Protein AF-0000000068826666 (afdb_homodimer)

Secondary structure (DSSP, 8-state):
---EEEEEEEE----SSSEEEEEEEEETTEEEEEEEEE---EEEEEEEETTTTEEEEEEEE-HHHHHHTS-GGGSSEE--TTTS-GGGGEEEE-EEEE--SSS-HHHHHHHHIIIII-B---GGGPEEEEEEEE-TTTT-EEEEEEEEEE-GGGB-S----STT--EEEEEEEHHHHHHHHTSSS-SS-HHHHHHHHHHHHHTS--/---EEEEEEEE----SSSEEEEEEEEETTEEEEEEEEE---EEEEEEEETTTTEEEEEEEE-HHHHHHTS-GGGSSEE--TTTS-GGGGEEEE-EEEE--SSS-HHHHHHHHIIIII-B---GGGPEEEEEEEE-TTTT-EEEEEEEEEE-GGGB-S----STT--EEEEEEEHHHHHHHHTSSS-SS-HHHHHHHHHHHHHTS--

Structure (mmCIF, N/CA/C/O backbone):
data_AF-0000000068826666-model_v1
#
loop_
_entity.id
_entity.type
_entity.pdbx_description
1 polymer 'Uridine diphosphate glucose pyrophosphatase NUDT14'
#
loop_
_atom_site.group_PDB
_atom_site.id
_atom_site.type_symbol
_atom_site.label_atom_id
_atom_site.label_alt_id
_atom_site.label_comp_id
_atom_site.label_asym_id
_atom_site.label_entity_id
_atom_site.label_seq_id
_atom_site.pdbx_PDB_ins_code
_atom_site.Cartn_x
_atom_site.Cartn_y
_atom_site.Cartn_z
_atom_site.occupancy
_atom_site.B_iso_or_equiv
_atom_site.auth_seq_id
_atom_site.auth_comp_id
_atom_site.auth_asym_id
_atom_site.auth_atom_id
_atom_site.pdbx_PDB_model_num
ATOM 1 N N . MET A 1 1 ? 6.617 -26.719 3.424 1 46.94 1 MET A N 1
ATOM 2 C CA . MET A 1 1 ? 7.172 -25.578 4.141 1 46.94 1 MET A CA 1
ATOM 3 C C . MET A 1 1 ? 8.43 -25.062 3.451 1 46.94 1 MET A C 1
ATOM 5 O O . MET A 1 1 ? 9.234 -25.844 2.949 1 46.94 1 MET A O 1
ATOM 9 N N . GLU A 1 2 ? 8.328 -23.734 3.088 1 55.03 2 GLU A N 1
ATOM 10 C CA . GLU A 1 2 ? 9.469 -23.172 2.363 1 55.03 2 GLU A CA 1
ATOM 11 C C . GLU A 1 2 ? 10.75 -23.25 3.193 1 55.03 2 GLU A C 1
ATOM 13 O O . GLU A 1 2 ? 10.734 -22.984 4.395 1 55.03 2 GLU A O 1
ATOM 18 N N . LYS A 1 3 ? 11.789 -24.047 2.711 1 64.75 3 LYS A N 1
ATOM 19 C CA . LYS A 1 3 ? 13.078 -24.141 3.395 1 64.75 3 LYS A CA 1
ATOM 20 C C . LYS A 1 3 ? 13.992 -22.984 3.02 1 64.75 3 LYS A C 1
ATOM 22 O O . LYS A 1 3 ? 14.273 -22.766 1.839 1 64.75 3 LYS A O 1
ATOM 27 N N . LEU A 1 4 ? 14.25 -22.016 3.883 1 63.16 4 LEU A N 1
ATOM 28 C CA . LEU A 1 4 ? 15.172 -20.891 3.738 1 63.16 4 LEU A CA 1
ATOM 29 C C . LEU A 1 4 ? 16.484 -21.172 4.449 1 63.16 4 LEU A C 1
ATOM 31 O O . LEU A 1 4 ? 16.5 -21.641 5.594 1 63.16 4 LEU A O 1
ATOM 35 N N . SER A 1 5 ? 17.625 -21.188 3.797 1 60.75 5 SER A N 1
ATOM 36 C CA . SER A 1 5 ? 18.938 -21.344 4.422 1 60.75 5 SER A CA 1
ATOM 37 C C . SER A 1 5 ? 19.938 -20.344 3.854 1 60.75 5 SER A C 1
ATOM 39 O O . SER A 1 5 ? 19.688 -19.719 2.816 1 60.75 5 SER A O 1
ATOM 41 N N . SER A 1 6 ? 21 -20.078 4.457 1 72.38 6 SER A N 1
ATOM 42 C CA . SER A 1 6 ? 22.141 -19.281 4.004 1 72.38 6 SER A CA 1
ATOM 43 C C . SER A 1 6 ? 21.703 -17.859 3.658 1 72.38 6 SER A C 1
ATOM 45 O O . SER A 1 6 ? 22.047 -17.359 2.59 1 72.38 6 SER A O 1
ATOM 47 N N . VAL A 1 7 ? 20.875 -17.375 4.477 1 53.03 7 VAL A N 1
ATOM 48 C CA . VAL A 1 7 ? 20.453 -15.992 4.27 1 53.03 7 VAL A CA 1
ATOM 49 C C . VAL A 1 7 ? 21.547 -15.031 4.75 1 53.03 7 VAL A C 1
ATOM 51 O O . VAL A 1 7 ? 21.969 -15.109 5.902 1 53.03 7 VAL A O 1
ATOM 54 N N . THR A 1 8 ? 22.172 -14.25 3.828 1 69.94 8 THR A N 1
ATOM 55 C CA . THR A 1 8 ? 23.109 -13.188 4.156 1 69.94 8 THR A CA 1
ATOM 56 C C . THR A 1 8 ? 22.625 -11.844 3.615 1 69.94 8 THR A C 1
ATOM 58 O O . THR A 1 8 ? 22.141 -11.766 2.486 1 69.94 8 THR A O 1
ATOM 61 N N . ILE A 1 9 ? 22.641 -10.742 4.352 1 59.5 9 ILE A N 1
ATOM 62 C CA . ILE A 1 9 ? 22.203 -9.406 3.965 1 59.5 9 ILE A CA 1
ATOM 63 C C . ILE A 1 9 ? 23.391 -8.43 4.066 1 59.5 9 ILE A C 1
ATOM 65 O O . ILE A 1 9 ? 24.062 -8.375 5.098 1 59.5 9 ILE A O 1
ATOM 69 N N . LYS A 1 10 ? 23.719 -7.754 3 1 70.69 10 LYS A N 1
ATOM 70 C CA . LYS A 1 10 ? 24.797 -6.766 2.936 1 70.69 10 LYS A CA 1
ATOM 71 C C . LYS A 1 10 ? 24.312 -5.469 2.295 1 70.69 10 LYS A C 1
ATOM 73 O O . LYS A 1 10 ? 23.344 -5.469 1.526 1 70.69 10 LYS A O 1
ATOM 78 N N . PRO A 1 11 ? 24.906 -4.297 2.68 1 70.56 11 PRO A N 1
ATOM 79 C CA . PRO A 1 11 ? 24.562 -3.057 1.98 1 70.56 11 PRO A CA 1
ATOM 80 C C . PRO A 1 11 ? 24.672 -3.186 0.463 1 70.56 11 PRO A C 1
ATOM 82 O O . PRO A 1 11 ? 25.578 -3.863 -0.039 1 70.56 11 PRO A O 1
ATOM 85 N N . LEU A 1 12 ? 23.688 -2.527 -0.251 1 67.81 12 LEU A N 1
ATOM 86 C CA . LEU A 1 12 ? 23.656 -2.588 -1.708 1 67.81 12 LEU A CA 1
ATOM 87 C C . LEU A 1 12 ? 24.797 -1.766 -2.311 1 67.81 12 LEU A C 1
ATOM 89 O O . LEU A 1 12 ? 25.016 -0.618 -1.917 1 67.81 12 LEU A O 1
ATOM 93 N N . GLU A 1 13 ? 25.547 -2.318 -3.15 1 65 13 GLU A N 1
ATOM 94 C CA . GLU A 1 13 ? 26.578 -1.579 -3.875 1 65 13 GLU A CA 1
ATOM 95 C C . GLU A 1 13 ? 26.047 -1.068 -5.215 1 65 13 GLU A C 1
ATOM 97 O O . GLU A 1 13 ? 26 0.141 -5.449 1 65 13 GLU A O 1
ATOM 102 N N . LYS A 1 14 ? 25.672 -1.893 -6.176 1 63.31 14 LYS A N 1
ATOM 103 C CA . LYS A 1 14 ? 25.109 -1.598 -7.492 1 63.31 14 LYS A CA 1
ATOM 104 C C . LYS A 1 14 ? 23.969 -2.551 -7.824 1 63.31 14 LYS A C 1
ATOM 106 O O . LYS A 1 14 ? 24 -3.725 -7.449 1 63.31 14 LYS A O 1
ATOM 111 N N . SER A 1 15 ? 22.828 -1.966 -8.242 1 62.22 15 SER A N 1
ATOM 112 C CA . SER A 1 15 ? 21.734 -2.857 -8.586 1 62.22 15 SER A CA 1
ATOM 113 C C . SER A 1 15 ? 21.156 -2.529 -9.961 1 62.22 15 SER A C 1
ATOM 115 O O . SER A 1 15 ? 21.062 -1.358 -10.328 1 62.22 15 SER A O 1
ATOM 117 N N . ILE A 1 16 ? 20.875 -3.521 -10.773 1 54.81 16 ILE A N 1
ATOM 118 C CA . ILE A 1 16 ? 20.188 -3.332 -12.047 1 54.81 16 ILE A CA 1
ATOM 119 C C . ILE A 1 16 ? 18.672 -3.381 -11.82 1 54.81 16 ILE A C 1
ATOM 121 O O . ILE A 1 16 ? 17.906 -3.008 -12.703 1 54.81 16 ILE A O 1
ATOM 125 N N . TYR A 1 17 ? 18.25 -3.838 -10.641 1 58.22 17 TYR A N 1
ATOM 126 C CA . TYR A 1 17 ? 16.812 -4.031 -10.398 1 58.22 17 TYR A CA 1
ATOM 127 C C . TYR A 1 17 ? 16.25 -2.889 -9.562 1 58.22 17 TYR A C 1
ATOM 129 O O . TYR A 1 17 ? 15.086 -2.52 -9.719 1 58.22 17 TYR A O 1
ATOM 137 N N . LEU A 1 18 ? 16.969 -2.48 -8.656 1 65.31 18 LEU A N 1
ATOM 138 C CA . LEU A 1 18 ? 16.656 -1.357 -7.781 1 65.31 18 LEU A CA 1
ATOM 139 C C . LEU A 1 18 ? 17.531 -0.149 -8.109 1 65.31 18 LEU A C 1
ATOM 141 O O . LEU A 1 18 ? 18.719 -0.125 -7.773 1 65.31 18 LEU A O 1
ATOM 145 N N . LYS A 1 19 ? 16.875 0.825 -8.828 1 73.25 19 LYS A N 1
ATOM 146 C CA . LYS A 1 19 ? 17.641 1.985 -9.273 1 73.25 19 LYS A CA 1
ATOM 147 C C . LYS A 1 19 ? 17.312 3.219 -8.438 1 73.25 19 LYS A C 1
ATOM 149 O O . LYS A 1 19 ? 16.281 3.857 -8.648 1 73.25 19 LYS A O 1
ATOM 154 N N . PRO A 1 20 ? 18.172 3.467 -7.535 1 79.38 20 PRO A N 1
ATOM 155 C CA . PRO A 1 20 ? 17.938 4.633 -6.676 1 79.38 20 PRO A CA 1
ATOM 156 C C . PRO A 1 20 ? 18.375 5.941 -7.336 1 79.38 20 PRO A C 1
ATOM 158 O O . PRO A 1 20 ? 19.359 5.977 -8.07 1 79.38 20 PRO A O 1
ATOM 161 N N . TYR A 1 21 ? 17.547 6.945 -7.207 1 82.81 21 TYR A N 1
ATOM 162 C CA . TYR A 1 21 ? 17.781 8.289 -7.719 1 82.81 21 TYR A CA 1
ATOM 163 C C . TYR A 1 21 ? 17.719 9.32 -6.598 1 82.81 21 TYR A C 1
ATOM 165 O O . TYR A 1 21 ? 17.188 9.039 -5.52 1 82.81 21 TYR A O 1
ATOM 173 N N . THR A 1 22 ? 18.328 10.461 -6.844 1 83.56 22 THR A N 1
ATOM 174 C CA . THR A 1 22 ? 18.172 11.633 -5.992 1 83.56 22 THR A CA 1
ATOM 175 C C . THR A 1 22 ? 17.531 12.781 -6.773 1 83.56 22 THR A C 1
ATOM 177 O O . THR A 1 22 ? 17.984 13.102 -7.879 1 83.56 22 THR A O 1
ATOM 180 N N . MET A 1 23 ? 16.516 13.312 -6.238 1 86.62 23 MET A N 1
ATOM 181 C CA . MET A 1 23 ? 15.867 14.484 -6.809 1 86.62 23 MET A CA 1
ATOM 182 C C . MET A 1 23 ? 16.219 15.742 -6.012 1 86.62 23 MET A C 1
ATOM 184 O O . MET A 1 23 ? 16.047 15.773 -4.793 1 86.62 23 MET A O 1
ATOM 188 N N . HIS A 1 24 ? 16.797 16.688 -6.676 1 87.12 24 HIS A N 1
ATOM 189 C CA . HIS A 1 24 ? 16.969 18.031 -6.129 1 87.12 24 HIS A CA 1
ATOM 190 C C . HIS A 1 24 ? 15.922 18.984 -6.684 1 87.12 24 HIS A C 1
ATOM 192 O O . HIS A 1 24 ? 15.648 19 -7.887 1 87.12 24 HIS A O 1
ATOM 198 N N . PHE A 1 25 ? 15.328 19.719 -5.762 1 87.75 25 PHE A N 1
ATOM 199 C CA . PHE A 1 25 ? 14.266 20.594 -6.238 1 87.75 25 PHE A CA 1
ATOM 200 C C . PHE A 1 25 ? 14.062 21.766 -5.281 1 87.75 25 PHE A C 1
ATOM 202 O O . PHE A 1 25 ? 14.539 21.734 -4.145 1 87.75 25 PHE A O 1
ATOM 209 N N . THR A 1 26 ? 13.508 22.812 -5.828 1 86.88 26 THR A N 1
ATOM 210 C CA . THR A 1 26 ? 13.109 23.953 -5.02 1 86.88 26 THR A CA 1
ATOM 211 C C . THR A 1 26 ? 11.594 24 -4.863 1 86.88 26 THR A C 1
ATOM 213 O O . THR A 1 26 ? 10.859 24.016 -5.855 1 86.88 26 THR A O 1
ATOM 216 N N . GLN A 1 27 ? 11.188 23.891 -3.641 1 83.88 27 GLN A N 1
ATOM 217 C CA . GLN A 1 27 ? 9.766 23.938 -3.309 1 83.88 27 GLN A CA 1
ATOM 218 C C . GLN A 1 27 ? 9.43 25.203 -2.525 1 83.88 27 GLN A C 1
ATOM 220 O O . GLN A 1 27 ? 9.93 25.406 -1.415 1 83.88 27 GLN A O 1
ATOM 225 N N . ASN A 1 28 ? 8.641 26 -3.111 1 83.5 28 ASN A N 1
ATOM 226 C CA . ASN A 1 28 ? 8.289 27.281 -2.494 1 83.5 28 ASN A CA 1
ATOM 227 C C . ASN A 1 28 ? 9.531 28.047 -2.045 1 83.5 28 ASN A C 1
ATOM 229 O O . ASN A 1 28 ? 9.594 28.516 -0.909 1 83.5 28 ASN A O 1
ATOM 233 N N . GLY A 1 29 ? 10.602 28 -2.775 1 81.5 29 GLY A N 1
ATOM 234 C CA . GLY A 1 29 ? 11.812 28.766 -2.551 1 81.5 29 GLY A CA 1
ATOM 235 C C . GLY A 1 29 ? 12.836 28.047 -1.705 1 81.5 29 GLY A C 1
ATOM 236 O O . GLY A 1 29 ? 13.953 28.531 -1.508 1 81.5 29 GLY A O 1
ATOM 237 N N . THR A 1 30 ? 12.438 26.938 -1.255 1 83.12 30 THR A N 1
ATOM 238 C CA . THR A 1 30 ? 13.352 26.172 -0.406 1 83.12 30 THR A CA 1
ATOM 239 C C . THR A 1 30 ? 13.945 24.984 -1.173 1 83.12 30 THR A C 1
ATOM 241 O O . THR A 1 30 ? 13.211 24.203 -1.769 1 83.12 30 THR A O 1
ATOM 244 N N . LYS A 1 31 ? 15.258 24.953 -1.099 1 83.56 31 LYS A N 1
ATOM 245 C CA . LYS A 1 31 ? 15.953 23.844 -1.738 1 83.56 31 LYS A CA 1
ATOM 246 C C . LYS A 1 31 ? 15.805 22.547 -0.926 1 83.56 31 LYS A C 1
ATOM 248 O O . LYS A 1 31 ? 16 22.562 0.292 1 83.56 31 LYS A O 1
ATOM 253 N N . ARG A 1 32 ? 15.438 21.531 -1.705 1 81.62 32 ARG A N 1
ATOM 254 C CA . ARG A 1 32 ? 15.227 20.25 -1.049 1 81.62 32 ARG A CA 1
ATOM 255 C C . ARG A 1 32 ? 15.844 19.109 -1.857 1 81.62 32 ARG A C 1
ATOM 257 O O . ARG A 1 32 ? 16.062 19.25 -3.061 1 81.62 32 ARG A O 1
ATOM 264 N N . THR A 1 33 ? 16.188 18.047 -1.151 1 82.44 33 THR A N 1
ATOM 265 C CA . THR A 1 33 ? 16.688 16.828 -1.748 1 82.44 33 THR A CA 1
ATOM 266 C C . THR A 1 33 ? 15.898 15.609 -1.257 1 82.44 33 THR A C 1
ATOM 268 O O . THR A 1 33 ? 15.547 15.531 -0.078 1 82.44 33 THR A O 1
ATOM 271 N N . TRP A 1 34 ? 15.641 14.727 -2.242 1 82.94 34 TRP A N 1
ATOM 272 C CA . TRP A 1 34 ? 14.883 13.523 -1.907 1 82.94 34 TRP A CA 1
ATOM 273 C C . TRP A 1 34 ? 15.445 12.305 -2.633 1 82.94 34 TRP A C 1
ATOM 275 O O . TRP A 1 34 ? 15.68 12.352 -3.844 1 82.94 34 TRP A O 1
ATOM 285 N N . ASP A 1 35 ? 15.688 11.234 -1.883 1 80.69 35 ASP A N 1
ATOM 286 C CA . ASP A 1 35 ? 16.125 9.977 -2.477 1 80.69 35 ASP A CA 1
ATOM 287 C C . ASP A 1 35 ? 14.945 9.078 -2.799 1 80.69 35 ASP A C 1
ATOM 289 O O . ASP A 1 35 ? 14.039 8.906 -1.976 1 80.69 35 ASP A O 1
ATOM 293 N N . LEU A 1 36 ? 14.953 8.633 -4.062 1 83.38 36 LEU A N 1
ATOM 294 C CA . LEU A 1 36 ? 13.789 7.875 -4.52 1 83.38 36 LEU A CA 1
ATOM 295 C C . LEU A 1 36 ? 14.219 6.684 -5.371 1 83.38 36 LEU A C 1
ATOM 297 O O . LEU A 1 36 ? 15.398 6.551 -5.711 1 83.38 36 LEU A O 1
ATOM 301 N N . LEU A 1 37 ? 13.266 5.777 -5.543 1 80.56 37 LEU A N 1
ATOM 302 C CA . LEU A 1 37 ? 13.453 4.559 -6.32 1 80.56 37 LEU A CA 1
ATOM 303 C C . LEU A 1 37 ? 12.438 4.48 -7.457 1 80.56 37 LEU A C 1
ATOM 305 O O . LEU A 1 37 ? 11.266 4.809 -7.273 1 80.56 37 LEU A O 1
ATOM 309 N N . A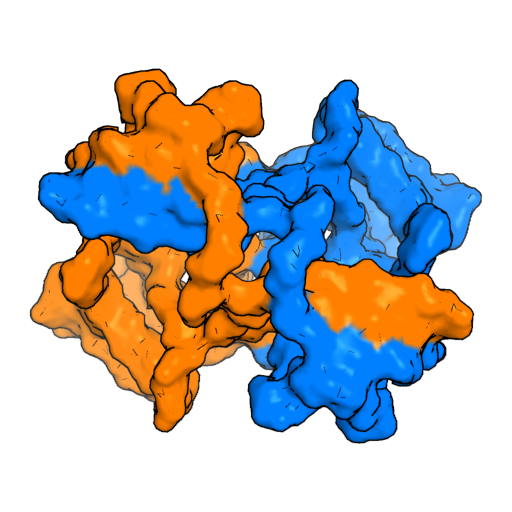RG A 1 38 ? 13.039 4.074 -8.547 1 79.12 38 ARG A N 1
ATOM 310 C CA . ARG A 1 38 ? 12.102 3.742 -9.609 1 79.12 38 ARG A CA 1
ATOM 311 C C . ARG A 1 38 ? 11.797 2.248 -9.633 1 79.12 38 ARG A C 1
ATOM 313 O O . ARG A 1 38 ? 12.719 1.425 -9.648 1 79.12 38 ARG A O 1
ATOM 320 N N . VAL A 1 39 ? 10.57 1.938 -9.5 1 80.19 39 VAL A N 1
ATOM 321 C CA . VAL A 1 39 ? 10.102 0.56 -9.609 1 80.19 39 VAL A CA 1
ATOM 322 C C . VAL A 1 39 ? 9.023 0.465 -10.68 1 80.19 39 VAL A C 1
ATOM 324 O O . VAL A 1 39 ? 8.422 1.475 -11.062 1 80.19 39 VAL A O 1
ATOM 327 N N . HIS A 1 40 ? 8.773 -0.698 -11.25 1 86.06 40 HIS A N 1
ATOM 328 C CA . HIS A 1 40 ? 7.785 -0.912 -12.305 1 86.06 40 HIS A CA 1
ATOM 329 C C . HIS A 1 40 ? 6.367 -0.708 -11.781 1 86.06 40 HIS A C 1
ATOM 331 O O . HIS A 1 40 ? 6.07 -1.06 -10.633 1 86.06 40 HIS A O 1
ATOM 337 N N . ASP A 1 41 ? 5.582 -0.154 -12.672 1 91.69 41 ASP A N 1
ATOM 338 C CA . ASP A 1 41 ? 4.152 -0.25 -12.414 1 91.69 41 ASP A CA 1
ATOM 339 C C . ASP A 1 41 ? 3.703 -1.708 -12.328 1 91.69 41 ASP A C 1
ATOM 341 O O . ASP A 1 41 ? 4.457 -2.615 -12.688 1 91.69 41 ASP A O 1
ATOM 345 N N . SER A 1 42 ? 2.52 -1.89 -11.758 1 95.12 42 SER A N 1
ATOM 346 C CA . SER A 1 42 ? 2.07 -3.266 -11.578 1 95.12 42 SER A CA 1
ATOM 347 C C . SER A 1 42 ? 0.558 -3.379 -11.734 1 95.12 42 SER A C 1
ATOM 349 O O . SER A 1 42 ? -0.144 -2.367 -11.781 1 95.12 42 SER A O 1
ATOM 351 N N . VAL A 1 43 ? 0.134 -4.582 -11.953 1 98 43 VAL A N 1
ATOM 352 C CA . VAL A 1 43 ? -1.282 -4.93 -11.922 1 98 43 VAL A CA 1
ATOM 353 C C . VAL A 1 43 ? -1.555 -5.887 -10.766 1 98 43 VAL A C 1
ATOM 355 O O . VAL A 1 43 ? -0.665 -6.629 -10.336 1 98 43 VAL A O 1
ATOM 358 N N . ALA A 1 44 ? -2.666 -5.809 -10.211 1 98.44 44 ALA A N 1
ATOM 359 C CA . ALA A 1 44 ? -3.164 -6.738 -9.203 1 98.44 44 ALA A CA 1
ATOM 360 C C . ALA A 1 44 ? -4.586 -7.191 -9.531 1 98.44 44 ALA A C 1
ATOM 362 O O . ALA A 1 44 ? -5.418 -6.391 -9.953 1 98.44 44 ALA A O 1
ATOM 363 N N . ILE A 1 45 ? -4.855 -8.461 -9.359 1 98.88 45 ILE A N 1
ATOM 364 C CA . ILE A 1 45 ? -6.145 -9 -9.789 1 98.88 45 ILE A CA 1
ATOM 365 C C . ILE A 1 45 ? -6.82 -9.711 -8.617 1 98.88 45 ILE A C 1
ATOM 367 O O . ILE A 1 45 ? -6.25 -10.633 -8.031 1 98.88 45 ILE A O 1
ATOM 371 N N . LEU A 1 46 ? -7.98 -9.273 -8.258 1 98.81 46 LEU A N 1
ATOM 372 C CA . LEU A 1 46 ? -8.875 -9.969 -7.336 1 98.81 46 LEU A CA 1
ATOM 373 C C . LEU A 1 46 ? -9.695 -11.023 -8.07 1 98.81 46 LEU A C 1
ATOM 375 O O . LEU A 1 46 ? -10.547 -10.695 -8.898 1 98.81 46 LEU A O 1
ATOM 379 N N . ILE A 1 47 ? -9.43 -12.25 -7.746 1 98.88 47 ILE A N 1
ATOM 380 C CA . ILE A 1 47 ? -10.055 -13.359 -8.453 1 98.88 47 ILE A CA 1
ATOM 381 C C . ILE A 1 47 ? -11.109 -14.016 -7.559 1 98.88 47 ILE A C 1
ATOM 383 O O . ILE A 1 47 ? -10.812 -14.398 -6.422 1 98.88 47 ILE A O 1
ATOM 387 N N . PHE A 1 48 ? -12.281 -14.117 -8.039 1 98.81 48 PHE A N 1
ATOM 388 C CA . PHE A 1 48 ? -13.359 -14.789 -7.336 1 98.81 48 PHE A CA 1
ATOM 389 C C . PHE A 1 48 ? -13.875 -15.977 -8.141 1 98.81 48 PHE A C 1
ATOM 391 O O . PHE A 1 48 ? -14.375 -15.812 -9.25 1 98.81 48 PHE A O 1
ATOM 398 N N . ASN A 1 49 ? -13.672 -17.188 -7.645 1 98.69 49 ASN A N 1
ATOM 399 C CA . ASN A 1 49 ? -14.234 -18.391 -8.258 1 98.69 49 ASN A CA 1
ATOM 400 C C . ASN A 1 49 ? -15.711 -18.562 -7.906 1 98.69 49 ASN A C 1
ATOM 402 O O . ASN A 1 49 ? -16.047 -18.922 -6.777 1 98.69 49 ASN A O 1
ATOM 406 N N . VAL A 1 50 ? -16.547 -18.328 -8.805 1 97.81 50 VAL A N 1
ATOM 407 C CA . VAL A 1 50 ? -17.984 -18.281 -8.555 1 97.81 50 VAL A CA 1
ATOM 408 C C . VAL A 1 50 ? -18.516 -19.703 -8.414 1 97.81 50 VAL A C 1
ATOM 410 O O . VAL A 1 50 ? -19.578 -19.922 -7.836 1 97.81 50 VAL A O 1
ATOM 413 N N . THR A 1 51 ? -17.859 -20.719 -8.984 1 97.69 51 THR A N 1
ATOM 414 C CA . THR A 1 51 ? -18.281 -22.094 -8.844 1 97.69 51 THR A CA 1
ATOM 415 C C . THR A 1 51 ? -18.188 -22.547 -7.387 1 97.69 51 THR A C 1
ATOM 417 O O . THR A 1 51 ? -19.109 -23.203 -6.867 1 97.69 51 THR A O 1
ATOM 420 N N . ARG A 1 52 ? -17.141 -22.203 -6.707 1 96.62 52 ARG A N 1
ATOM 421 C CA . ARG A 1 52 ? -16.891 -22.672 -5.348 1 96.62 52 ARG A CA 1
ATOM 422 C C . ARG A 1 52 ? -17.141 -21.562 -4.328 1 96.62 52 ARG A C 1
ATOM 424 O O . ARG A 1 52 ? -17.078 -21.797 -3.121 1 96.62 52 ARG A O 1
ATOM 431 N N . ASN A 1 53 ? -17.406 -20.406 -4.809 1 97.5 53 ASN A N 1
ATOM 432 C CA . ASN A 1 53 ? -17.594 -19.25 -3.938 1 97.5 53 ASN A CA 1
ATOM 433 C C . ASN A 1 53 ? -16.359 -19 -3.08 1 97.5 53 ASN A C 1
ATOM 435 O O . ASN A 1 53 ? -16.453 -18.922 -1.854 1 97.5 53 ASN A O 1
ATOM 439 N N . LYS A 1 54 ? -15.211 -18.891 -3.729 1 98.44 54 LYS A N 1
ATOM 440 C CA . LYS A 1 54 ? -13.938 -18.688 -3.041 1 98.44 54 LYS A CA 1
ATOM 441 C C . LYS A 1 54 ? -13.117 -17.594 -3.707 1 98.44 54 LYS A C 1
ATOM 443 O O . LYS A 1 54 ? -13.148 -17.438 -4.93 1 98.44 54 LYS A O 1
ATOM 448 N N . LEU A 1 55 ? -12.469 -16.906 -2.918 1 98.81 55 LEU A N 1
ATOM 449 C CA . LEU A 1 55 ? -11.445 -15.992 -3.404 1 98.81 55 LEU A CA 1
ATOM 450 C C . LEU A 1 55 ? -10.125 -16.719 -3.613 1 98.81 55 LEU A C 1
ATOM 452 O O . LEU A 1 55 ? -9.773 -17.609 -2.84 1 98.81 55 LEU A O 1
ATOM 456 N N . VAL A 1 56 ? -9.398 -16.359 -4.652 1 98.75 56 VAL A N 1
ATOM 457 C CA . VAL A 1 56 ? -8.133 -17 -4.996 1 98.75 56 VAL A CA 1
ATOM 458 C C . VAL A 1 56 ? -6.977 -16.047 -4.715 1 98.75 56 VAL A C 1
ATOM 460 O O . VAL A 1 56 ? -6.973 -14.914 -5.199 1 98.75 56 VAL A O 1
ATOM 463 N N . PHE A 1 57 ? -5.996 -16.484 -3.928 1 98.62 57 PHE A N 1
ATOM 464 C CA . PHE A 1 57 ? -4.84 -15.688 -3.539 1 98.62 57 PHE A CA 1
ATOM 465 C C . PHE A 1 57 ? -3.541 -16.438 -3.83 1 98.62 57 PHE A C 1
ATOM 467 O O . PHE A 1 57 ? -3.566 -17.594 -4.246 1 98.62 57 PHE A O 1
ATOM 474 N N . VAL A 1 58 ? -2.488 -15.695 -3.662 1 98.12 58 VAL A N 1
ATOM 475 C CA . VAL A 1 58 ? -1.166 -16.312 -3.785 1 98.12 58 VAL A CA 1
ATOM 476 C C . VAL A 1 58 ? -0.4 -16.141 -2.473 1 98.12 58 VAL A C 1
ATOM 478 O O . VAL A 1 58 ? -0.496 -15.109 -1.813 1 98.12 58 VAL A O 1
ATOM 481 N N . LYS A 1 59 ? 0.244 -17.156 -2.066 1 97.19 59 LYS A N 1
ATOM 482 C CA . LYS A 1 59 ? 1.171 -17.156 -0.939 1 97.19 59 LYS A CA 1
ATOM 483 C C . LYS A 1 59 ? 2.609 -17.359 -1.409 1 97.19 59 LYS A C 1
ATOM 485 O O . LYS A 1 59 ? 2.889 -18.25 -2.209 1 97.19 59 LYS A O 1
ATOM 490 N N . GLN A 1 60 ? 3.477 -16.531 -0.992 1 94.75 60 GLN A N 1
ATOM 491 C CA . GLN A 1 60 ? 4.867 -16.641 -1.418 1 94.75 60 GLN A CA 1
ATOM 492 C C . GLN A 1 60 ? 5.809 -16.016 -0.388 1 94.75 60 GLN A C 1
ATOM 494 O O . GLN A 1 60 ? 5.379 -15.242 0.467 1 94.75 60 GLN A O 1
ATOM 499 N N . PHE A 1 61 ? 7.105 -16.438 -0.513 1 93.25 61 PHE A N 1
ATOM 500 C CA . PHE A 1 61 ? 8.164 -15.867 0.311 1 93.25 61 PHE A CA 1
ATOM 501 C C . PHE A 1 61 ? 8.617 -14.523 -0.252 1 93.25 61 PHE A C 1
ATOM 503 O O . PHE A 1 61 ? 9.008 -14.438 -1.419 1 93.25 61 PHE A O 1
ATOM 510 N N . ARG A 1 62 ? 8.531 -13.508 0.553 1 93.31 62 ARG A N 1
ATOM 511 C CA . ARG A 1 62 ? 9.016 -12.18 0.201 1 93.31 62 ARG A CA 1
ATOM 512 C C . ARG A 1 62 ? 10.266 -11.82 1.001 1 93.31 62 ARG A C 1
ATOM 514 O O . ARG A 1 62 ? 10.172 -11.492 2.186 1 93.31 62 ARG A O 1
ATOM 521 N N . PRO A 1 63 ? 11.391 -11.805 0.376 1 89.19 63 PRO A N 1
ATOM 522 C CA . PRO A 1 63 ? 12.633 -11.492 1.084 1 89.19 63 PRO A CA 1
ATOM 523 C C . PRO A 1 63 ? 12.57 -10.164 1.828 1 89.19 63 PRO A C 1
ATOM 525 O O . PRO A 1 63 ? 13.086 -10.047 2.941 1 89.19 63 PRO A O 1
ATOM 528 N N . ALA A 1 64 ? 11.969 -9.242 1.231 1 89.75 64 ALA A N 1
ATOM 529 C CA . ALA A 1 64 ? 11.883 -7.926 1.859 1 89.75 64 ALA A CA 1
ATOM 530 C C . ALA A 1 64 ? 11.094 -7.992 3.164 1 89.75 64 ALA A C 1
ATOM 532 O O . ALA A 1 64 ? 11.453 -7.348 4.152 1 89.75 64 ALA A O 1
ATOM 533 N N . VAL A 1 65 ? 10.008 -8.711 3.115 1 93.06 65 VAL A N 1
ATOM 534 C CA . VAL A 1 65 ? 9.211 -8.883 4.324 1 93.06 65 VAL A CA 1
ATOM 535 C C . VAL A 1 65 ? 10.016 -9.648 5.371 1 93.06 65 VAL A C 1
ATOM 537 O O . VAL A 1 65 ? 9.992 -9.305 6.555 1 93.06 65 VAL A O 1
ATOM 540 N N . TYR A 1 66 ? 10.695 -10.68 4.961 1 92 66 TYR A N 1
ATOM 541 C CA . TYR A 1 66 ? 11.578 -11.438 5.844 1 92 66 TYR A CA 1
ATOM 542 C C . TYR A 1 66 ? 12.586 -10.523 6.52 1 92 66 TYR A C 1
ATOM 544 O O . TYR A 1 66 ? 12.688 -10.5 7.75 1 92 66 TYR A O 1
ATOM 552 N N . PHE A 1 67 ? 13.25 -9.742 5.742 1 90.19 67 PHE A N 1
ATOM 553 C CA . PHE A 1 67 ? 14.258 -8.797 6.203 1 90.19 67 PHE A CA 1
ATOM 554 C C . PHE A 1 67 ? 13.656 -7.801 7.184 1 90.19 67 PHE A C 1
ATOM 556 O O . PHE A 1 67 ? 14.219 -7.559 8.258 1 90.19 67 PHE A O 1
ATOM 563 N N . GLY A 1 68 ? 12.492 -7.301 6.812 1 88.81 68 GLY A N 1
ATOM 564 C CA . GLY A 1 68 ? 11.828 -6.301 7.637 1 88.81 68 GLY A CA 1
ATOM 565 C C . GLY A 1 68 ? 11.297 -6.859 8.945 1 88.81 68 GLY A C 1
ATOM 566 O O . GLY A 1 68 ? 11 -6.105 9.875 1 88.81 68 GLY A O 1
ATOM 567 N N . SER A 1 69 ? 11.164 -8.125 9.023 1 91 69 SER A N 1
ATOM 568 C CA . SER A 1 69 ? 10.617 -8.773 10.211 1 91 69 SER A CA 1
ATOM 569 C C . SER A 1 69 ? 11.719 -9.141 11.203 1 91 69 SER A C 1
ATOM 571 O O . SER A 1 69 ? 11.43 -9.578 12.32 1 91 69 SER A O 1
ATOM 573 N N . ILE A 1 70 ? 12.953 -8.977 10.805 1 88.56 70 ILE A N 1
ATOM 574 C CA . ILE A 1 70 ? 14.102 -9.242 11.672 1 88.56 70 ILE A CA 1
ATOM 575 C C . ILE A 1 70 ? 14.562 -7.949 12.336 1 88.56 70 ILE A C 1
ATOM 577 O O . ILE A 1 70 ? 14.727 -6.926 11.664 1 88.56 70 ILE A O 1
ATOM 581 N N . PRO A 1 71 ? 14.758 -7.98 13.664 1 88.44 71 PRO A N 1
ATOM 582 C CA . PRO A 1 71 ? 15.281 -6.773 14.32 1 88.44 71 PRO A CA 1
ATOM 583 C C . PRO A 1 71 ? 16.547 -6.25 13.656 1 88.44 71 PRO A C 1
ATOM 585 O O . PRO A 1 71 ? 17.406 -7.035 13.242 1 88.44 71 PRO A O 1
ATOM 588 N N . GLU A 1 72 ? 16.594 -4.984 13.594 1 83.56 72 GLU A N 1
ATOM 589 C CA . GLU A 1 72 ? 17.672 -4.328 12.875 1 83.56 72 GLU A CA 1
ATOM 590 C C . GLU A 1 72 ? 19.031 -4.824 13.352 1 83.56 72 GLU A C 1
ATOM 592 O O . GLU A 1 72 ? 19.922 -5.078 12.547 1 83.56 72 GLU A O 1
ATOM 597 N N . GLN A 1 73 ? 19.203 -5.023 14.609 1 86.06 73 GLN A N 1
ATOM 598 C CA . GLN A 1 73 ? 20.469 -5.406 15.203 1 86.06 73 GLN A CA 1
ATOM 599 C C . GLN A 1 73 ? 20.875 -6.82 14.789 1 86.06 73 GLN A C 1
ATOM 601 O O . GLN A 1 73 ? 22.031 -7.203 14.906 1 86.06 73 GLN A O 1
ATOM 606 N N . GLU A 1 74 ? 19.953 -7.566 14.258 1 88.69 74 GLU A N 1
ATOM 607 C CA . GLU A 1 74 ? 20.203 -8.961 13.906 1 88.69 74 GLU A CA 1
ATOM 608 C C . GLU A 1 74 ? 20.016 -9.195 12.414 1 88.69 74 GLU A C 1
ATOM 610 O O . GLU A 1 74 ? 20 -10.344 11.961 1 88.69 74 GLU A O 1
ATOM 615 N N . SER A 1 75 ? 19.781 -8.133 11.711 1 86.75 75 SER A N 1
ATOM 616 C CA . SER A 1 75 ? 19.391 -8.289 10.312 1 86.75 75 SER A CA 1
ATOM 617 C C . SER A 1 75 ? 20.578 -8.07 9.383 1 86.75 75 SER A C 1
ATOM 619 O O . SER A 1 75 ? 20.406 -7.715 8.211 1 86.75 75 SER A O 1
ATOM 621 N N . GLN A 1 76 ? 21.781 -8.188 9.859 1 85.31 76 GLN A N 1
ATOM 622 C CA . GLN A 1 76 ? 22.969 -8.062 9.023 1 85.31 76 GLN A CA 1
ATOM 623 C C . GLN A 1 76 ? 23.875 -9.281 9.164 1 85.31 76 GLN A C 1
ATOM 625 O O . GLN A 1 76 ? 23.984 -9.852 10.25 1 85.31 76 GLN A O 1
ATOM 630 N N . GLY A 1 77 ? 24.516 -9.594 8.023 1 88.56 77 GLY A N 1
ATOM 631 C CA . GLY A 1 77 ? 25.359 -10.773 8.023 1 88.56 77 GLY A CA 1
ATOM 632 C C . GLY A 1 77 ? 24.578 -12.062 7.891 1 88.56 77 GLY A C 1
ATOM 633 O O . GLY A 1 77 ? 23.578 -12.125 7.164 1 88.56 77 GLY A O 1
ATOM 634 N N . ASP A 1 78 ? 25.172 -13.094 8.5 1 89.06 78 ASP A N 1
ATOM 635 C CA . ASP A 1 78 ? 24.5 -14.383 8.461 1 89.06 78 ASP A CA 1
ATOM 636 C C . ASP A 1 78 ? 23.297 -14.398 9.398 1 89.06 78 ASP A C 1
ATOM 638 O O . ASP A 1 78 ? 23.406 -14.062 10.578 1 89.06 78 ASP A O 1
ATOM 642 N N . ILE A 1 79 ? 22.219 -14.812 8.82 1 89 79 ILE A N 1
ATOM 643 C CA . ILE A 1 79 ? 20.984 -14.797 9.594 1 89 79 ILE A CA 1
ATOM 644 C C . ILE A 1 79 ? 20.719 -16.188 10.164 1 89 79 ILE A C 1
ATOM 646 O O . ILE A 1 79 ? 20.891 -17.203 9.477 1 89 79 ILE A O 1
ATOM 650 N N . ASP A 1 80 ? 20.328 -16.234 11.391 1 90.31 80 ASP A N 1
ATOM 651 C CA . ASP A 1 80 ? 19.922 -17.469 12.039 1 90.31 80 ASP A CA 1
ATOM 652 C C . ASP A 1 80 ? 18.547 -17.922 11.57 1 90.31 80 ASP A C 1
ATOM 654 O O . ASP A 1 80 ? 17.531 -17.531 12.141 1 90.31 80 ASP A O 1
ATOM 658 N N . VAL A 1 81 ? 18.516 -18.797 10.695 1 89.81 81 VAL A N 1
ATOM 659 C CA . VAL A 1 81 ? 17.281 -19.188 10.039 1 89.81 81 VAL A CA 1
ATOM 660 C C . VAL A 1 81 ? 16.453 -20.062 10.977 1 89.81 81 VAL A C 1
ATOM 662 O O . VAL A 1 81 ? 15.258 -20.281 10.742 1 89.81 81 VAL A O 1
ATOM 665 N N . GLN A 1 82 ? 17.109 -20.609 11.961 1 91.19 82 GLN A N 1
ATOM 666 C CA . GLN A 1 82 ? 16.344 -21.344 12.969 1 91.19 82 GLN A CA 1
ATOM 667 C C . GLN A 1 82 ? 15.523 -20.391 13.836 1 91.19 82 GLN A C 1
ATOM 669 O O . GLN A 1 82 ? 14.383 -20.688 14.172 1 91.19 82 GLN A O 1
ATOM 674 N N . LYS A 1 83 ? 16.156 -19.312 14.117 1 91.62 83 LYS A N 1
ATOM 675 C CA . LYS A 1 83 ? 15.477 -18.281 14.906 1 91.62 83 LYS A CA 1
ATOM 676 C C . LYS A 1 83 ? 14.461 -17.516 14.062 1 91.62 83 LYS A C 1
ATOM 678 O O . LYS A 1 83 ? 13.406 -17.125 14.555 1 91.62 83 LYS A O 1
ATOM 683 N N . TYR A 1 84 ? 14.797 -17.312 12.852 1 92.12 84 TYR A N 1
ATOM 684 C CA . TYR A 1 84 ? 13.953 -16.594 11.906 1 92.12 84 TYR A CA 1
ATOM 685 C C . TYR A 1 84 ? 13.641 -17.469 10.688 1 92.12 84 TYR A C 1
ATOM 687 O O . TYR A 1 84 ? 14.242 -17.297 9.625 1 92.12 84 TYR A O 1
ATOM 695 N N . PRO A 1 85 ? 12.656 -18.266 10.852 1 92.06 85 PRO A N 1
ATOM 696 C CA . PRO A 1 85 ? 12.32 -19.203 9.773 1 92.06 85 PRO A CA 1
ATOM 697 C C . PRO A 1 85 ? 11.672 -18.5 8.578 1 92.06 85 PRO A C 1
ATOM 699 O O . PRO A 1 85 ? 11.281 -17.328 8.68 1 92.06 85 PRO A O 1
ATOM 702 N N . ALA A 1 86 ? 11.531 -19.188 7.465 1 89.44 86 ALA A N 1
ATOM 703 C CA . ALA A 1 86 ? 11.031 -18.641 6.203 1 89.44 86 ALA A CA 1
ATOM 704 C C . ALA A 1 86 ? 9.609 -18.109 6.359 1 89.44 86 ALA A C 1
ATOM 706 O O . ALA A 1 86 ? 9.219 -17.156 5.672 1 89.44 86 ALA A O 1
ATOM 707 N N . GLU A 1 87 ? 8.945 -18.625 7.328 1 92.31 87 GLU A N 1
ATOM 708 C CA . GLU A 1 87 ? 7.527 -18.328 7.52 1 92.31 87 GLU A CA 1
ATOM 709 C C . GLU A 1 87 ? 7.324 -16.844 7.867 1 92.31 87 GLU A C 1
ATOM 711 O O . GLU A 1 87 ? 6.266 -16.281 7.59 1 92.31 87 GLU A O 1
ATOM 716 N N . ILE A 1 88 ? 8.344 -16.281 8.391 1 92.12 88 ILE A N 1
ATOM 717 C CA . ILE A 1 88 ? 8.18 -14.898 8.828 1 92.12 88 ILE A CA 1
ATOM 718 C C . ILE A 1 88 ? 8.164 -13.969 7.617 1 92.12 88 ILE A C 1
ATOM 720 O O . ILE A 1 88 ? 7.773 -12.805 7.727 1 92.12 88 ILE A O 1
ATOM 724 N N . GLY A 1 89 ? 8.586 -14.531 6.492 1 93.69 89 GLY A N 1
ATOM 725 C CA . GLY A 1 89 ? 8.578 -13.75 5.266 1 93.69 89 GLY A CA 1
ATOM 726 C C . GLY A 1 89 ? 7.48 -14.156 4.305 1 93.69 89 GLY A C 1
ATOM 727 O O . GLY A 1 89 ? 7.434 -13.672 3.17 1 93.69 89 GLY A O 1
ATOM 728 N N . ALA A 1 90 ? 6.648 -15.023 4.781 1 94.5 90 ALA A N 1
ATOM 729 C CA . ALA A 1 90 ? 5.559 -15.477 3.918 1 94.5 90 ALA A CA 1
ATOM 730 C C . ALA A 1 90 ? 4.406 -14.477 3.924 1 94.5 90 ALA A C 1
ATOM 732 O O . ALA A 1 90 ? 4.016 -13.977 4.984 1 94.5 90 ALA A O 1
ATOM 733 N N . THR A 1 91 ? 3.855 -14.164 2.732 1 97.12 91 THR A N 1
ATOM 734 C CA . THR A 1 91 ? 2.74 -13.227 2.609 1 97.12 91 THR A CA 1
ATOM 735 C C . THR A 1 91 ? 1.598 -13.859 1.814 1 97.12 91 THR A C 1
ATOM 737 O O . THR A 1 91 ? 1.818 -14.758 1.008 1 97.12 91 THR A O 1
ATOM 740 N N . ILE A 1 92 ? 0.425 -13.422 2.113 1 97.94 92 ILE A N 1
ATOM 741 C CA . ILE A 1 92 ? -0.744 -13.68 1.278 1 97.94 92 ILE A CA 1
ATOM 742 C C . ILE A 1 92 ? -1.074 -12.43 0.46 1 97.94 92 ILE A C 1
ATOM 744 O O . ILE A 1 92 ? -1.232 -11.344 1.016 1 97.94 92 ILE A O 1
ATOM 748 N N . GLU A 1 93 ? -1.175 -12.609 -0.851 1 98.31 93 GLU A N 1
ATOM 749 C CA . GLU A 1 93 ? -1.309 -11.477 -1.759 1 98.31 93 GLU A CA 1
ATOM 750 C C . GLU A 1 93 ? -2.354 -11.75 -2.836 1 98.31 93 GLU A C 1
ATOM 752 O O . GLU A 1 93 ? -2.752 -12.898 -3.043 1 98.31 93 GLU A O 1
ATOM 757 N N . LEU A 1 94 ? -2.785 -10.664 -3.475 1 98.62 94 LEU A N 1
ATOM 758 C CA . LEU A 1 94 ? -3.492 -10.82 -4.738 1 98.62 94 LEU A CA 1
ATOM 759 C C . LEU A 1 94 ? -2.553 -11.328 -5.828 1 98.62 94 LEU A C 1
ATOM 761 O O . LEU A 1 94 ? -1.336 -11.141 -5.742 1 98.62 94 LEU A O 1
ATOM 765 N N . CYS A 1 95 ? -3.152 -11.984 -6.785 1 98.38 95 CYS A N 1
ATOM 766 C CA . CYS A 1 95 ? -2.387 -12.211 -8.008 1 98.38 95 CYS A CA 1
ATOM 767 C C . CYS A 1 95 ? -1.887 -10.891 -8.578 1 98.38 95 CYS A C 1
ATOM 769 O O . CYS A 1 95 ? -2.654 -9.93 -8.711 1 98.38 95 CYS A O 1
ATOM 771 N N . ALA A 1 96 ? -0.619 -10.812 -8.844 1 97.31 96 ALA A N 1
ATOM 772 C CA . ALA A 1 96 ? -0.076 -9.539 -9.289 1 97.31 96 ALA A CA 1
ATOM 773 C C . ALA A 1 96 ? 1.178 -9.742 -10.141 1 97.31 96 ALA A C 1
ATOM 775 O O . ALA A 1 96 ? 1.773 -10.82 -10.125 1 97.31 96 ALA A O 1
ATOM 776 N N . GLY A 1 97 ? 1.533 -8.664 -10.836 1 94.12 97 GLY A N 1
ATOM 777 C CA . GLY A 1 97 ? 2.748 -8.664 -11.633 1 94.12 97 GLY A CA 1
ATOM 778 C C . GLY A 1 97 ? 3.164 -7.281 -12.094 1 94.12 97 GLY A C 1
ATOM 779 O O . GLY A 1 97 ? 2.348 -6.355 -12.117 1 94.12 97 GLY A O 1
ATOM 780 N N . ILE A 1 98 ? 4.387 -7.207 -12.492 1 91.88 98 ILE A N 1
ATOM 781 C CA . ILE A 1 98 ? 4.914 -5.914 -12.922 1 91.88 98 ILE A CA 1
ATOM 782 C C . ILE A 1 98 ? 4.566 -5.68 -14.391 1 91.88 98 ILE A C 1
ATOM 784 O O . ILE A 1 98 ? 4.367 -6.629 -15.148 1 91.88 98 ILE A O 1
ATOM 788 N N . VAL A 1 99 ? 4.508 -4.414 -14.727 1 93 99 VAL A N 1
ATOM 789 C CA . VAL A 1 99 ? 4.324 -4 -16.109 1 93 99 VAL A CA 1
ATOM 790 C C . VAL A 1 99 ? 5.684 -3.818 -16.781 1 93 99 VAL A C 1
ATOM 792 O O . VAL A 1 99 ? 6.285 -2.744 -16.703 1 93 99 VAL A O 1
ATOM 795 N N . ASP A 1 100 ? 6.141 -4.855 -17.406 1 88.5 100 ASP A N 1
ATOM 796 C CA . ASP A 1 100 ? 7.48 -4.824 -17.984 1 88.5 100 ASP A CA 1
ATOM 797 C C . ASP A 1 100 ? 7.445 -5.113 -19.484 1 88.5 100 ASP A C 1
ATOM 799 O O . ASP A 1 100 ? 8.492 -5.305 -20.109 1 88.5 100 ASP A O 1
ATOM 803 N N . LYS A 1 101 ? 6.289 -5.27 -20 1 91.75 101 LYS A N 1
ATOM 804 C CA . LYS A 1 101 ? 6.078 -5.469 -21.422 1 91.75 101 LYS A CA 1
ATOM 805 C C . LYS A 1 101 ? 5.219 -4.352 -22.016 1 91.75 101 LYS A C 1
ATOM 807 O O . LYS A 1 101 ? 4.441 -3.719 -21.297 1 91.75 101 LYS A O 1
ATOM 812 N N . ALA A 1 102 ? 5.414 -4.207 -23.281 1 92.62 102 ALA A N 1
ATOM 813 C CA . ALA A 1 102 ? 4.602 -3.236 -24 1 92.62 102 ALA A CA 1
ATOM 814 C C . ALA A 1 102 ? 3.277 -3.852 -24.453 1 92.62 102 ALA A C 1
ATOM 816 O O . ALA A 1 102 ? 3.029 -4 -25.656 1 92.62 102 ALA A O 1
ATOM 817 N N . LEU A 1 103 ? 2.436 -4.188 -23.562 1 96.19 103 LEU A N 1
ATOM 818 C CA . LEU A 1 103 ? 1.104 -4.754 -23.75 1 96.19 103 LEU A CA 1
ATOM 819 C C . LEU A 1 103 ? 0.065 -3.992 -22.938 1 96.19 103 LEU A C 1
ATOM 821 O O . LEU A 1 103 ? 0.399 -3.361 -21.938 1 96.19 103 LEU A O 1
ATOM 825 N N . PRO A 1 104 ? -1.148 -4.082 -23.5 1 97.56 104 PRO A N 1
ATOM 826 C CA . PRO A 1 104 ? -2.203 -3.533 -22.641 1 97.56 104 PRO A CA 1
ATOM 827 C C . PRO A 1 104 ? -2.213 -4.156 -21.25 1 97.56 104 PRO A C 1
ATOM 829 O O . PRO A 1 104 ? -1.92 -5.344 -21.094 1 97.56 104 PRO A O 1
ATOM 832 N N . LEU A 1 105 ? -2.549 -3.371 -20.297 1 97.81 105 LEU A N 1
ATOM 833 C CA . LEU A 1 105 ? -2.535 -3.811 -18.906 1 97.81 105 LEU A CA 1
ATOM 834 C C . LEU A 1 105 ? -3.4 -5.055 -18.734 1 97.81 105 LEU A C 1
ATOM 836 O O . LEU A 1 105 ? -3.043 -5.957 -17.969 1 97.81 105 LEU A O 1
ATOM 840 N N . GLU A 1 106 ? -4.508 -5.039 -19.391 1 98.56 106 GLU A N 1
ATOM 841 C CA . GLU A 1 106 ? -5.426 -6.168 -19.266 1 98.56 106 GLU A CA 1
ATOM 842 C C . GLU A 1 106 ? -4.773 -7.465 -19.734 1 98.56 106 GLU A C 1
ATOM 844 O O . GLU A 1 106 ? -5.02 -8.531 -19.172 1 98.56 106 GLU A O 1
ATOM 849 N N . ASP A 1 107 ? -3.973 -7.371 -20.781 1 98.56 107 ASP A N 1
ATOM 850 C CA . ASP A 1 107 ? -3.264 -8.547 -21.266 1 98.56 107 ASP A CA 1
ATOM 851 C C . ASP A 1 107 ? -2.234 -9.031 -20.25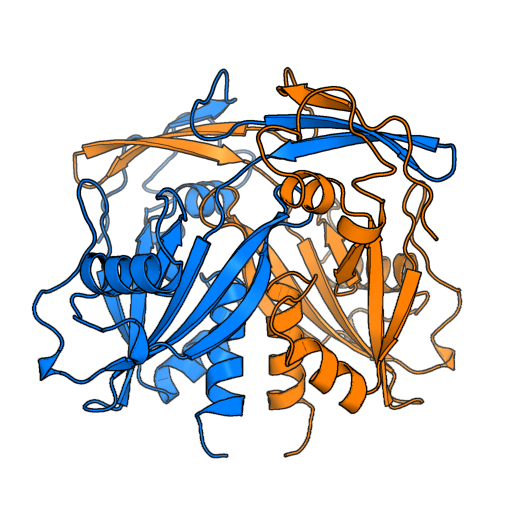 1 98.56 107 ASP A C 1
ATOM 853 O O . ASP A 1 107 ? -2.107 -10.234 -20 1 98.56 107 ASP A O 1
ATOM 857 N N . ILE A 1 108 ? -1.558 -8.102 -19.688 1 98 108 ILE A N 1
ATOM 858 C CA . ILE A 1 108 ? -0.583 -8.445 -18.656 1 98 108 ILE A CA 1
ATOM 859 C C . ILE A 1 108 ? -1.293 -9.102 -17.469 1 98 108 ILE A C 1
ATOM 861 O O . ILE A 1 108 ? -0.823 -10.109 -16.938 1 98 108 ILE A O 1
ATOM 865 N N . ALA A 1 109 ? -2.416 -8.547 -17.094 1 98.56 109 ALA A N 1
ATOM 866 C CA . ALA A 1 109 ? -3.207 -9.102 -15.992 1 98.56 109 ALA A CA 1
ATOM 867 C C . ALA A 1 109 ? -3.613 -10.547 -16.281 1 98.56 109 ALA A C 1
ATOM 869 O O . ALA A 1 109 ? -3.484 -11.414 -15.422 1 98.56 109 ALA A O 1
ATOM 870 N N . CYS A 1 110 ? -4.043 -10.789 -17.484 1 98.62 110 CYS A N 1
ATOM 871 C CA . CYS A 1 110 ? -4.461 -12.133 -17.859 1 98.62 110 CYS A CA 1
ATOM 872 C C . CYS A 1 110 ? -3.287 -13.102 -17.797 1 98.62 110 CYS A C 1
ATOM 874 O O . CYS A 1 110 ? -3.443 -14.234 -17.344 1 98.62 110 CYS A O 1
ATOM 876 N N . GLU A 1 111 ? -2.168 -12.648 -18.266 1 97.81 111 GLU A N 1
ATOM 877 C CA . GLU A 1 111 ? -0.977 -13.492 -18.203 1 97.81 111 GLU A CA 1
ATOM 878 C C . GLU A 1 111 ? -0.636 -13.875 -16.781 1 97.81 111 GLU A C 1
ATOM 880 O O . GLU A 1 111 ? -0.309 -15.031 -16.5 1 97.81 111 GLU A O 1
ATOM 885 N N . GLU A 1 112 ? -0.731 -12.914 -15.859 1 97.94 112 GLU A N 1
ATOM 886 C CA . GLU A 1 112 ? -0.406 -13.18 -14.461 1 97.94 112 GLU A CA 1
ATOM 887 C C . GLU A 1 112 ? -1.401 -14.156 -13.836 1 97.94 112 GLU A C 1
ATOM 889 O O . GLU A 1 112 ? -1.019 -15.031 -13.055 1 97.94 112 GLU A O 1
ATOM 894 N N . VAL A 1 113 ? -2.672 -14.016 -14.148 1 98.62 113 VAL A N 1
ATOM 895 C CA . VAL A 1 113 ? -3.703 -14.906 -13.625 1 98.62 113 VAL A CA 1
ATOM 896 C C . VAL A 1 113 ? -3.418 -16.344 -14.062 1 98.62 113 VAL A C 1
ATOM 898 O O . VAL A 1 113 ? -3.557 -17.281 -13.266 1 98.62 113 VAL A O 1
ATOM 901 N N . PHE A 1 114 ? -2.973 -16.453 -15.258 1 98.12 114 PHE A N 1
ATOM 902 C CA . PHE A 1 114 ? -2.645 -17.781 -15.781 1 98.12 114 PHE A CA 1
ATOM 903 C C . PHE A 1 114 ? -1.373 -18.312 -15.141 1 98.12 114 PHE A C 1
ATOM 905 O O . PHE A 1 114 ? -1.36 -19.438 -14.609 1 98.12 114 PHE A O 1
ATOM 912 N N . GLU A 1 115 ? -0.307 -17.578 -15.102 1 97.56 115 GLU A N 1
ATOM 913 C CA . GLU A 1 115 ? 0.996 -18.016 -14.609 1 97.56 115 GLU A CA 1
ATOM 914 C C . GLU A 1 115 ? 0.946 -18.328 -13.117 1 97.56 115 GLU A C 1
ATOM 916 O O . GLU A 1 115 ? 1.475 -19.344 -12.68 1 97.56 115 GLU A O 1
ATOM 921 N N . GLU A 1 116 ? 0.281 -17.5 -12.383 1 97.94 116 GLU A N 1
ATOM 922 C CA . GLU A 1 116 ? 0.338 -17.641 -10.93 1 97.94 116 GLU A CA 1
ATOM 923 C C . GLU A 1 116 ? -0.789 -18.531 -10.414 1 97.94 116 GLU A C 1
ATOM 925 O O . GLU A 1 116 ? -0.596 -19.297 -9.477 1 97.94 116 GLU A O 1
ATOM 930 N N . CYS A 1 117 ? -1.999 -18.484 -11.039 1 98.31 117 CYS A N 1
ATOM 931 C CA . CYS A 1 117 ? -3.17 -19.109 -10.422 1 98.31 117 CYS A CA 1
ATOM 932 C C . CYS A 1 117 ? -3.734 -20.219 -11.305 1 98.31 117 CYS A C 1
ATOM 934 O O . CYS A 1 117 ? -4.598 -20.984 -10.875 1 98.31 117 CYS A O 1
ATOM 936 N N . GLY A 1 118 ? -3.357 -20.266 -12.586 1 98.25 118 GLY A N 1
ATOM 937 C CA . GLY A 1 118 ? -3.684 -21.391 -13.445 1 98.25 118 GLY A CA 1
ATOM 938 C C . GLY A 1 118 ? -4.984 -21.203 -14.203 1 98.25 118 GLY A C 1
ATOM 939 O O . GLY A 1 118 ? -5.438 -22.109 -14.898 1 98.25 118 GLY A O 1
ATOM 940 N N . TYR A 1 119 ? -5.621 -20.016 -14.094 1 98.69 119 TYR A N 1
ATOM 941 C CA . TYR A 1 119 ? -6.887 -19.781 -14.781 1 98.69 119 TYR A CA 1
ATOM 942 C C . TYR A 1 119 ? -6.656 -19.094 -16.125 1 98.69 119 TYR A C 1
ATOM 944 O O . TYR A 1 119 ? -5.812 -18.188 -16.234 1 98.69 119 TYR A O 1
ATOM 952 N N . HIS A 1 120 ? -7.359 -19.516 -17.078 1 98.31 120 HIS A N 1
ATOM 953 C CA . HIS A 1 120 ? -7.406 -18.797 -18.344 1 98.31 120 HIS A CA 1
ATOM 954 C C . HIS A 1 120 ? -8.547 -17.781 -18.359 1 98.31 120 HIS A C 1
ATOM 956 O O . HIS A 1 120 ? -9.719 -18.172 -18.312 1 98.31 120 HIS A O 1
ATOM 962 N N . VAL A 1 121 ? -8.219 -16.547 -18.406 1 98.44 121 VAL A N 1
ATOM 963 C CA . VAL A 1 121 ? -9.203 -15.477 -18.469 1 98.44 121 VAL A CA 1
ATOM 964 C C . VAL A 1 121 ? -8.898 -14.562 -19.656 1 98.44 121 VAL A C 1
ATOM 966 O O . VAL A 1 121 ? -7.75 -14.469 -20.109 1 98.44 121 VAL A O 1
ATOM 969 N N . LYS A 1 122 ? -9.922 -13.938 -20.219 1 98.31 122 LYS A N 1
ATOM 970 C CA . LYS A 1 122 ? -9.781 -12.969 -21.312 1 98.31 122 LYS A CA 1
ATOM 971 C C . LYS A 1 122 ? -9.859 -11.539 -20.781 1 98.31 122 LYS A C 1
ATOM 973 O O . LYS A 1 122 ? -10.484 -11.289 -19.75 1 98.31 122 LYS A O 1
ATOM 978 N N . PRO A 1 123 ? -9.195 -10.617 -21.5 1 98.5 123 PRO A N 1
ATOM 979 C CA . PRO A 1 123 ? -9.219 -9.211 -21.062 1 98.5 123 PRO A CA 1
ATOM 980 C C . PRO A 1 123 ? -10.633 -8.695 -20.844 1 98.5 123 PRO A C 1
ATOM 982 O O . PRO A 1 123 ? -10.859 -7.898 -19.922 1 98.5 123 PRO A O 1
ATOM 985 N N . SER A 1 124 ? -11.617 -9.164 -21.578 1 98.31 124 SER A N 1
ATOM 986 C CA . SER A 1 124 ? -12.992 -8.695 -21.469 1 98.31 124 SER A CA 1
ATOM 987 C C . SER A 1 124 ? -13.633 -9.117 -20.156 1 98.31 124 SER A C 1
ATOM 989 O O . SER A 1 124 ? -14.688 -8.609 -19.781 1 98.31 124 SER A O 1
ATOM 991 N N . MET A 1 125 ? -13.031 -10.039 -19.453 1 98.38 125 MET A N 1
ATOM 992 C CA . MET A 1 125 ? -13.555 -10.547 -18.188 1 98.38 125 MET A CA 1
ATOM 993 C C . MET A 1 125 ? -13.062 -9.711 -17.016 1 98.38 125 MET A C 1
ATOM 995 O O . MET A 1 125 ? -13.523 -9.883 -15.891 1 98.38 125 MET A O 1
ATOM 999 N N . LEU A 1 126 ? -12.164 -8.836 -17.312 1 98.69 126 LEU A N 1
ATOM 1000 C CA . LEU A 1 126 ? -11.57 -8.023 -16.25 1 98.69 126 LEU A CA 1
ATOM 1001 C C . LEU A 1 126 ? -12.391 -6.758 -16.016 1 98.69 126 LEU A C 1
ATOM 1003 O O . LEU A 1 126 ? -12.781 -6.078 -16.969 1 98.69 126 LEU A O 1
ATOM 1007 N N . GLU A 1 127 ? -12.719 -6.523 -14.828 1 98.19 127 GLU A N 1
ATOM 1008 C CA . GLU A 1 127 ? -13.289 -5.258 -14.383 1 98.19 127 GLU A CA 1
ATOM 1009 C C . GLU A 1 127 ? -12.242 -4.402 -13.664 1 98.19 127 GLU A C 1
ATOM 1011 O O . GLU A 1 127 ? -11.703 -4.805 -12.633 1 98.19 127 GLU A O 1
ATOM 1016 N N . LYS A 1 128 ? -11.961 -3.297 -14.242 1 97.88 128 LYS A N 1
ATOM 1017 C CA . LYS A 1 128 ? -11.016 -2.402 -13.578 1 97.88 128 LYS A CA 1
ATOM 1018 C C . LYS A 1 128 ? -11.609 -1.833 -12.289 1 97.88 128 LYS A C 1
ATOM 1020 O O . LYS A 1 128 ? -12.695 -1.262 -12.305 1 97.88 128 LYS A O 1
ATOM 1025 N N . ILE A 1 129 ? -10.969 -2.023 -11.188 1 97.38 129 ILE A N 1
ATOM 1026 C CA . ILE A 1 129 ? -11.406 -1.496 -9.898 1 97.38 129 ILE A CA 1
ATOM 1027 C C . ILE A 1 129 ? -10.922 -0.058 -9.742 1 97.38 129 ILE A C 1
ATOM 1029 O O . ILE A 1 129 ? -11.719 0.855 -9.523 1 97.38 129 ILE A O 1
ATOM 1033 N N . SER A 1 130 ? -9.602 0.153 -9.805 1 96.88 130 SER A N 1
ATOM 1034 C CA . SER A 1 130 ? -8.969 1.453 -9.617 1 96.88 130 SER A CA 1
ATOM 1035 C C . SER A 1 130 ? -7.465 1.38 -9.883 1 96.88 130 SER A C 1
ATOM 1037 O O . SER A 1 130 ? -6.914 0.292 -10.062 1 96.88 130 SER A O 1
ATOM 1039 N N . SER A 1 131 ? -6.848 2.512 -10.008 1 97.06 131 SER A N 1
ATOM 1040 C CA . SER A 1 131 ? -5.395 2.656 -9.992 1 97.06 131 SER A CA 1
ATOM 1041 C C . SER A 1 131 ? -4.945 3.623 -8.906 1 97.06 131 SER A C 1
ATOM 1043 O O . SER A 1 131 ? -5.598 4.645 -8.664 1 97.06 131 SER A O 1
ATOM 1045 N N . TYR A 1 132 ? -3.936 3.305 -8.242 1 96.19 132 TYR A N 1
ATOM 1046 C CA . TYR A 1 132 ? -3.434 4.102 -7.129 1 96.19 132 TYR A CA 1
ATOM 1047 C C . TYR A 1 132 ? -1.912 4.066 -7.074 1 96.19 132 TYR A C 1
ATOM 1049 O O . TYR A 1 132 ? -1.28 3.238 -7.738 1 96.19 132 TYR A O 1
ATOM 1057 N N . 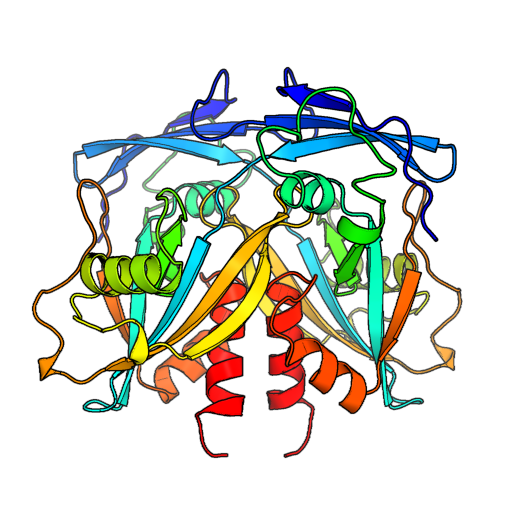ARG A 1 133 ? -1.3 4.961 -6.332 1 93.56 133 ARG A N 1
ATOM 1058 C CA . ARG A 1 133 ? 0.15 5.109 -6.254 1 93.56 133 ARG A CA 1
ATOM 1059 C C . ARG A 1 133 ? 0.704 4.43 -5.004 1 93.56 133 ARG A C 1
ATOM 1061 O O . ARG A 1 133 ? 0.361 4.809 -3.881 1 93.56 133 ARG A O 1
ATOM 1068 N N . SER A 1 134 ? 1.58 3.516 -5.227 1 89.75 134 SER A N 1
ATOM 1069 C CA . SER A 1 134 ? 2.156 2.762 -4.117 1 89.75 134 SER A CA 1
ATOM 1070 C C . SER A 1 134 ? 3.516 3.322 -3.713 1 89.75 134 SER A C 1
ATOM 1072 O O . SER A 1 134 ? 4.266 3.812 -4.559 1 89.75 134 SER A O 1
ATOM 1074 N N . GLY A 1 135 ? 3.785 3.195 -2.416 1 87.69 135 GLY A N 1
ATOM 1075 C CA . GLY A 1 135 ? 5.086 3.621 -1.924 1 87.69 135 GLY A CA 1
ATOM 1076 C C . GLY A 1 135 ? 5.355 5.098 -2.145 1 87.69 135 GLY A C 1
ATOM 1077 O O . GLY A 1 135 ? 6.418 5.473 -2.645 1 87.69 135 GLY A O 1
ATOM 1078 N N . VAL A 1 136 ? 4.492 5.961 -1.843 1 88.12 136 VAL A N 1
ATOM 1079 C CA . VAL A 1 136 ? 4.5 7.355 -2.275 1 88.12 136 VAL A CA 1
ATOM 1080 C C . VAL A 1 136 ? 5.664 8.094 -1.623 1 88.12 136 VAL A C 1
ATOM 1082 O O . VAL A 1 136 ? 6.074 9.156 -2.094 1 88.12 136 VAL A O 1
ATOM 1085 N N . GLY A 1 137 ? 6.203 7.559 -0.62 1 85.94 137 GLY A N 1
ATOM 1086 C CA . GLY A 1 137 ? 7.336 8.203 0.028 1 85.94 137 GLY A CA 1
ATOM 1087 C C . GLY A 1 137 ? 8.648 7.957 -0.69 1 85.94 137 GLY A C 1
ATOM 1088 O O . GLY A 1 137 ? 9.602 8.734 -0.538 1 85.94 137 GLY A O 1
ATOM 1089 N N . SER A 1 138 ? 8.68 6.875 -1.505 1 86.12 138 SER A N 1
ATOM 1090 C CA . SER A 1 138 ? 9.992 6.543 -2.057 1 86.12 138 SER A CA 1
ATOM 1091 C C . SER A 1 138 ? 9.875 6.039 -3.492 1 86.12 138 SER A C 1
ATOM 1093 O O . SER A 1 138 ? 10.852 6.066 -4.246 1 86.12 138 SER A O 1
ATOM 1095 N N . GLN A 1 139 ? 8.859 5.477 -3.898 1 85.56 139 GLN A N 1
ATOM 1096 C CA . GLN A 1 139 ? 8.75 4.863 -5.219 1 85.56 139 GLN A CA 1
ATOM 1097 C C . GLN A 1 139 ? 7.676 5.555 -6.055 1 85.56 139 GLN A C 1
ATOM 1099 O O . GLN A 1 139 ? 7.973 6.133 -7.102 1 85.56 139 GLN A O 1
ATOM 1104 N N . GLY A 1 140 ? 6.395 5.5 -5.594 1 87.81 140 GLY A N 1
ATOM 1105 C CA . GLY A 1 140 ? 5.312 6.188 -6.277 1 87.81 140 GLY A CA 1
ATOM 1106 C C . GLY A 1 140 ? 4.805 5.438 -7.496 1 87.81 140 GLY A C 1
ATOM 1107 O O . GLY A 1 140 ? 4.211 6.035 -8.398 1 87.81 140 GLY A O 1
ATOM 1108 N N . SER A 1 141 ? 5.039 4.156 -7.594 1 89.62 141 SER A N 1
ATOM 1109 C CA . SER A 1 141 ? 4.617 3.357 -8.734 1 89.62 141 SER A CA 1
ATOM 1110 C C . SER A 1 141 ? 3.098 3.227 -8.797 1 89.62 141 SER A C 1
ATOM 1112 O O . SER A 1 141 ? 2.432 3.225 -7.758 1 89.62 141 SER A O 1
ATOM 1114 N N . LEU A 1 142 ? 2.637 3.143 -10.031 1 94.06 142 LEU A N 1
ATOM 1115 C CA . LEU A 1 142 ? 1.206 2.961 -10.25 1 94.06 142 LEU A CA 1
ATOM 1116 C C . LEU A 1 142 ? 0.835 1.482 -10.219 1 94.06 142 LEU A C 1
ATOM 1118 O O . LEU A 1 142 ? 1.496 0.659 -10.859 1 94.06 142 LEU A O 1
ATOM 1122 N N . GLN A 1 143 ? -0.135 1.14 -9.414 1 96.25 143 GLN A N 1
ATOM 1123 C CA . GLN A 1 143 ? -0.724 -0.195 -9.445 1 96.25 143 GLN A CA 1
ATOM 1124 C C . GLN A 1 143 ? -2.186 -0.141 -9.883 1 96.25 143 GLN A C 1
ATOM 1126 O O . GLN A 1 143 ? -2.965 0.662 -9.367 1 96.25 143 GLN A O 1
ATOM 1131 N N . THR A 1 144 ? -2.508 -0.893 -10.844 1 98 144 THR A N 1
ATOM 1132 C CA . THR A 1 144 ? -3.887 -0.989 -11.305 1 98 144 THR A CA 1
ATOM 1133 C C . THR A 1 144 ? -4.523 -2.299 -10.844 1 98 144 THR A C 1
ATOM 1135 O O . THR A 1 144 ? -3.979 -3.377 -11.094 1 98 144 THR A O 1
ATOM 1138 N N . ALA A 1 145 ? -5.645 -2.16 -10.195 1 98.25 145 ALA A N 1
ATOM 1139 C CA . ALA A 1 145 ? -6.348 -3.322 -9.656 1 98.25 145 ALA A CA 1
ATOM 1140 C C . ALA A 1 145 ? -7.52 -3.715 -10.555 1 98.25 145 ALA A C 1
ATOM 1142 O O . ALA A 1 145 ? -8.242 -2.852 -11.055 1 98.25 145 ALA A O 1
ATOM 1143 N N . TYR A 1 146 ? -7.668 -5.016 -10.758 1 98.69 146 TYR A N 1
ATOM 1144 C CA . TYR A 1 146 ? -8.773 -5.582 -11.523 1 98.69 146 TYR A CA 1
ATOM 1145 C C . TYR A 1 146 ? -9.531 -6.613 -10.695 1 98.69 146 TYR A C 1
ATOM 1147 O O . TYR A 1 146 ? -8.992 -7.188 -9.75 1 98.69 146 TYR A O 1
ATOM 1155 N N . TYR A 1 147 ? -10.766 -6.805 -11.078 1 98.62 147 TYR A N 1
ATOM 1156 C CA . TYR A 1 147 ? -11.609 -7.883 -10.578 1 98.62 147 TYR A CA 1
ATOM 1157 C C . TYR A 1 147 ? -12 -8.836 -11.703 1 98.62 147 TYR A C 1
ATOM 1159 O O . TYR A 1 147 ? -12.289 -8.406 -12.82 1 98.62 147 TYR A O 1
ATOM 1167 N N . CYS A 1 148 ? -11.961 -10.07 -11.398 1 98.5 148 CYS A N 1
ATOM 1168 C CA . CYS A 1 148 ? -12.469 -11.023 -12.383 1 98.5 148 CYS A CA 1
ATOM 1169 C C . CYS A 1 148 ? -13.117 -12.219 -11.695 1 98.5 148 CYS A C 1
ATOM 1171 O O . CYS A 1 148 ? -12.703 -12.617 -10.609 1 98.5 148 CYS A O 1
ATOM 1173 N N . GLU A 1 149 ? -14.109 -12.75 -12.336 1 98.69 149 GLU A N 1
ATOM 1174 C CA . GLU A 1 149 ? -14.781 -13.969 -11.898 1 98.69 149 GLU A CA 1
ATOM 1175 C C . GLU A 1 149 ? -14.375 -15.164 -12.758 1 98.69 149 GLU A C 1
ATOM 1177 O O . GLU A 1 149 ? -14.281 -15.055 -13.984 1 98.69 149 GLU A O 1
ATOM 1182 N N . VAL A 1 150 ? -14.055 -16.219 -12.07 1 98.75 150 VAL A N 1
ATOM 1183 C CA . VAL A 1 150 ? -13.648 -17.422 -12.789 1 98.75 150 VAL A CA 1
ATOM 1184 C C . VAL A 1 150 ? -14.492 -18.609 -12.336 1 98.75 150 VAL A C 1
ATOM 1186 O O . VAL A 1 150 ? -15.188 -18.531 -11.328 1 98.75 150 VAL A O 1
ATOM 1189 N N . THR A 1 151 ? -14.477 -19.688 -13.172 1 98.5 151 THR A N 1
ATOM 1190 C CA . THR A 1 151 ? -15.086 -20.969 -12.836 1 98.5 151 THR A CA 1
ATOM 1191 C C . THR A 1 151 ? -14.023 -22.062 -12.766 1 98.5 151 THR A C 1
ATOM 1193 O O . THR A 1 151 ? -12.891 -21.875 -13.211 1 98.5 151 THR A O 1
ATOM 1196 N N . ASP A 1 152 ? -14.375 -23.203 -12.133 1 97.62 152 ASP A N 1
ATOM 1197 C CA . ASP A 1 152 ? -13.438 -24.312 -11.984 1 97.62 152 ASP A CA 1
ATOM 1198 C C . ASP A 1 152 ? -12.891 -24.766 -13.336 1 97.62 152 ASP A C 1
ATOM 1200 O O . ASP A 1 152 ? -11.727 -25.141 -13.453 1 97.62 152 ASP A O 1
ATOM 1204 N N . ASP A 1 153 ? -13.719 -24.75 -14.375 1 97.31 153 ASP A N 1
ATOM 1205 C CA . ASP A 1 153 ? -13.328 -25.266 -15.68 1 97.31 153 ASP A CA 1
ATOM 1206 C C . ASP A 1 153 ? -12.344 -24.328 -16.375 1 97.31 153 ASP A C 1
ATOM 1208 O O . ASP A 1 153 ? -11.695 -24.703 -17.344 1 97.31 153 ASP A O 1
ATOM 1212 N N . MET A 1 154 ? -12.156 -23.172 -15.836 1 97.88 154 MET A N 1
ATOM 1213 C CA . MET A 1 154 ? -11.211 -22.219 -16.406 1 97.88 154 MET A CA 1
ATOM 1214 C C . MET A 1 154 ? -9.805 -22.438 -15.859 1 97.88 154 MET A C 1
ATOM 1216 O O . MET A 1 154 ? -8.844 -21.844 -16.359 1 97.88 154 MET A O 1
ATOM 1220 N N . ARG A 1 155 ? -9.742 -23.188 -14.82 1 97.12 155 ARG A N 1
ATOM 1221 C CA . ARG A 1 155 ? -8.422 -23.547 -14.305 1 97.12 155 ARG A CA 1
ATOM 1222 C C . ARG A 1 155 ? -7.789 -24.656 -15.141 1 97.12 155 ARG A C 1
ATOM 1224 O O . ARG A 1 155 ? -8.242 -25.812 -15.102 1 97.12 155 ARG A O 1
ATOM 1231 N N . VAL A 1 156 ? -6.75 -24.375 -15.781 1 96.38 156 VAL A N 1
ATOM 1232 C CA . VAL A 1 156 ? -6.207 -25.312 -16.75 1 96.38 156 VAL A CA 1
ATOM 1233 C C . VAL A 1 156 ? -4.816 -25.766 -16.297 1 96.38 156 VAL A C 1
ATOM 1235 O O . VAL A 1 156 ? -4.207 -26.641 -16.922 1 96.38 156 VAL A O 1
ATOM 1238 N N . SER A 1 157 ? -4.301 -25.172 -15.297 1 94.56 157 SER A N 1
ATOM 1239 C CA . SER A 1 157 ? -3.033 -25.547 -14.68 1 94.56 157 SER A CA 1
ATOM 1240 C C . SER A 1 157 ? -3.041 -25.266 -13.18 1 94.56 157 SER A C 1
ATOM 1242 O O . SER A 1 157 ? -3.98 -24.656 -12.672 1 94.56 157 SER A O 1
ATOM 1244 N N . SER A 1 158 ? -2.084 -25.734 -12.492 1 92.44 158 SER A N 1
ATOM 1245 C CA . SER A 1 158 ? -2.004 -25.516 -11.055 1 92.44 158 SER A CA 1
ATOM 1246 C C . SER A 1 158 ? -1.534 -24.109 -10.734 1 92.44 158 SER A C 1
ATOM 1248 O O . SER A 1 158 ? -1.635 -23.656 -9.594 1 92.44 158 SER A O 1
ATOM 1250 N N . GLY A 1 159 ? -1.1 -23.422 -11.727 1 95.06 159 GLY A N 1
ATOM 1251 C CA . GLY A 1 159 ? -0.42 -22.172 -11.445 1 95.06 159 GLY A CA 1
ATOM 1252 C C . GLY A 1 159 ? 0.912 -22.359 -10.742 1 95.06 159 GLY A C 1
ATOM 1253 O O . GLY A 1 159 ? 1.639 -23.312 -11.023 1 95.06 159 GLY A O 1
ATOM 1254 N N . GLY A 1 160 ? 1.282 -21.375 -9.969 1 91.56 160 GLY A N 1
ATOM 1255 C CA . GLY A 1 160 ? 2.486 -21.547 -9.164 1 91.56 160 GLY A CA 1
ATOM 1256 C C . GLY A 1 160 ? 3.633 -20.672 -9.633 1 91.56 160 GLY A C 1
ATOM 1257 O O . GLY A 1 160 ? 4.711 -20.672 -9.031 1 91.56 160 GLY A O 1
ATOM 1258 N N . GLY A 1 161 ? 3.424 -19.938 -10.625 1 90.56 161 GLY A N 1
ATOM 1259 C CA . GLY A 1 161 ? 4.457 -19.031 -11.094 1 90.56 161 GLY A CA 1
ATOM 1260 C C . GLY A 1 161 ? 5.297 -19.609 -12.219 1 90.56 161 GLY A C 1
ATOM 1261 O O . GLY A 1 161 ? 5.047 -20.719 -12.672 1 90.56 161 GLY A O 1
ATOM 1262 N N . VAL A 1 162 ? 6.199 -18.734 -12.68 1 83.81 162 VAL A N 1
ATOM 1263 C CA . VAL A 1 162 ? 7.105 -19.125 -13.75 1 83.81 162 VAL A CA 1
ATOM 1264 C C . VAL A 1 162 ? 8.547 -19.078 -13.25 1 83.81 162 VAL A C 1
ATOM 1266 O O . VAL A 1 162 ? 8.875 -18.297 -12.352 1 83.81 162 VAL A O 1
ATOM 1269 N N . ASP A 1 163 ? 9.422 -19.906 -13.836 1 79.75 163 ASP A N 1
ATOM 1270 C CA . ASP A 1 163 ? 10.859 -19.875 -13.57 1 79.75 163 ASP A CA 1
ATOM 1271 C C . ASP A 1 163 ? 11.148 -20.125 -12.094 1 79.75 163 ASP A C 1
ATOM 1273 O O . ASP A 1 163 ? 10.734 -21.141 -11.539 1 79.75 163 ASP A O 1
ATOM 1277 N N . ASP A 1 164 ? 11.719 -19.109 -11.477 1 74.94 164 ASP A N 1
ATOM 1278 C CA . ASP A 1 164 ? 12.195 -19.328 -10.117 1 74.94 164 ASP A CA 1
ATOM 1279 C C . ASP A 1 164 ? 11.156 -18.906 -9.086 1 74.94 164 ASP A C 1
ATOM 1281 O O . ASP A 1 164 ? 11.406 -18.953 -7.883 1 74.94 164 ASP A O 1
ATOM 1285 N N . GLU A 1 165 ? 10.016 -18.609 -9.562 1 82.06 165 GLU A N 1
ATOM 1286 C CA . GLU A 1 165 ? 8.961 -18.203 -8.633 1 82.06 165 GLU A CA 1
ATOM 1287 C C . GLU A 1 165 ? 8.352 -19.422 -7.934 1 82.06 165 GLU A C 1
ATOM 1289 O O . GLU A 1 165 ? 8.125 -20.453 -8.562 1 82.06 165 GLU A O 1
ATOM 1294 N N . ILE A 1 166 ? 8.234 -19.344 -6.676 1 86.94 166 ILE A N 1
ATOM 1295 C CA . ILE A 1 166 ? 7.527 -20.344 -5.898 1 86.94 166 ILE A CA 1
ATOM 1296 C C . ILE A 1 166 ? 6.285 -19.734 -5.258 1 86.94 166 ILE A C 1
ATOM 1298 O O . ILE A 1 166 ? 6.383 -19.047 -4.234 1 86.94 166 ILE A O 1
ATOM 1302 N N . ILE A 1 167 ? 5.191 -20 -5.875 1 93.75 167 ILE A N 1
ATOM 1303 C CA . ILE A 1 167 ? 3.92 -19.422 -5.453 1 93.75 167 ILE A CA 1
ATOM 1304 C C . ILE A 1 167 ? 2.936 -20.547 -5.102 1 93.75 167 ILE A C 1
ATOM 1306 O O . ILE A 1 167 ? 2.805 -21.516 -5.84 1 93.75 167 ILE A O 1
ATOM 1310 N N . GLU A 1 168 ? 2.436 -20.453 -3.988 1 96.06 168 GLU A N 1
ATOM 1311 C CA . GLU A 1 168 ? 1.336 -21.328 -3.59 1 96.06 168 GLU A CA 1
ATOM 1312 C C . GLU A 1 168 ? -0.014 -20.656 -3.801 1 96.06 168 GLU A C 1
ATOM 1314 O O . GLU A 1 168 ? -0.239 -19.547 -3.314 1 96.06 168 GLU A O 1
ATOM 1319 N N . VAL A 1 169 ? -0.844 -21.312 -4.543 1 97.81 169 VAL A N 1
ATOM 1320 C CA . VAL A 1 169 ? -2.191 -20.797 -4.73 1 97.81 169 VAL A CA 1
ATOM 1321 C C . VAL A 1 169 ? -3.062 -21.172 -3.533 1 97.81 169 VAL A C 1
ATOM 1323 O O . VAL A 1 169 ? -3.15 -22.344 -3.164 1 97.81 169 VAL A O 1
ATOM 1326 N N . ILE A 1 170 ? -3.68 -20.188 -2.955 1 97.25 170 ILE A N 1
ATOM 1327 C CA . ILE A 1 170 ? -4.559 -20.469 -1.827 1 97.25 170 ILE A CA 1
ATOM 1328 C C . ILE A 1 170 ? -5.949 -19.906 -2.102 1 97.25 170 ILE A C 1
ATOM 1330 O O . ILE A 1 170 ? -6.098 -18.938 -2.854 1 97.25 170 ILE A O 1
ATOM 1334 N N . GLU A 1 171 ? -6.863 -20.562 -1.485 1 98.19 171 GLU A N 1
ATOM 1335 C CA . GLU A 1 171 ? -8.258 -20.156 -1.633 1 98.19 171 GLU A CA 1
ATOM 1336 C C . GLU A 1 171 ? -8.906 -19.906 -0.273 1 98.19 171 GLU A C 1
ATOM 1338 O O . GLU A 1 171 ? -8.625 -20.625 0.691 1 98.19 171 GLU A O 1
ATOM 1343 N N . MET A 1 172 ? -9.719 -18.922 -0.196 1 98.5 172 MET A N 1
ATOM 1344 C CA . MET A 1 172 ? -10.5 -18.641 1.005 1 98.5 172 MET A CA 1
ATOM 1345 C C . MET A 1 172 ? -11.969 -18.438 0.662 1 98.5 172 MET A C 1
ATOM 1347 O O . MET A 1 172 ? -12.297 -17.797 -0.34 1 98.5 172 MET A O 1
ATOM 1351 N N . SER A 1 173 ? -12.836 -19.016 1.535 1 98.31 173 SER A N 1
ATOM 1352 C CA . SER A 1 173 ? -14.227 -18.562 1.505 1 98.31 173 SER A CA 1
ATOM 1353 C C . SER A 1 173 ? -14.344 -17.109 1.947 1 98.31 173 SER A C 1
ATOM 1355 O O . SER A 1 173 ? -13.406 -16.547 2.508 1 98.31 173 SER A O 1
ATOM 1357 N N . VAL A 1 174 ? -15.492 -16.578 1.651 1 97.44 174 VAL A N 1
ATOM 1358 C CA . VAL A 1 174 ? -15.727 -15.203 2.066 1 97.44 174 VAL A CA 1
ATOM 1359 C C . VAL A 1 174 ? -15.586 -15.094 3.582 1 97.44 174 VAL A C 1
ATOM 1361 O O . VAL A 1 174 ? -14.984 -14.141 4.086 1 97.44 174 VAL A O 1
ATOM 1364 N N . ASP A 1 175 ? -16.047 -16.062 4.312 1 97.62 175 ASP A N 1
ATOM 1365 C CA . ASP A 1 175 ? -15.953 -16.047 5.77 1 97.62 175 ASP A CA 1
ATOM 1366 C C . ASP A 1 175 ? -14.508 -16.172 6.238 1 97.62 175 ASP A C 1
ATOM 1368 O O . ASP A 1 175 ? -14.094 -15.492 7.18 1 97.62 175 ASP A O 1
ATOM 1372 N N . GLU A 1 176 ? -13.828 -17.047 5.633 1 98 176 GLU A N 1
ATOM 1373 C CA . GLU A 1 176 ? -12.414 -17.203 5.961 1 98 176 GLU A CA 1
ATOM 1374 C C . GLU A 1 176 ? -11.641 -15.922 5.695 1 98 176 GLU A C 1
ATOM 1376 O O . GLU A 1 176 ? -10.766 -15.539 6.484 1 98 176 GLU A O 1
ATOM 1381 N N . MET A 1 177 ? -11.938 -15.32 4.586 1 97.88 177 MET A N 1
ATOM 1382 C CA . MET A 1 177 ? -11.297 -14.055 4.23 1 97.88 177 MET A CA 1
ATOM 1383 C C . MET A 1 177 ? -11.625 -12.969 5.25 1 97.88 177 MET A C 1
ATOM 1385 O O . MET A 1 177 ? -10.734 -12.242 5.695 1 97.88 177 MET A O 1
ATOM 1389 N N . LYS A 1 178 ? -12.875 -12.883 5.676 1 96.94 178 LYS A N 1
ATOM 1390 C CA . LYS A 1 178 ? -13.273 -11.914 6.691 1 96.94 178 LYS A CA 1
ATOM 1391 C C . LYS A 1 178 ? -12.5 -12.125 7.988 1 96.94 178 LYS A C 1
ATOM 1393 O O . LYS A 1 178 ? -12.047 -11.164 8.609 1 96.94 178 LYS A O 1
ATOM 1398 N N . GLU A 1 179 ? -12.344 -13.344 8.344 1 97.19 179 GLU A N 1
ATOM 1399 C CA . GLU A 1 179 ? -11.578 -13.672 9.539 1 97.19 179 GLU A CA 1
ATOM 1400 C C . GLU A 1 179 ? -10.117 -13.25 9.391 1 97.19 179 GLU A C 1
ATOM 1402 O O . GLU A 1 179 ? -9.539 -12.68 10.32 1 97.19 179 GLU A O 1
ATOM 1407 N N . TYR A 1 180 ? -9.602 -13.484 8.281 1 97.31 180 TYR A N 1
ATOM 1408 C CA . TYR A 1 180 ? -8.203 -13.156 8.031 1 97.31 180 TYR A CA 1
ATOM 1409 C C . TYR A 1 180 ? -7.965 -11.656 8.156 1 97.31 180 TYR A C 1
ATOM 1411 O O . TYR A 1 180 ? -7.047 -11.219 8.852 1 97.31 180 TYR A O 1
ATOM 1419 N N . ILE A 1 181 ? -8.844 -10.852 7.535 1 96.5 181 ILE A N 1
ATOM 1420 C CA . ILE A 1 181 ? -8.586 -9.422 7.449 1 96.5 181 ILE A CA 1
ATOM 1421 C C . ILE A 1 181 ? -8.992 -8.742 8.758 1 96.5 181 ILE A C 1
ATOM 1423 O O . ILE A 1 181 ? -8.68 -7.57 8.977 1 96.5 181 ILE A O 1
ATOM 1427 N N . SER A 1 182 ? -9.664 -9.422 9.641 1 92.94 182 SER A N 1
ATOM 1428 C CA . SER A 1 182 ? -10.055 -8.875 10.93 1 92.94 182 SER A CA 1
ATOM 1429 C C . SER A 1 182 ? -8.922 -8.969 11.938 1 92.94 182 SER A C 1
ATOM 1431 O O . SER A 1 182 ? -9 -8.398 13.031 1 92.94 182 SER A O 1
ATOM 1433 N N . GLY A 1 183 ? -7.895 -9.648 11.547 1 89.69 183 GLY A N 1
ATOM 1434 C CA . GLY A 1 183 ? -6.746 -9.766 12.43 1 89.69 183 GLY A CA 1
ATOM 1435 C C . GLY A 1 183 ? -5.98 -8.469 12.594 1 89.69 183 GLY A C 1
ATOM 1436 O O . GLY A 1 183 ? -6.223 -7.504 11.859 1 89.69 183 GLY A O 1
ATOM 1437 N N . HIS A 1 184 ? -5.02 -8.508 13.547 1 86.44 184 HIS A N 1
ATOM 1438 C CA . HIS A 1 184 ? -4.324 -7.27 13.883 1 86.44 184 HIS A CA 1
ATOM 1439 C C . HIS A 1 184 ? -2.941 -7.227 13.242 1 86.44 184 HIS A C 1
ATOM 1441 O O . HIS A 1 184 ? -2.311 -6.168 13.188 1 86.44 184 HIS A O 1
ATOM 1447 N N . ASN A 1 185 ? -2.473 -8.32 12.797 1 90.25 185 ASN A N 1
ATOM 1448 C CA . ASN A 1 185 ? -1.193 -8.414 12.102 1 90.25 185 ASN A CA 1
ATOM 1449 C C . ASN A 1 185 ? -1.32 -9.195 10.805 1 90.25 185 ASN A C 1
ATOM 1451 O O . ASN A 1 185 ? -1.134 -10.414 10.789 1 90.25 185 ASN A O 1
ATOM 1455 N N . ILE A 1 186 ? -1.59 -8.484 9.797 1 94 186 ILE A N 1
ATOM 1456 C CA . ILE A 1 186 ? -1.874 -9.094 8.508 1 94 186 ILE A CA 1
ATOM 1457 C C . ILE A 1 186 ? -0.589 -9.188 7.684 1 94 186 ILE A C 1
ATOM 1459 O O . ILE A 1 186 ? 0.136 -8.203 7.543 1 94 186 ILE A O 1
ATOM 1463 N N . LYS A 1 187 ? -0.268 -10.375 7.262 1 93.62 187 LYS A N 1
ATOM 1464 C CA . LYS A 1 187 ? 0.905 -10.578 6.418 1 93.62 187 LYS A CA 1
ATOM 1465 C C . LYS A 1 187 ? 0.564 -10.359 4.945 1 93.62 187 LYS A C 1
ATOM 1467 O O . LYS A 1 187 ? 0.865 -11.203 4.102 1 93.62 187 LYS A O 1
ATOM 1472 N N . SER A 1 188 ? -0.133 -9.312 4.652 1 97.44 188 SER A N 1
ATOM 1473 C CA . SER A 1 188 ? -0.547 -8.898 3.316 1 97.44 188 SER A CA 1
ATOM 1474 C C . SER A 1 188 ? -0.346 -7.398 3.121 1 97.44 188 SER A C 1
ATOM 1476 O O . SER A 1 188 ? -0.31 -6.637 4.09 1 97.44 188 SER A O 1
ATOM 1478 N N . PRO A 1 189 ? -0.13 -6.984 1.908 1 97.12 189 PRO A N 1
ATOM 1479 C CA . PRO A 1 189 ? 0.034 -5.551 1.662 1 97.12 189 PRO A CA 1
ATOM 1480 C C . PRO A 1 189 ? -1.286 -4.789 1.721 1 97.12 189 PRO A C 1
ATOM 1482 O O . PRO A 1 189 ? -2.359 -5.398 1.681 1 97.12 189 PRO A O 1
ATOM 1485 N N . PRO A 1 190 ? -1.217 -3.469 1.828 1 96.88 190 PRO A N 1
ATOM 1486 C CA . PRO A 1 190 ? -2.443 -2.674 1.917 1 96.88 190 PRO A CA 1
ATOM 1487 C C . PRO A 1 190 ? -3.334 -2.82 0.685 1 96.88 190 PRO A C 1
ATOM 1489 O O . PRO A 1 190 ? -4.559 -2.707 0.785 1 96.88 190 PRO A O 1
ATOM 1492 N N . SER A 1 191 ? -2.73 -3.066 -0.475 1 97.38 191 SER A N 1
ATOM 1493 C CA . SER A 1 191 ? -3.537 -3.279 -1.673 1 97.38 191 SER A CA 1
ATOM 1494 C C . SER A 1 191 ? -4.43 -4.508 -1.527 1 97.38 191 SER A C 1
ATOM 1496 O O . SER A 1 191 ? -5.539 -4.539 -2.062 1 97.38 191 SER A O 1
ATOM 1498 N N . PHE A 1 192 ? -3.881 -5.516 -0.845 1 98.31 192 PHE A N 1
ATOM 1499 C CA . PHE A 1 192 ? -4.688 -6.684 -0.51 1 98.31 192 PHE A CA 1
ATOM 1500 C C . PHE A 1 192 ? -5.887 -6.285 0.346 1 98.31 192 PHE A C 1
ATOM 1502 O O . PHE A 1 192 ? -7.023 -6.648 0.038 1 98.31 192 PHE A O 1
ATOM 1509 N N . MET A 1 193 ? -5.652 -5.527 1.422 1 97.62 193 MET A N 1
ATOM 1510 C CA . MET A 1 193 ? -6.711 -5.078 2.322 1 97.62 193 MET A CA 1
ATOM 1511 C C . MET A 1 193 ? -7.75 -4.25 1.572 1 97.62 193 MET A C 1
ATOM 1513 O O . MET A 1 193 ? -8.953 -4.434 1.764 1 97.62 193 MET A O 1
ATOM 1517 N N . PHE A 1 194 ? -7.266 -3.385 0.753 1 97.88 194 PHE A N 1
ATOM 1518 C CA . PHE A 1 194 ? -8.148 -2.598 -0.098 1 97.88 194 PHE A CA 1
ATOM 1519 C C . PHE A 1 194 ? -9.039 -3.506 -0.941 1 97.88 194 PHE A C 1
ATOM 1521 O O . PHE A 1 194 ? -10.258 -3.336 -0.971 1 97.88 194 PHE A O 1
ATOM 1528 N N . GLY A 1 195 ? -8.453 -4.461 -1.617 1 98.12 195 GLY A N 1
ATOM 1529 C CA . GLY A 1 195 ? -9.203 -5.379 -2.455 1 98.12 195 GLY A CA 1
ATOM 1530 C C . GLY A 1 195 ? -10.305 -6.109 -1.703 1 98.12 195 GLY A C 1
ATOM 1531 O O . GLY A 1 195 ? -11.414 -6.27 -2.217 1 98.12 195 GLY A O 1
ATOM 1532 N N . MET A 1 196 ? -9.984 -6.523 -0.529 1 98.19 196 MET A N 1
ATOM 1533 C CA . MET A 1 196 ? -10.961 -7.285 0.251 1 98.19 196 MET A CA 1
ATOM 1534 C C . MET A 1 196 ? -12.148 -6.41 0.639 1 98.19 196 MET A C 1
ATOM 1536 O O . MET A 1 196 ? -13.297 -6.816 0.486 1 98.19 196 MET A O 1
ATOM 1540 N N . TYR A 1 197 ? -11.898 -5.246 1.091 1 97.31 197 TYR A N 1
ATOM 1541 C CA . TYR A 1 197 ? -13 -4.395 1.525 1 97.31 197 TYR A CA 1
ATOM 1542 C C . TYR A 1 197 ? -13.781 -3.857 0.33 1 97.31 197 TYR A C 1
ATOM 1544 O O . TYR A 1 197 ? -14.992 -3.646 0.415 1 97.31 197 TYR A O 1
ATOM 1552 N N . TRP A 1 198 ? -13.047 -3.6 -0.752 1 97.38 198 TRP A N 1
ATOM 1553 C CA . TRP A 1 198 ? -13.758 -3.271 -1.982 1 97.38 198 TRP A CA 1
ATOM 1554 C C . TRP A 1 198 ? -14.727 -4.387 -2.365 1 97.38 198 TRP A C 1
ATOM 1556 O O . TRP A 1 198 ? -15.875 -4.125 -2.732 1 97.38 198 TRP A O 1
ATOM 1566 N N . PHE A 1 199 ? -14.219 -5.648 -2.328 1 98.12 199 PHE A N 1
ATOM 1567 C CA . PHE A 1 199 ? -15.031 -6.816 -2.648 1 98.12 199 PHE A CA 1
ATOM 1568 C C . PHE A 1 199 ? -16.25 -6.887 -1.748 1 98.12 199 PHE A C 1
ATOM 1570 O O . PHE A 1 199 ? -17.375 -7.09 -2.227 1 98.12 199 PHE A O 1
ATOM 1577 N N . LEU A 1 200 ? -16.062 -6.703 -0.436 1 96.88 200 LEU A N 1
ATOM 1578 C CA . LEU A 1 200 ? -17.156 -6.758 0.53 1 96.88 200 LEU A CA 1
ATOM 1579 C C . LEU A 1 200 ? -18.188 -5.668 0.248 1 96.88 200 LEU A C 1
ATOM 1581 O O . LEU A 1 200 ? -19.391 -5.906 0.358 1 96.88 200 LEU A O 1
ATOM 1585 N N . HIS A 1 201 ? -17.734 -4.535 -0.196 1 95.06 201 HIS A N 1
ATOM 1586 C CA . HIS A 1 201 ? -18.609 -3.383 -0.391 1 95.06 201 HIS A CA 1
ATOM 1587 C C . HIS A 1 201 ? -19.359 -3.479 -1.718 1 95.06 201 HIS A C 1
ATOM 1589 O O . HIS A 1 201 ? -20.531 -3.102 -1.805 1 95.06 201 HIS A O 1
ATOM 1595 N N . ASN A 1 202 ? -18.688 -4.02 -2.752 1 95 202 ASN A N 1
ATOM 1596 C CA . ASN A 1 202 ? -19.25 -3.898 -4.098 1 95 202 ASN A CA 1
ATOM 1597 C C . ASN A 1 202 ? -19.812 -5.227 -4.59 1 95 202 ASN A C 1
ATOM 1599 O O . ASN A 1 202 ? -20.656 -5.25 -5.496 1 95 202 ASN A O 1
ATOM 1603 N N . LYS A 1 203 ? -19.281 -6.328 -4.051 1 95.75 203 LYS A N 1
ATOM 1604 C CA . LYS A 1 203 ? -19.656 -7.613 -4.648 1 95.75 203 LYS A CA 1
ATOM 1605 C C . LYS A 1 203 ? -20.438 -8.469 -3.664 1 95.75 203 LYS A C 1
ATOM 1607 O O . LYS A 1 203 ? -21.141 -9.398 -4.07 1 95.75 203 LYS A O 1
ATOM 1612 N N . CYS A 1 204 ? -20.234 -8.164 -2.373 1 88.5 204 CYS A N 1
ATOM 1613 C CA . CYS A 1 204 ? -20.953 -8.953 -1.391 1 88.5 204 CYS A CA 1
ATOM 1614 C C . CYS A 1 204 ? -22.25 -8.25 -0.97 1 88.5 204 CYS A C 1
ATOM 1616 O O . CYS A 1 204 ? -22.266 -7.027 -0.831 1 88.5 204 CYS A O 1
ATOM 1618 N N . LYS A 1 205 ? -23.297 -8.852 -1.305 1 66 205 LYS A N 1
ATOM 1619 C CA . LYS A 1 205 ? -24.578 -8.328 -0.817 1 66 205 LYS A CA 1
ATOM 1620 C C . LYS A 1 205 ? -24.547 -8.164 0.7 1 66 205 LYS A C 1
ATOM 1622 O O . LYS A 1 205 ? -23.984 -8.992 1.412 1 66 205 LYS A O 1
ATOM 1627 N N . LYS A 1 206 ? -24.906 -7.035 1.232 1 49.78 206 LYS A N 1
ATOM 1628 C CA . LYS A 1 206 ? -25.141 -6.852 2.664 1 49.78 206 LYS A CA 1
ATOM 1629 C C . LYS A 1 206 ? -26.312 -7.699 3.145 1 49.78 206 LYS A C 1
ATOM 1631 O O . LYS A 1 206 ? -27.234 -7.984 2.377 1 49.78 206 LYS A O 1
ATOM 1636 N N . MET B 1 1 ? -0.902 27.188 -4.887 1 47.84 1 MET B N 1
ATOM 1637 C CA . MET B 1 1 ? -0.361 26.156 -5.77 1 47.84 1 MET B CA 1
ATOM 1638 C C . MET B 1 1 ? 1.131 25.969 -5.52 1 47.84 1 MET B C 1
ATOM 1640 O O . MET B 1 1 ? 1.857 26.922 -5.273 1 47.84 1 MET B O 1
ATOM 1644 N N . GLU B 1 2 ? 1.453 24.656 -5.18 1 55.78 2 GLU B N 1
ATOM 1645 C CA . GLU B 1 2 ? 2.854 24.375 -4.867 1 55.78 2 GLU B CA 1
ATOM 1646 C C . GLU B 1 2 ? 3.758 24.719 -6.047 1 55.78 2 GLU B C 1
ATOM 1648 O O . GLU B 1 2 ? 3.43 24.422 -7.195 1 55.78 2 GLU B O 1
ATOM 1653 N N . LYS B 1 3 ? 4.695 25.734 -5.871 1 64.5 3 LYS B N 1
ATOM 1654 C CA . LYS B 1 3 ? 5.648 26.094 -6.914 1 64.5 3 LYS B CA 1
ATOM 1655 C C . LYS B 1 3 ? 6.867 25.172 -6.883 1 64.5 3 LYS B C 1
ATOM 1657 O O . LYS B 1 3 ? 7.547 25.062 -5.859 1 64.5 3 LYS B O 1
ATOM 1662 N N . LEU B 1 4 ? 7.055 24.25 -7.82 1 63.75 4 LEU B N 1
ATOM 1663 C CA . LEU B 1 4 ? 8.195 23.359 -8.008 1 63.75 4 LEU B CA 1
ATOM 1664 C C . LEU B 1 4 ? 9.133 23.906 -9.086 1 63.75 4 LEU B C 1
ATOM 1666 O O . LEU B 1 4 ? 8.688 24.312 -10.156 1 63.75 4 LEU B O 1
ATOM 1670 N N . SER B 1 5 ? 10.391 24.188 -8.82 1 60.88 5 SER B N 1
ATOM 1671 C CA . SER B 1 5 ? 11.383 24.594 -9.812 1 60.88 5 SER B CA 1
ATOM 1672 C C . SER B 1 5 ? 12.703 23.859 -9.617 1 60.88 5 SER B C 1
ATOM 1674 O O . SER B 1 5 ? 12.922 23.234 -8.578 1 60.88 5 SER B O 1
ATOM 1676 N N . SER B 1 6 ? 13.539 23.828 -10.539 1 72.81 6 SER B N 1
ATOM 1677 C CA . SER B 1 6 ? 14.906 23.312 -10.484 1 72.81 6 SER B CA 1
ATOM 1678 C C . SER B 1 6 ? 14.938 21.844 -10.078 1 72.81 6 SER B C 1
ATOM 1680 O O . SER B 1 6 ? 15.688 21.469 -9.188 1 72.81 6 SER B O 1
ATOM 1682 N N . VAL B 1 7 ? 14.016 21.156 -10.609 1 53.22 7 VAL B N 1
ATOM 1683 C CA . VAL B 1 7 ? 13.984 19.719 -10.336 1 53.22 7 VAL B CA 1
ATOM 1684 C C . VAL B 1 7 ? 15.055 19.016 -11.172 1 53.22 7 VAL B C 1
ATOM 1686 O O . VAL B 1 7 ? 15.078 19.141 -12.398 1 53.22 7 VAL B O 1
ATOM 1689 N N . THR B 1 8 ? 16.094 18.406 -10.523 1 71.06 8 THR B N 1
ATOM 1690 C CA . THR B 1 8 ? 17.094 17.578 -11.164 1 71.06 8 THR B CA 1
ATOM 1691 C C . THR B 1 8 ? 17.109 16.172 -10.547 1 71.06 8 THR B C 1
ATOM 1693 O O . THR B 1 8 ? 17.047 16.031 -9.328 1 71.06 8 THR B O 1
ATOM 1696 N N . ILE B 1 9 ? 17.141 15.094 -11.289 1 60.34 9 ILE B N 1
ATOM 1697 C CA . ILE B 1 9 ? 17.156 13.703 -10.844 1 60.34 9 ILE B CA 1
ATOM 1698 C C . ILE B 1 9 ? 18.438 13.016 -11.336 1 60.34 9 ILE B C 1
ATOM 1700 O O . ILE B 1 9 ? 18.75 13.07 -12.523 1 60.34 9 ILE B O 1
ATOM 1704 N N . LYS B 1 10 ? 19.219 12.461 -10.445 1 71.31 10 LYS B N 1
ATOM 1705 C CA . LYS B 1 10 ? 20.453 11.742 -10.75 1 71.31 10 LYS B CA 1
ATOM 1706 C C . LYS B 1 10 ? 20.484 10.391 -10.039 1 71.31 10 LYS B C 1
ATOM 1708 O O . LYS B 1 10 ? 19.828 10.203 -9.016 1 71.31 10 LYS B O 1
ATOM 1713 N N . PRO B 1 11 ? 21.172 9.359 -10.625 1 70.88 11 PRO B N 1
ATOM 1714 C CA . PRO B 1 11 ? 21.359 8.102 -9.898 1 70.88 11 PRO B CA 1
ATOM 1715 C C . PRO B 1 11 ? 21.891 8.312 -8.484 1 70.88 11 PRO B C 1
ATOM 1717 O O . PRO B 1 11 ? 22.734 9.188 -8.266 1 70.88 11 PRO B O 1
ATOM 1720 N N . LEU B 1 12 ? 21.359 7.484 -7.527 1 67.88 12 LEU B N 1
ATOM 1721 C CA . LEU B 1 12 ? 21.766 7.594 -6.129 1 67.88 12 LEU B CA 1
ATOM 1722 C C . LEU B 1 12 ? 23.172 7.059 -5.938 1 67.88 12 LEU B C 1
ATOM 1724 O O . LEU B 1 12 ? 23.516 5.973 -6.422 1 67.88 12 LEU B O 1
ATOM 1728 N N . GLU B 1 13 ? 24.031 7.789 -5.355 1 64.88 13 GLU B N 1
ATOM 1729 C CA . GLU B 1 13 ? 25.359 7.32 -5.016 1 64.88 13 GLU B CA 1
ATOM 1730 C C . GLU B 1 13 ? 25.406 6.754 -3.6 1 64.88 13 GLU B C 1
ATOM 1732 O O . GLU B 1 13 ? 25.719 5.578 -3.404 1 64.88 13 GLU B O 1
ATOM 1737 N N . LYS B 1 14 ? 25.156 7.52 -2.537 1 63.47 14 LYS B N 1
ATOM 1738 C CA . LYS B 1 14 ? 25.109 7.148 -1.125 1 63.47 14 LYS B CA 1
ATOM 1739 C C . LYS B 1 14 ? 23.953 7.828 -0.416 1 63.47 14 LYS B C 1
ATOM 1741 O O . LYS B 1 14 ? 23.594 8.969 -0.735 1 63.47 14 LYS B O 1
ATOM 1746 N N . SER B 1 15 ? 23.172 7.008 0.309 1 62.41 15 SER B N 1
ATOM 1747 C CA . SER B 1 15 ? 22.062 7.641 1.012 1 62.41 15 SER B CA 1
ATOM 1748 C C . SER B 1 15 ? 22.031 7.23 2.48 1 62.41 15 SER B C 1
ATOM 1750 O O . SER B 1 15 ? 22.312 6.078 2.816 1 62.41 15 SER B O 1
ATOM 1752 N N . ILE B 1 16 ? 21.812 8.164 3.385 1 55 16 ILE B N 1
ATOM 1753 C CA . ILE B 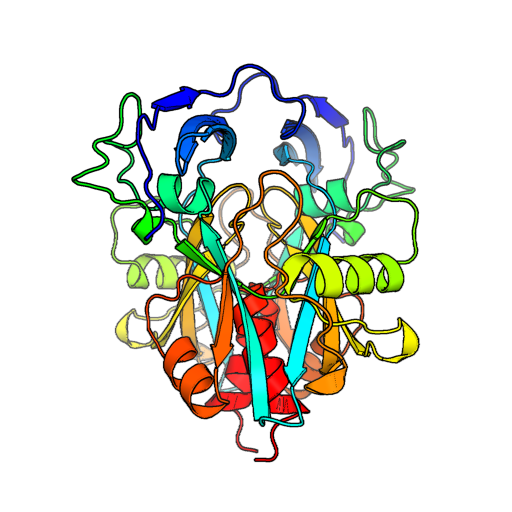1 16 ? 21.609 7.863 4.801 1 55 16 ILE B CA 1
ATOM 1754 C C . ILE B 1 16 ? 20.125 7.57 5.062 1 55 16 ILE B C 1
ATOM 1756 O O . ILE B 1 16 ? 19.781 7.062 6.125 1 55 16 ILE B O 1
ATOM 1760 N N . TYR B 1 17 ? 19.266 7.887 4.102 1 58.16 17 TYR B N 1
ATOM 1761 C CA . TYR B 1 17 ? 17.828 7.754 4.324 1 58.16 17 TYR B CA 1
ATOM 1762 C C . TYR B 1 17 ? 17.281 6.492 3.66 1 58.16 17 TYR B C 1
ATOM 1764 O O . TYR B 1 17 ? 16.344 5.875 4.156 1 58.16 17 TYR B O 1
ATOM 1772 N N . LEU B 1 18 ? 17.766 6.219 2.559 1 65.44 18 LEU B N 1
ATOM 1773 C CA . LEU B 1 18 ? 17.453 5.023 1.783 1 65.44 18 LEU B CA 1
ATOM 1774 C C . LEU B 1 18 ? 18.625 4.051 1.768 1 65.44 18 LEU B C 1
ATOM 1776 O O . LEU B 1 18 ? 19.609 4.277 1.066 1 65.44 18 LEU B O 1
ATOM 1780 N N . LYS B 1 19 ? 18.484 2.994 2.617 1 73.5 19 LYS B N 1
ATOM 1781 C CA . LYS B 1 19 ? 19.594 2.051 2.746 1 73.5 19 LYS B CA 1
ATOM 1782 C C . LYS B 1 19 ? 19.297 0.749 2.008 1 73.5 19 LYS B C 1
ATOM 1784 O O . LYS B 1 19 ? 18.547 -0.096 2.506 1 73.5 19 LYS B O 1
ATOM 1789 N N . PRO B 1 20 ? 19.844 0.66 0.883 1 79.44 20 PRO B N 1
ATOM 1790 C CA . PRO B 1 20 ? 19.625 -0.555 0.093 1 79.44 20 PRO B CA 1
ATOM 1791 C C . PRO B 1 20 ? 20.516 -1.714 0.54 1 79.44 20 PRO B C 1
ATOM 1793 O O . PRO B 1 20 ? 21.672 -1.5 0.927 1 79.44 20 PRO B O 1
ATOM 1796 N N . TYR B 1 21 ? 19.938 -2.873 0.631 1 82.88 21 TYR B N 1
ATOM 1797 C CA . TYR B 1 21 ? 20.625 -4.109 0.993 1 82.88 21 TYR B CA 1
ATOM 1798 C C . TYR B 1 21 ? 20.438 -5.172 -0.085 1 82.88 21 TYR B C 1
ATOM 1800 O O . TYR B 1 21 ? 19.547 -5.055 -0.935 1 82.88 21 TYR B O 1
ATOM 1808 N N . THR B 1 22 ? 21.344 -6.141 -0.079 1 83.5 22 THR B N 1
ATOM 1809 C CA . THR B 1 22 ? 21.188 -7.352 -0.876 1 83.5 22 THR B CA 1
ATOM 1810 C C . THR B 1 22 ? 21.094 -8.586 0.021 1 83.5 22 THR B C 1
ATOM 1812 O O . THR B 1 22 ? 21.922 -8.758 0.924 1 83.5 22 THR B O 1
ATOM 1815 N N . MET B 1 23 ? 20.109 -9.336 -0.197 1 86.62 23 MET B N 1
ATOM 1816 C CA . MET B 1 23 ? 19.938 -10.602 0.506 1 86.62 23 MET B CA 1
ATOM 1817 C C . MET B 1 23 ? 20.297 -11.773 -0.402 1 86.62 23 MET B C 1
ATOM 1819 O O . MET B 1 23 ? 19.766 -11.891 -1.509 1 86.62 23 MET B O 1
ATOM 1823 N N . HIS B 1 24 ? 21.25 -12.555 0.017 1 87.19 24 HIS B N 1
ATOM 1824 C CA . HIS B 1 24 ? 21.531 -13.844 -0.598 1 87.19 24 HIS B CA 1
ATOM 1825 C C . HIS B 1 24 ? 20.953 -14.984 0.22 1 87.19 24 HIS B C 1
ATOM 1827 O O . HIS B 1 24 ? 21.078 -15.008 1.446 1 87.19 24 HIS B O 1
ATOM 1833 N N . PHE B 1 25 ? 20.266 -15.852 -0.496 1 87.75 25 PHE B N 1
ATOM 1834 C CA . PHE B 1 25 ? 19.625 -16.922 0.257 1 87.75 25 PHE B CA 1
ATOM 1835 C C . PHE B 1 25 ? 19.391 -18.141 -0.625 1 87.75 25 PHE B C 1
ATOM 1837 O O . PHE B 1 25 ? 19.484 -18.062 -1.852 1 87.75 25 PHE B O 1
ATOM 1844 N N . THR B 1 26 ? 19.297 -19.266 0.029 1 86.88 26 THR B N 1
ATOM 1845 C CA . THR B 1 26 ? 18.922 -20.5 -0.654 1 86.88 26 THR B CA 1
ATOM 1846 C C . THR B 1 26 ? 17.484 -20.891 -0.335 1 86.88 26 THR B C 1
ATOM 1848 O O . THR B 1 26 ? 17.109 -21.031 0.833 1 86.88 26 THR B O 1
ATOM 1851 N N . GLN B 1 27 ? 16.703 -20.922 -1.365 1 83.88 27 GLN B N 1
ATOM 1852 C CA . GLN B 1 27 ? 15.305 -21.297 -1.241 1 83.88 27 GLN B CA 1
ATOM 1853 C C . GLN B 1 27 ? 15.023 -22.625 -1.927 1 83.88 27 GLN B C 1
ATOM 1855 O O . GLN B 1 27 ? 15.188 -22.766 -3.143 1 83.88 27 GLN B O 1
ATOM 1860 N N . ASN B 1 28 ? 14.641 -23.562 -1.152 1 83.44 28 ASN B N 1
ATOM 1861 C CA . ASN B 1 28 ? 14.406 -24.906 -1.677 1 83.44 28 ASN B CA 1
ATOM 1862 C C . ASN B 1 28 ? 15.586 -25.391 -2.512 1 83.44 28 ASN B C 1
ATOM 1864 O O . ASN B 1 28 ? 15.398 -25.875 -3.629 1 83.44 28 ASN B O 1
ATOM 1868 N N . GLY B 1 29 ? 16.781 -25.094 -2.139 1 81.56 29 GLY B N 1
ATOM 1869 C CA . GLY B 1 29 ? 18.016 -25.594 -2.752 1 81.56 29 GLY B CA 1
ATOM 1870 C C . GLY B 1 29 ? 18.547 -24.688 -3.848 1 81.56 29 GLY B C 1
ATOM 1871 O O . GLY B 1 29 ? 19.625 -24.922 -4.391 1 81.56 29 GLY B O 1
ATOM 1872 N N . THR B 1 30 ? 17.781 -23.703 -4.117 1 83.19 30 THR B N 1
ATOM 1873 C CA . THR B 1 30 ? 18.203 -22.797 -5.18 1 83.19 30 THR B CA 1
ATOM 1874 C C . THR B 1 30 ? 18.734 -21.484 -4.594 1 83.19 30 THR B C 1
ATOM 1876 O O . THR B 1 30 ? 18.062 -20.844 -3.775 1 83.19 30 THR B O 1
ATOM 1879 N N . LYS B 1 31 ? 19.922 -21.156 -5.07 1 83.56 31 LYS B N 1
ATOM 1880 C CA . LYS B 1 31 ? 20.516 -19.891 -4.641 1 83.56 31 LYS B CA 1
ATOM 1881 C C . LYS B 1 31 ? 19.844 -18.703 -5.32 1 83.56 31 LYS B C 1
ATOM 1883 O O . LYS B 1 31 ? 19.641 -18.719 -6.535 1 83.56 31 LYS B O 1
ATOM 1888 N N . ARG B 1 32 ? 19.516 -17.766 -4.445 1 81.56 32 ARG B N 1
ATOM 1889 C CA . ARG B 1 32 ? 18.828 -16.578 -4.957 1 81.56 32 ARG B CA 1
ATOM 1890 C C . ARG B 1 32 ? 19.406 -15.305 -4.344 1 81.56 32 ARG B C 1
ATOM 1892 O O . ARG B 1 32 ? 20.016 -15.352 -3.277 1 81.56 32 ARG B O 1
ATOM 1899 N N . THR B 1 33 ? 19.266 -14.227 -5.082 1 82.5 33 THR B N 1
ATOM 1900 C CA . THR B 1 33 ? 19.641 -12.898 -4.629 1 82.5 33 THR B CA 1
ATOM 1901 C C . THR B 1 33 ? 18.5 -11.914 -4.809 1 82.5 33 THR B C 1
ATOM 1903 O O . THR B 1 33 ? 17.781 -11.953 -5.812 1 82.5 33 THR B O 1
ATOM 1906 N N . TRP B 1 34 ? 18.359 -11.062 -3.766 1 82.94 34 TRP B N 1
ATOM 1907 C CA . TRP B 1 34 ? 17.297 -10.07 -3.807 1 82.94 34 TRP B CA 1
ATOM 1908 C C . TRP B 1 34 ? 17.766 -8.734 -3.248 1 82.94 34 TRP B C 1
ATOM 1910 O O . TRP B 1 34 ? 18.375 -8.68 -2.172 1 82.94 34 TRP B O 1
ATOM 1920 N N . ASP B 1 35 ? 17.531 -7.668 -3.994 1 80.75 35 ASP B N 1
ATOM 1921 C CA . ASP B 1 35 ? 17.844 -6.32 -3.52 1 80.75 35 ASP B CA 1
ATOM 1922 C C . ASP B 1 35 ? 16.641 -5.695 -2.812 1 80.75 35 ASP B C 1
ATOM 1924 O O . ASP B 1 35 ? 15.508 -5.77 -3.311 1 80.75 35 ASP B O 1
ATOM 1928 N N . LEU B 1 36 ? 16.938 -5.219 -1.599 1 83.38 36 LEU B N 1
ATOM 1929 C CA . LEU B 1 36 ? 15.836 -4.715 -0.789 1 83.38 36 LEU B CA 1
ATOM 1930 C C . LEU B 1 36 ? 16.234 -3.441 -0.054 1 83.38 36 LEU B C 1
ATOM 1932 O O . LEU B 1 36 ? 17.406 -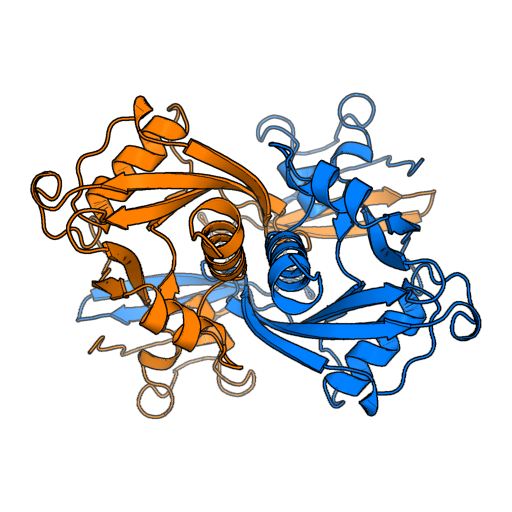3.047 -0.083 1 83.38 36 LEU B O 1
ATOM 1936 N N . LEU B 1 37 ? 15.211 -2.748 0.446 1 80.56 37 LEU B N 1
ATOM 1937 C CA . LEU B 1 37 ? 15.359 -1.491 1.173 1 80.56 37 LEU B CA 1
ATOM 1938 C C . LEU B 1 37 ? 14.766 -1.601 2.574 1 80.56 37 LEU B C 1
ATOM 1940 O O . LEU B 1 37 ? 13.695 -2.186 2.756 1 80.56 37 LEU B O 1
ATOM 1944 N N . ARG B 1 38 ? 15.578 -1.034 3.436 1 79.12 38 ARG B N 1
ATOM 1945 C CA . ARG B 1 38 ? 14.969 -0.876 4.754 1 79.12 38 ARG B CA 1
ATOM 1946 C C . ARG B 1 38 ? 14.359 0.514 4.91 1 79.12 38 ARG B C 1
ATOM 1948 O O . ARG B 1 38 ? 15.023 1.521 4.652 1 79.12 38 ARG B O 1
ATOM 1955 N N . VAL B 1 39 ? 13.117 0.532 5.199 1 80.12 39 VAL B N 1
ATOM 1956 C CA . VAL B 1 39 ? 12.414 1.776 5.496 1 80.12 39 VAL B CA 1
ATOM 1957 C C . VAL B 1 39 ? 11.727 1.669 6.855 1 80.12 39 VAL B C 1
ATOM 1959 O O . VAL B 1 39 ? 11.531 0.567 7.371 1 80.12 39 VAL B O 1
ATOM 1962 N N . HIS B 1 40 ? 11.406 2.771 7.516 1 86.06 40 HIS B N 1
ATOM 1963 C CA . HIS B 1 40 ? 10.773 2.799 8.828 1 86.06 40 HIS B CA 1
ATOM 1964 C C . HIS B 1 40 ? 9.344 2.264 8.766 1 86.06 40 HIS B C 1
ATOM 1966 O O . HIS B 1 40 ? 8.641 2.496 7.781 1 86.06 40 HIS B O 1
ATOM 1972 N N . ASP B 1 41 ? 9.023 1.583 9.836 1 91.62 41 ASP B N 1
ATOM 1973 C CA . ASP B 1 41 ? 7.598 1.35 10.039 1 91.62 41 ASP B CA 1
ATOM 1974 C C . ASP B 1 41 ? 6.836 2.668 10.156 1 91.62 41 ASP B C 1
ATOM 1976 O O . ASP B 1 41 ? 7.445 3.732 10.289 1 91.62 41 ASP B O 1
ATOM 1980 N N . SER B 1 42 ? 5.52 2.566 9.984 1 95.12 42 SER B N 1
ATOM 1981 C CA . SER B 1 42 ? 4.746 3.805 10 1 95.12 42 SER B CA 1
ATOM 1982 C C . SER B 1 42 ? 3.371 3.588 10.625 1 95.12 42 SER B C 1
ATOM 1984 O O . SER B 1 42 ? 2.961 2.447 10.859 1 95.12 42 SER B O 1
ATOM 1986 N N . VAL B 1 43 ? 2.783 4.676 11.008 1 98 43 VAL B N 1
ATOM 1987 C CA . VAL B 1 43 ? 1.389 4.699 11.438 1 98 43 VAL B CA 1
ATOM 1988 C C . VAL B 1 43 ? 0.564 5.531 10.453 1 98 43 VAL B C 1
ATOM 1990 O O . VAL B 1 43 ? 1.09 6.438 9.805 1 98 43 VAL B O 1
ATOM 1993 N N . ALA B 1 44 ? -0.617 5.188 10.273 1 98.38 44 ALA B N 1
ATOM 1994 C CA . ALA B 1 44 ? -1.598 5.949 9.508 1 98.38 44 ALA B CA 1
ATOM 1995 C C . ALA B 1 44 ? -2.91 6.086 10.273 1 98.38 44 ALA B C 1
ATOM 1997 O O . ALA B 1 44 ? -3.367 5.133 10.906 1 98.38 44 ALA B O 1
ATOM 1998 N N . ILE B 1 45 ? -3.502 7.254 10.242 1 98.88 45 ILE B N 1
ATOM 1999 C CA . ILE B 1 45 ? -4.676 7.512 11.07 1 98.88 45 ILE B CA 1
ATOM 2000 C C . ILE B 1 45 ? -5.824 8.008 10.195 1 98.88 45 ILE B C 1
ATOM 2002 O O . ILE B 1 45 ? -5.688 9.016 9.492 1 98.88 45 ILE B O 1
ATOM 2006 N N . LEU B 1 46 ? -6.906 7.316 10.188 1 98.81 46 LEU B N 1
ATOM 2007 C CA . LEU B 1 46 ? -8.172 7.758 9.625 1 98.81 46 LEU B CA 1
ATOM 2008 C C . LEU B 1 46 ? -8.938 8.633 10.609 1 98.81 46 LEU B C 1
ATOM 2010 O O . LEU B 1 46 ? -9.391 8.156 11.648 1 98.81 46 LEU B O 1
ATOM 2014 N N . ILE B 1 47 ? -9.078 9.867 10.266 1 98.88 47 ILE B N 1
ATOM 2015 C CA . ILE B 1 47 ? -9.68 10.844 11.172 1 98.88 47 ILE B CA 1
ATOM 2016 C C . ILE B 1 47 ? -11.07 11.211 10.672 1 98.88 47 ILE B C 1
ATOM 2018 O O . ILE B 1 47 ? -11.242 11.609 9.523 1 98.88 47 ILE B O 1
ATOM 2022 N N . PHE B 1 48 ? -12.031 11.062 11.508 1 98.81 48 PHE B N 1
ATOM 2023 C CA . PHE B 1 48 ? -13.398 11.461 11.203 1 98.81 48 PHE B CA 1
ATOM 2024 C C . PHE B 1 48 ? -13.883 12.539 12.164 1 98.81 48 PHE B C 1
ATOM 2026 O O . PHE B 1 48 ? -13.961 12.305 13.375 1 98.81 48 PHE B O 1
ATOM 2033 N N . ASN B 1 49 ? -14.117 13.734 11.672 1 98.69 49 ASN B N 1
ATOM 2034 C CA . ASN B 1 49 ? -14.711 14.797 12.469 1 98.69 49 ASN B CA 1
ATOM 2035 C C . ASN B 1 49 ? -16.219 14.625 12.602 1 98.69 49 ASN B C 1
ATOM 2037 O O . ASN B 1 49 ? -16.969 14.867 11.648 1 98.69 49 ASN B O 1
ATOM 2041 N N . VAL B 1 50 ? -16.656 14.234 13.711 1 97.81 50 VAL B N 1
ATOM 2042 C CA . VAL B 1 50 ? -18.062 13.875 13.922 1 97.81 50 VAL B CA 1
ATOM 2043 C C . VAL B 1 50 ? -18.906 15.133 14.008 1 97.81 50 VAL B C 1
ATOM 2045 O O . VAL B 1 50 ? -20.125 15.086 13.797 1 97.81 50 VAL B O 1
ATOM 2048 N N . THR B 1 51 ? -18.344 16.281 14.375 1 97.75 51 THR B N 1
ATOM 2049 C CA . THR B 1 51 ? -19.094 17.531 14.43 1 97.75 51 THR B CA 1
ATOM 2050 C C . THR B 1 51 ? -19.562 17.938 13.031 1 97.75 51 THR B C 1
ATOM 2052 O O . THR B 1 51 ? -20.719 18.344 12.852 1 97.75 51 THR B O 1
ATOM 2055 N N . ARG B 1 52 ? -18.734 17.812 12.039 1 96.69 52 ARG B N 1
ATOM 2056 C CA . ARG B 1 52 ? -19.016 18.266 10.688 1 96.69 52 ARG B CA 1
ATOM 2057 C C . ARG B 1 52 ? -19.328 17.094 9.758 1 96.69 52 ARG B C 1
ATOM 2059 O O . ARG B 1 52 ? -19.688 17.297 8.602 1 96.69 52 ARG B O 1
ATOM 2066 N N . ASN B 1 53 ? -19.172 15.93 10.266 1 97.56 53 ASN B N 1
ATOM 2067 C CA . ASN B 1 53 ? -19.344 14.734 9.453 1 97.56 53 ASN B CA 1
ATOM 2068 C C . ASN B 1 53 ? -18.422 14.734 8.25 1 97.56 53 ASN B C 1
ATOM 2070 O O . ASN B 1 53 ? -18.875 14.594 7.109 1 97.56 53 ASN B O 1
ATOM 2074 N N . LYS B 1 54 ? -17.141 14.914 8.492 1 98.44 54 LYS B N 1
ATOM 2075 C CA . LYS B 1 54 ? -16.125 14.977 7.434 1 98.44 54 LYS B CA 1
ATOM 2076 C C . LYS B 1 54 ? -14.922 14.102 7.773 1 98.44 54 LYS B C 1
ATOM 2078 O O . LYS B 1 54 ? -14.539 13.992 8.938 1 98.44 54 LYS B O 1
ATOM 2083 N N . LEU B 1 55 ? -14.414 13.562 6.801 1 98.81 55 LEU B N 1
ATOM 2084 C CA . LEU B 1 55 ? -13.109 12.914 6.91 1 98.81 55 LEU B CA 1
ATOM 2085 C C . LEU B 1 55 ? -11.984 13.93 6.723 1 98.81 55 LEU B C 1
ATOM 2087 O O . LEU B 1 55 ? -12.102 14.852 5.914 1 98.81 55 LEU B O 1
ATOM 2091 N N . VAL B 1 56 ? -10.914 13.773 7.469 1 98.75 56 VAL B N 1
ATOM 2092 C CA . VAL B 1 56 ? -9.781 14.695 7.422 1 98.75 56 VAL B CA 1
ATOM 2093 C C . VAL B 1 56 ? -8.586 14.008 6.762 1 98.75 56 VAL B C 1
ATOM 2095 O O . VAL B 1 56 ? -8.18 12.922 7.18 1 98.75 56 VAL B O 1
ATOM 2098 N N . PHE B 1 57 ? -8.016 14.625 5.73 1 98.62 57 PHE B N 1
ATOM 2099 C CA . PHE B 1 57 ? -6.895 14.094 4.973 1 98.62 57 PHE B CA 1
ATOM 2100 C C . PHE B 1 57 ? -5.77 15.117 4.867 1 98.62 57 PHE B C 1
ATOM 2102 O O . PHE B 1 57 ? -5.926 16.266 5.305 1 98.62 57 PHE B O 1
ATOM 2109 N N . VAL B 1 58 ? -4.691 14.633 4.355 1 98.19 58 VAL B N 1
ATOM 2110 C CA . VAL B 1 58 ? -3.564 15.516 4.082 1 98.19 58 VAL B CA 1
ATOM 2111 C C . VAL B 1 58 ? -3.23 15.484 2.592 1 98.19 58 VAL B C 1
ATOM 2113 O O . VAL B 1 58 ? -3.291 14.43 1.957 1 98.19 58 VAL B O 1
ATOM 2116 N N . LYS B 1 59 ? -2.994 16.609 2.045 1 97.19 59 LYS B N 1
ATOM 2117 C CA . LYS B 1 59 ? -2.49 16.766 0.684 1 97.19 59 LYS B CA 1
ATOM 2118 C C . LYS B 1 59 ? -1.06 17.297 0.688 1 97.19 59 LYS B C 1
ATOM 2120 O O . LYS B 1 59 ? -0.751 18.266 1.396 1 97.19 59 LYS B O 1
ATOM 2125 N N . GLN B 1 60 ? -0.21 16.672 -0.017 1 94.75 60 GLN B N 1
ATOM 2126 C CA . GLN B 1 60 ? 1.184 17.109 -0.044 1 94.75 60 GLN B CA 1
ATOM 2127 C C . GLN B 1 60 ? 1.868 16.672 -1.338 1 94.75 60 GLN B C 1
ATOM 2129 O O . GLN B 1 60 ? 1.373 15.789 -2.045 1 94.75 60 GLN B O 1
ATOM 2134 N N . PHE B 1 61 ? 3.018 17.375 -1.609 1 93.19 61 PHE B N 1
ATOM 2135 C CA . PHE B 1 61 ? 3.863 17.016 -2.744 1 93.19 61 PHE B CA 1
ATOM 2136 C C . PHE B 1 61 ? 4.758 15.836 -2.398 1 93.19 61 PHE B C 1
ATOM 2138 O O . PHE B 1 61 ? 5.5 15.875 -1.417 1 93.19 61 PHE B O 1
ATOM 2145 N N . ARG B 1 62 ? 4.656 14.789 -3.178 1 93.25 62 ARG B N 1
ATOM 2146 C CA . ARG B 1 62 ? 5.508 13.617 -3.041 1 93.25 62 ARG B CA 1
ATOM 2147 C C . ARG B 1 62 ? 6.492 13.516 -4.203 1 93.25 62 ARG B C 1
ATOM 2149 O O . ARG B 1 62 ? 6.113 13.133 -5.312 1 93.25 62 ARG B O 1
ATOM 2156 N N . PRO B 1 63 ? 7.738 13.773 -3.963 1 89.19 63 PRO B N 1
ATOM 2157 C CA . PRO B 1 63 ? 8.734 13.719 -5.035 1 89.19 63 PRO B CA 1
ATOM 2158 C C . PRO B 1 63 ? 8.742 12.375 -5.766 1 89.19 63 PRO B C 1
ATOM 2160 O O . PRO B 1 63 ? 8.898 12.336 -6.988 1 89.19 63 PRO B O 1
ATOM 2163 N N . ALA B 1 64 ? 8.57 11.359 -5.047 1 89.81 64 ALA B N 1
ATOM 2164 C CA . ALA B 1 64 ? 8.586 10.039 -5.664 1 89.81 64 ALA B CA 1
ATOM 2165 C C . ALA B 1 64 ? 7.434 9.883 -6.656 1 89.81 64 ALA B C 1
ATOM 2167 O O . ALA B 1 64 ? 7.609 9.297 -7.727 1 89.81 64 ALA B O 1
ATOM 2168 N N . VAL B 1 65 ? 6.285 10.344 -6.246 1 93.12 65 VAL B N 1
ATOM 2169 C CA . VAL B 1 65 ? 5.137 10.289 -7.141 1 93.12 65 VAL B CA 1
ATOM 2170 C C . VAL B 1 65 ? 5.383 11.18 -8.352 1 93.12 65 VAL B C 1
ATOM 2172 O O . VAL B 1 65 ? 5.078 10.797 -9.484 1 93.12 65 VAL B O 1
ATOM 2175 N N . TYR B 1 66 ? 5.914 12.359 -8.141 1 92.06 66 TYR B N 1
ATOM 2176 C CA . TYR B 1 66 ? 6.285 13.258 -9.227 1 92.06 66 TYR B CA 1
ATOM 2177 C C . TYR B 1 66 ? 7.215 12.562 -10.219 1 92.06 66 TYR B C 1
ATOM 2179 O O . TYR B 1 66 ? 6.938 12.523 -11.414 1 92.06 66 TYR B O 1
ATOM 2187 N N . PHE B 1 67 ? 8.242 11.977 -9.711 1 90.19 67 PHE B N 1
ATOM 2188 C CA . PHE B 1 67 ? 9.242 11.266 -10.492 1 90.19 67 PHE B CA 1
ATOM 2189 C C . PHE B 1 67 ? 8.602 10.125 -11.273 1 90.19 67 PHE B C 1
ATOM 2191 O O . PHE B 1 67 ? 8.844 9.977 -12.477 1 90.19 67 PHE B O 1
ATOM 2198 N N . GLY B 1 68 ? 7.75 9.398 -10.586 1 88.88 68 GLY B N 1
ATOM 2199 C CA . GLY B 1 68 ? 7.102 8.25 -11.195 1 88.88 68 GLY B CA 1
ATOM 2200 C C . GLY B 1 68 ? 6.086 8.633 -12.25 1 88.88 68 GLY B C 1
ATOM 2201 O O . GLY B 1 68 ? 5.684 7.797 -13.07 1 88.88 68 GLY B O 1
ATOM 2202 N N . SER B 1 69 ? 5.656 9.828 -12.242 1 91.06 69 SER B N 1
ATOM 2203 C CA . SER B 1 69 ? 4.637 10.305 -13.172 1 91.06 69 SER B CA 1
ATOM 2204 C C . SER B 1 69 ? 5.266 10.867 -14.445 1 91.06 69 SER B C 1
ATOM 2206 O O . SER B 1 69 ? 4.559 11.195 -15.398 1 91.06 69 SER B O 1
ATOM 2208 N N . ILE B 1 70 ? 6.57 11 -14.461 1 88.75 70 ILE B N 1
ATOM 2209 C CA . ILE B 1 70 ? 7.297 11.484 -15.633 1 88.75 70 ILE B CA 1
ATOM 2210 C C . ILE B 1 70 ? 7.805 10.297 -16.453 1 88.75 70 ILE B C 1
ATOM 2212 O O . ILE B 1 70 ? 8.391 9.367 -15.898 1 88.75 70 ILE B O 1
ATOM 2216 N N . PRO B 1 71 ? 7.566 10.32 -17.766 1 88.62 71 PRO B N 1
ATOM 2217 C CA . PRO B 1 71 ? 8.109 9.242 -18.594 1 88.62 71 PRO B CA 1
ATOM 2218 C C . PRO B 1 71 ? 9.609 9.031 -18.391 1 88.62 71 PRO B C 1
ATOM 2220 O O . PRO B 1 71 ? 10.352 10 -18.219 1 88.62 71 PRO B O 1
ATOM 2223 N N . GLU B 1 72 ? 9.938 7.801 -18.391 1 83.69 72 GLU B N 1
ATOM 2224 C CA . GLU B 1 72 ? 11.312 7.422 -18.062 1 83.69 72 GLU B CA 1
ATOM 2225 C C . GLU B 1 72 ? 12.312 8.188 -18.922 1 83.69 72 GLU B C 1
ATOM 2227 O O . GLU B 1 72 ? 13.336 8.656 -18.422 1 83.69 72 GLU B O 1
ATOM 2232 N N . GLN B 1 73 ? 12.023 8.375 -20.156 1 86.31 73 GLN B N 1
ATOM 2233 C CA . GLN B 1 73 ? 12.93 9.008 -21.094 1 86.31 73 GLN B CA 1
ATOM 2234 C C . GLN B 1 73 ? 13.117 10.484 -20.781 1 86.31 73 GLN B C 1
ATOM 2236 O O . GLN B 1 73 ? 14.078 11.109 -21.234 1 86.31 73 GLN B O 1
ATOM 2241 N N . GLU B 1 74 ? 12.266 11.039 -19.969 1 88.81 74 GLU B N 1
ATOM 2242 C CA . GLU B 1 74 ? 12.305 12.469 -19.672 1 88.81 74 GLU B CA 1
ATOM 2243 C C . GLU B 1 74 ? 12.539 12.711 -18.188 1 88.81 74 GLU B C 1
ATOM 2245 O O . GLU B 1 74 ? 12.414 13.844 -17.703 1 88.81 74 GLU B O 1
ATOM 2250 N N . SER B 1 75 ? 12.773 11.648 -17.469 1 86.88 75 SER B N 1
ATOM 2251 C CA . SER B 1 75 ? 12.82 11.766 -16.016 1 86.88 75 SER B CA 1
ATOM 2252 C C . SER B 1 75 ? 14.258 11.844 -15.523 1 86.88 75 SER B C 1
ATOM 2254 O O . SER B 1 75 ? 14.547 11.492 -14.375 1 86.88 75 SER B O 1
ATOM 2256 N N . GLN B 1 76 ? 15.188 12.203 -16.359 1 85.38 76 GLN B N 1
ATOM 2257 C CA . GLN B 1 76 ? 16.578 12.367 -15.938 1 85.38 76 GLN B CA 1
ATOM 2258 C C . GLN B 1 76 ? 17.109 13.75 -16.297 1 85.38 76 GLN B C 1
ATOM 2260 O O . GLN B 1 76 ? 16.75 14.305 -17.344 1 85.38 76 GLN B O 1
ATOM 2265 N N . GLY B 1 77 ? 17.984 14.242 -15.406 1 88.81 77 GLY B N 1
ATOM 2266 C CA . GLY B 1 77 ? 18.516 15.578 -15.617 1 88.81 77 GLY B CA 1
ATOM 2267 C C . GLY B 1 77 ? 17.547 16.672 -15.203 1 88.81 77 GLY B C 1
ATOM 2268 O O . GLY B 1 77 ? 16.828 16.531 -14.203 1 88.81 77 GLY B O 1
ATOM 2269 N N . ASP B 1 78 ? 17.672 17.781 -15.93 1 89.06 78 ASP B N 1
ATOM 2270 C CA . ASP B 1 78 ? 16.781 18.891 -15.633 1 89.06 78 ASP B CA 1
ATOM 2271 C C . ASP B 1 78 ? 15.367 18.609 -16.156 1 89.06 78 ASP B C 1
ATOM 2273 O O . ASP B 1 78 ? 15.188 18.266 -17.328 1 89.06 78 ASP B O 1
ATOM 2277 N N . ILE B 1 79 ? 14.469 18.797 -15.258 1 89.06 79 ILE B N 1
ATOM 2278 C CA . ILE B 1 79 ? 13.086 18.484 -15.602 1 89.06 79 ILE B CA 1
ATOM 2279 C C . ILE B 1 79 ? 12.359 19.75 -16.016 1 89.06 79 ILE B C 1
ATOM 2281 O O . ILE B 1 79 ? 12.516 20.797 -15.391 1 89.06 79 ILE B O 1
ATOM 2285 N N . ASP B 1 80 ? 11.602 19.672 -17.062 1 90.44 80 ASP B N 1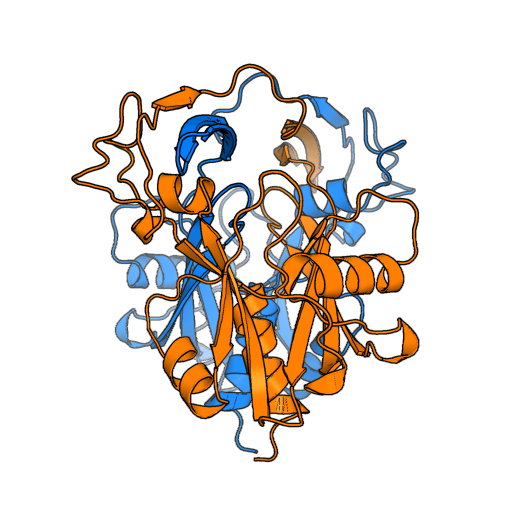
ATOM 2286 C CA . ASP B 1 80 ? 10.75 20.766 -17.516 1 90.44 80 ASP B CA 1
ATOM 2287 C C . ASP B 1 80 ? 9.531 20.906 -16.609 1 90.44 80 ASP B C 1
ATOM 2289 O O . ASP B 1 80 ? 8.492 20.281 -16.844 1 90.44 80 ASP B O 1
ATOM 2293 N N . VAL B 1 81 ? 9.586 21.781 -15.734 1 89.88 81 VAL B N 1
ATOM 2294 C CA . VAL B 1 81 ? 8.555 21.906 -14.711 1 89.88 81 VAL B CA 1
ATOM 2295 C C . VAL B 1 81 ? 7.305 22.547 -15.312 1 89.88 81 VAL B C 1
ATOM 2297 O O . VAL B 1 81 ? 6.227 22.5 -14.711 1 89.88 81 VAL B O 1
ATOM 2300 N N . GLN B 1 82 ? 7.484 23.188 -16.438 1 91.25 82 GLN B N 1
ATOM 2301 C CA . GLN B 1 82 ? 6.309 23.703 -17.125 1 91.25 82 GLN B CA 1
ATOM 2302 C C . GLN B 1 82 ? 5.484 22.562 -17.719 1 91.25 82 GLN B C 1
ATOM 2304 O O . GLN B 1 82 ? 4.25 22.594 -17.672 1 91.25 82 GLN B O 1
ATOM 2309 N N . LYS B 1 83 ? 6.203 21.641 -18.234 1 91.75 83 LYS B N 1
ATOM 2310 C CA . LYS B 1 83 ? 5.555 20.469 -18.812 1 91.75 83 LYS B CA 1
ATOM 2311 C C . LYS B 1 83 ? 5.051 19.531 -17.719 1 91.75 83 LYS B C 1
ATOM 2313 O O . LYS B 1 83 ? 4.004 18.906 -17.859 1 91.75 83 LYS B O 1
ATOM 2318 N N . TYR B 1 84 ? 5.785 19.438 -16.672 1 92.12 84 TYR B N 1
ATOM 2319 C CA . TYR B 1 84 ? 5.457 18.594 -15.539 1 92.12 84 TYR B CA 1
ATOM 2320 C C . TYR B 1 84 ? 5.359 19.406 -14.258 1 92.12 84 TYR B C 1
ATOM 2322 O O . TYR B 1 84 ? 6.285 19.422 -13.445 1 92.12 84 TYR B O 1
ATOM 2330 N N . PRO B 1 85 ? 4.227 19.984 -14.078 1 92.12 85 PRO B N 1
ATOM 2331 C CA . PRO B 1 85 ? 4.051 20.844 -12.906 1 92.12 85 PRO B CA 1
ATOM 2332 C C . PRO B 1 85 ? 3.977 20.062 -11.602 1 92.12 85 PRO B C 1
ATOM 2334 O O . PRO B 1 85 ? 3.832 18.844 -11.617 1 92.12 85 PRO B O 1
ATOM 2337 N N . ALA B 1 86 ? 4.035 20.75 -10.469 1 89.38 86 ALA B N 1
ATOM 2338 C CA . ALA B 1 86 ? 4.086 20.141 -9.141 1 89.38 86 ALA B CA 1
ATOM 2339 C C . ALA B 1 86 ? 2.84 19.312 -8.867 1 89.38 86 ALA B C 1
ATOM 2341 O O . ALA B 1 86 ? 2.898 18.328 -8.125 1 89.38 86 ALA B O 1
ATOM 2342 N N . GLU B 1 87 ? 1.811 19.625 -9.555 1 92.31 87 GLU B N 1
ATOM 2343 C CA . GLU B 1 87 ? 0.509 19.016 -9.305 1 92.31 87 GLU B CA 1
ATOM 2344 C C . GLU B 1 87 ? 0.535 17.516 -9.625 1 92.31 87 GLU B C 1
ATOM 2346 O O . GLU B 1 87 ? -0.228 16.734 -9.047 1 92.31 87 GLU B O 1
ATOM 2351 N N . ILE B 1 88 ? 1.438 17.172 -10.461 1 92.25 88 ILE B N 1
ATOM 2352 C CA . ILE B 1 88 ? 1.45 15.773 -10.875 1 92.25 88 ILE B CA 1
ATOM 2353 C C . ILE B 1 88 ? 2.021 14.906 -9.758 1 92.25 88 ILE B C 1
ATOM 2355 O O . ILE B 1 88 ? 1.882 13.68 -9.781 1 92.25 88 ILE B O 1
ATOM 2359 N N . GLY B 1 89 ? 2.633 15.594 -8.797 1 93.75 89 GLY B N 1
ATOM 2360 C CA . GLY B 1 89 ? 3.186 14.875 -7.66 1 93.75 89 GLY B CA 1
ATOM 2361 C C . GLY B 1 89 ? 2.379 15.055 -6.391 1 93.75 89 GLY B C 1
ATOM 2362 O O . GLY B 1 89 ? 2.795 14.617 -5.312 1 93.75 89 GLY B O 1
ATOM 2363 N N . ALA B 1 90 ? 1.266 15.695 -6.551 1 94.5 90 ALA B N 1
ATOM 2364 C CA . ALA B 1 90 ? 0.426 15.922 -5.375 1 94.5 90 ALA B CA 1
ATOM 2365 C C . ALA B 1 90 ? -0.416 14.695 -5.059 1 94.5 90 ALA B C 1
ATOM 2367 O O . ALA B 1 90 ? -0.99 14.078 -5.957 1 94.5 90 ALA B O 1
ATOM 2368 N N . THR B 1 91 ? -0.485 14.312 -3.76 1 97.06 91 THR B N 1
ATOM 2369 C CA . THR B 1 91 ? -1.268 13.164 -3.326 1 97.06 91 THR B CA 1
ATOM 2370 C C . THR B 1 91 ? -2.213 13.547 -2.191 1 97.06 91 THR B C 1
ATOM 2372 O O . THR B 1 91 ? -1.959 14.508 -1.465 1 97.06 91 THR B O 1
ATOM 2375 N N . ILE B 1 92 ? -3.295 12.852 -2.123 1 97.94 92 ILE B N 1
ATOM 2376 C CA . ILE B 1 92 ? -4.168 12.867 -0.954 1 97.94 92 ILE B CA 1
ATOM 2377 C C . ILE B 1 92 ? -3.941 11.609 -0.118 1 97.94 92 ILE B C 1
ATOM 2379 O O . ILE B 1 92 ? -4.02 10.492 -0.634 1 97.94 92 ILE B O 1
ATOM 2383 N N . GLU B 1 93 ? -3.668 11.805 1.167 1 98.31 93 GLU B N 1
ATOM 2384 C CA . GLU B 1 93 ? -3.256 10.703 2.029 1 98.31 93 GLU B CA 1
ATOM 2385 C C . GLU B 1 93 ? -3.945 10.773 3.387 1 98.31 93 GLU B C 1
ATOM 2387 O O . GLU B 1 93 ? -4.508 11.812 3.748 1 98.31 93 GLU B O 1
ATOM 2392 N N . LEU B 1 94 ? -3.9 9.648 4.09 1 98.62 94 LEU B N 1
ATOM 2393 C CA . LEU B 1 94 ? -4.195 9.688 5.52 1 98.62 94 LEU B CA 1
ATOM 2394 C C . LEU B 1 94 ? -3.102 10.43 6.277 1 98.62 94 LEU B C 1
ATOM 2396 O O . LEU B 1 94 ? -1.964 10.516 5.812 1 98.62 94 LEU B O 1
ATOM 2400 N N . CYS B 1 95 ? -3.508 10.969 7.398 1 98.38 95 CYS B N 1
ATOM 2401 C CA . CYS B 1 95 ? -2.467 11.398 8.328 1 98.38 95 CYS B CA 1
ATOM 2402 C C . CYS B 1 95 ? -1.531 10.242 8.672 1 98.38 95 CYS B C 1
ATOM 2404 O O . CYS B 1 95 ? -1.986 9.148 9 1 98.38 95 CYS B O 1
ATOM 2406 N N . ALA B 1 96 ? -0.266 10.469 8.523 1 97.38 96 ALA B N 1
ATOM 2407 C CA . ALA B 1 96 ? 0.659 9.359 8.727 1 97.38 96 ALA B CA 1
ATOM 2408 C C . ALA B 1 96 ? 2.035 9.859 9.156 1 97.38 96 ALA B C 1
ATOM 2410 O O . ALA B 1 96 ? 2.346 11.047 8.992 1 97.38 96 ALA B O 1
ATOM 2411 N N . GLY B 1 97 ? 2.822 8.922 9.664 1 94.12 97 GLY B N 1
ATOM 2412 C CA . GLY B 1 97 ? 4.191 9.227 10.047 1 94.12 97 GLY B CA 1
ATOM 2413 C C . GLY B 1 97 ? 5.027 7.98 10.297 1 94.12 97 GLY B C 1
ATOM 2414 O O . GLY B 1 97 ? 4.488 6.902 10.539 1 94.12 97 GLY B O 1
ATOM 2415 N N . ILE B 1 98 ? 6.297 8.18 10.289 1 91.94 98 ILE B N 1
ATOM 2416 C CA . ILE B 1 98 ? 7.203 7.059 10.484 1 91.94 98 ILE B CA 1
ATOM 2417 C C . ILE B 1 98 ? 7.398 6.805 11.977 1 91.94 98 ILE B C 1
ATOM 2419 O O . ILE B 1 98 ? 7.238 7.715 12.789 1 91.94 98 ILE B O 1
ATOM 2423 N N . VAL B 1 99 ? 7.734 5.574 12.273 1 92.94 99 VAL B N 1
ATOM 2424 C CA . VAL B 1 99 ? 8.086 5.176 13.633 1 92.94 99 VAL B CA 1
ATOM 2425 C C . VAL B 1 99 ? 9.594 5.324 13.844 1 92.94 99 VAL B C 1
ATOM 2427 O O . VAL B 1 99 ? 10.359 4.406 13.547 1 92.94 99 VAL B O 1
ATOM 2430 N N . ASP B 1 100 ? 9.977 6.453 14.32 1 88.5 100 ASP B N 1
ATOM 2431 C CA . ASP B 1 100 ? 11.398 6.738 14.445 1 88.5 100 ASP B CA 1
ATOM 2432 C C . ASP B 1 100 ? 11.766 7.07 15.891 1 88.5 100 ASP B C 1
ATOM 2434 O O . ASP B 1 100 ? 12.883 7.504 16.172 1 88.5 100 ASP B O 1
ATOM 2438 N N . LYS B 1 101 ? 10.812 6.988 16.75 1 91.62 101 LYS B N 1
ATOM 2439 C CA . LYS B 1 101 ? 11.016 7.191 18.172 1 91.62 101 LYS B CA 1
ATOM 2440 C C . LYS B 1 101 ? 10.656 5.934 18.969 1 91.62 101 LYS B C 1
ATOM 2442 O O . LYS B 1 101 ? 9.859 5.113 18.516 1 91.62 101 LYS B O 1
ATOM 2447 N N . ALA B 1 102 ? 11.266 5.891 20.109 1 92.69 102 ALA B N 1
ATOM 2448 C CA . ALA B 1 102 ? 10.961 4.785 21.016 1 92.69 102 ALA B CA 1
ATOM 2449 C C . ALA B 1 102 ? 9.742 5.109 21.875 1 92.69 102 ALA B C 1
ATOM 2451 O O . ALA B 1 102 ? 9.852 5.246 23.094 1 92.69 102 ALA B O 1
ATOM 2452 N N . LEU B 1 103 ? 8.609 5.211 21.297 1 96.19 103 LEU B N 1
ATOM 2453 C CA . LEU B 1 103 ? 7.312 5.477 21.922 1 96.19 103 LEU B CA 1
ATOM 2454 C C . LEU B 1 103 ? 6.266 4.473 21.438 1 96.19 103 LEU B C 1
ATOM 2456 O O . LEU B 1 103 ? 6.402 3.896 20.359 1 96.19 103 LEU B O 1
ATOM 2460 N N . PRO B 1 104 ? 5.301 4.305 22.359 1 97.56 104 PRO B N 1
ATOM 2461 C CA . PRO B 1 104 ? 4.184 3.508 21.844 1 97.56 104 PRO B CA 1
ATOM 2462 C C . PRO B 1 104 ? 3.602 4.062 20.547 1 97.56 104 PRO B C 1
ATOM 2464 O O . PRO B 1 104 ? 3.561 5.281 20.359 1 97.56 104 PRO B O 1
ATOM 2467 N N . LEU B 1 105 ? 3.172 3.191 19.719 1 97.81 105 LEU B N 1
ATOM 2468 C CA . LEU B 1 105 ? 2.652 3.574 18.422 1 97.81 105 LEU B CA 1
ATOM 2469 C C . LEU B 1 105 ? 1.522 4.59 18.562 1 97.81 105 LEU B C 1
ATOM 2471 O O . LEU B 1 105 ? 1.414 5.52 17.75 1 97.81 105 LEU B O 1
ATOM 2475 N N . GLU B 1 106 ? 0.697 4.348 19.531 1 98.56 106 GLU B N 1
ATOM 2476 C CA . GLU B 1 106 ? -0.438 5.246 19.734 1 98.56 106 GLU B CA 1
ATOM 2477 C C . GLU B 1 106 ? 0.028 6.668 20.031 1 98.56 106 GLU B C 1
ATOM 2479 O O . GLU B 1 106 ? -0.613 7.633 19.625 1 98.56 106 GLU B O 1
ATOM 2484 N N . ASP B 1 107 ? 1.116 6.789 20.766 1 98.62 107 ASP B N 1
ATOM 2485 C CA . ASP B 1 107 ? 1.662 8.109 21.062 1 98.62 107 ASP B CA 1
ATOM 2486 C C . ASP B 1 107 ? 2.186 8.773 19.781 1 98.62 107 ASP B C 1
ATOM 2488 O O . ASP B 1 107 ? 1.963 9.969 19.562 1 98.62 107 ASP B O 1
ATOM 2492 N N . ILE B 1 108 ? 2.85 8.008 19.016 1 98.06 108 ILE B N 1
ATOM 2493 C CA . ILE B 1 108 ? 3.352 8.516 17.734 1 98.06 108 ILE B CA 1
ATOM 2494 C C . ILE B 1 108 ? 2.182 8.953 16.859 1 98.06 108 ILE B C 1
ATOM 2496 O O . ILE B 1 108 ? 2.227 10.023 16.25 1 98.06 108 ILE B O 1
ATOM 2500 N N . ALA B 1 109 ? 1.142 8.148 16.828 1 98.56 109 ALA B N 1
ATOM 2501 C CA . ALA B 1 109 ? -0.053 8.477 16.047 1 98.56 109 ALA B CA 1
ATOM 2502 C C . ALA B 1 109 ? -0.66 9.797 16.5 1 98.56 109 ALA B C 1
ATOM 2504 O O . ALA B 1 109 ? -1.001 10.648 15.68 1 98.56 109 ALA B O 1
ATOM 2505 N N . CYS B 1 110 ? -0.742 9.992 17.797 1 98.62 110 CYS B N 1
ATOM 2506 C CA . CYS B 1 110 ? -1.306 11.219 18.328 1 98.62 110 CYS B CA 1
ATOM 2507 C C . CYS B 1 110 ? -0.459 12.43 17.938 1 98.62 110 CYS B C 1
ATOM 2509 O O . CYS B 1 110 ? -0.995 13.484 17.594 1 98.62 110 CYS B O 1
ATOM 2511 N N . GLU B 1 111 ? 0.824 12.25 18.016 1 97.81 111 GLU B N 1
ATOM 2512 C CA . GLU B 1 111 ? 1.721 13.336 17.625 1 97.81 111 GLU B CA 1
ATOM 2513 C C . GLU B 1 111 ? 1.505 13.734 16.172 1 97.81 111 GLU B C 1
ATOM 2515 O O . GLU B 1 111 ? 1.467 14.922 15.844 1 97.81 111 GLU B O 1
ATOM 2520 N N . GLU B 1 112 ? 1.342 12.734 15.289 1 97.94 112 GLU B N 1
ATOM 2521 C CA . GLU B 1 112 ? 1.15 13.016 13.875 1 97.94 112 GLU B CA 1
ATOM 2522 C C . GLU B 1 112 ? -0.18 13.719 13.625 1 97.94 112 GLU B C 1
ATOM 2524 O O . GLU B 1 112 ? -0.262 14.625 12.797 1 97.94 112 GLU B O 1
ATOM 2529 N N . VAL B 1 113 ? -1.223 13.312 14.312 1 98.62 113 VAL B N 1
ATOM 2530 C CA . VAL B 1 113 ? -2.537 13.93 14.164 1 98.62 113 VAL B CA 1
ATOM 2531 C C . VAL B 1 113 ? -2.457 15.406 14.539 1 98.62 113 VAL B C 1
ATOM 2533 O O . VAL B 1 113 ? -3.041 16.266 13.859 1 98.62 113 VAL B O 1
ATOM 2536 N N . PHE B 1 114 ? -1.701 15.672 15.531 1 98.12 114 PHE B N 1
ATOM 2537 C CA . PHE B 1 114 ? -1.528 17.047 15.977 1 98.12 114 PHE B CA 1
ATOM 2538 C C . PHE B 1 114 ? -0.673 17.828 14.984 1 98.12 114 PHE B C 1
ATOM 2540 O O . PHE B 1 114 ? -1.071 18.906 14.523 1 98.12 114 PHE B O 1
ATOM 2547 N N . GLU B 1 115 ? 0.468 17.344 14.594 1 97.62 115 GLU B N 1
ATOM 2548 C CA . GLU B 1 115 ? 1.422 18.031 13.742 1 97.62 115 GLU B CA 1
ATOM 2549 C C . GLU B 1 115 ? 0.842 18.281 12.352 1 97.62 115 GLU B C 1
ATOM 2551 O O . GLU B 1 115 ? 0.965 19.375 11.805 1 97.62 115 GLU B O 1
ATOM 2556 N N . GLU B 1 116 ? 0.182 17.297 11.828 1 98 116 GLU B N 1
ATOM 2557 C CA . GLU B 1 116 ? -0.249 17.391 10.438 1 98 116 GLU B CA 1
ATOM 2558 C C . GLU B 1 116 ? -1.647 17.984 10.336 1 98 116 GLU B C 1
ATOM 2560 O O . GLU B 1 116 ? -1.929 18.766 9.414 1 98 116 GLU B O 1
ATOM 2565 N N . CYS B 1 117 ? -2.559 17.688 11.297 1 98.31 117 CYS B N 1
ATOM 2566 C CA . CYS B 1 117 ? -3.967 18.016 11.094 1 98.31 117 CYS B CA 1
ATOM 2567 C C . CYS B 1 117 ? -4.457 19 12.148 1 98.31 117 CYS B C 1
ATOM 2569 O O . CYS B 1 117 ? -5.562 19.531 12.039 1 98.31 117 CYS B O 1
ATOM 2571 N N . GLY B 1 118 ? -3.723 19.203 13.25 1 98.31 118 GLY B N 1
ATOM 2572 C CA . GLY B 1 118 ? -4.008 20.25 14.203 1 98.31 118 GLY B CA 1
ATOM 2573 C C . GLY B 1 118 ? -4.93 19.812 15.328 1 98.31 118 GLY B C 1
ATOM 2574 O O . GLY B 1 118 ? -5.328 20.625 16.156 1 98.31 118 GLY B O 1
ATOM 2575 N N . TYR B 1 119 ? -5.285 18.516 15.383 1 98.69 119 TYR B N 1
ATOM 2576 C CA . TYR B 1 119 ? -6.188 18.016 16.422 1 98.69 119 TYR B CA 1
ATOM 2577 C C . TYR B 1 119 ? -5.402 17.453 17.594 1 98.69 119 TYR B C 1
ATOM 2579 O O . TYR B 1 119 ? -4.395 16.766 17.406 1 98.69 119 TYR B O 1
ATOM 2587 N N . HIS B 1 120 ? -5.855 17.75 18.75 1 98.25 120 HIS B N 1
ATOM 2588 C CA . HIS B 1 120 ? -5.348 17.078 19.938 1 98.25 120 HIS B CA 1
ATOM 2589 C C . HIS B 1 120 ? -6.172 15.844 20.266 1 98.25 120 HIS B C 1
ATOM 2591 O O . HIS B 1 120 ? -7.355 15.953 20.609 1 98.25 120 HIS B O 1
ATOM 2597 N N . VAL B 1 121 ? -5.582 14.711 20.172 1 98.44 121 VAL B N 1
ATOM 2598 C CA . VAL B 1 121 ? -6.23 13.445 20.5 1 98.44 121 VAL B CA 1
ATOM 2599 C C . VAL B 1 121 ? -5.375 12.672 21.5 1 98.44 121 VAL B C 1
ATOM 2601 O O . VAL B 1 121 ? -4.156 12.852 21.562 1 98.44 121 VAL B O 1
ATOM 2604 N N . LYS B 1 122 ? -6.008 11.844 22.328 1 98.31 122 LYS B N 1
ATOM 2605 C CA . LYS B 1 122 ? -5.324 10.977 23.281 1 98.31 122 LYS B CA 1
ATOM 2606 C C . LYS B 1 122 ? -5.242 9.547 22.75 1 98.31 122 LYS B C 1
ATOM 2608 O O . LYS B 1 122 ? -6.082 9.125 21.953 1 98.31 122 LYS B O 1
ATOM 2613 N N . PRO B 1 123 ? -4.203 8.82 23.203 1 98.5 123 PRO B N 1
ATOM 2614 C CA . PRO B 1 123 ? -4.051 7.434 22.75 1 98.5 123 PRO B CA 1
ATOM 2615 C C . PRO B 1 123 ? -5.312 6.602 22.953 1 98.5 123 PRO B C 1
ATOM 2617 O O . PRO B 1 123 ? -5.637 5.746 22.125 1 98.5 123 PRO B O 1
ATOM 2620 N N . SER B 1 124 ? -6.098 6.887 23.969 1 98.25 124 SER B N 1
ATOM 2621 C CA . SER B 1 124 ? -7.297 6.121 24.297 1 98.25 124 SER B CA 1
ATOM 2622 C C . SER B 1 124 ? -8.391 6.34 23.25 1 98.25 124 SER B C 1
ATOM 2624 O O . SER B 1 124 ? -9.367 5.594 23.203 1 98.25 124 SER B O 1
ATOM 2626 N N . MET B 1 125 ? -8.25 7.34 22.438 1 98.38 125 MET B N 1
ATOM 2627 C CA . MET B 1 125 ? -9.242 7.672 21.422 1 98.38 125 MET B CA 1
ATOM 2628 C C . MET B 1 125 ? -8.961 6.926 20.125 1 98.38 125 MET B C 1
ATOM 2630 O O . MET B 1 125 ? -9.781 6.945 19.203 1 98.38 125 MET B O 1
ATOM 2634 N N . LEU B 1 126 ? -7.852 6.281 20.078 1 98.69 126 LEU B N 1
ATOM 2635 C CA . LEU B 1 126 ? -7.457 5.582 18.859 1 98.69 126 LEU B CA 1
ATOM 2636 C C . LEU B 1 126 ? -8.008 4.156 18.859 1 98.69 126 LEU B C 1
ATOM 2638 O O . LEU B 1 126 ? -7.914 3.445 19.859 1 98.69 126 LEU B O 1
ATOM 2642 N N . GLU B 1 127 ? -8.625 3.818 17.828 1 98.19 127 GLU B N 1
ATOM 2643 C CA . GLU B 1 127 ? -9 2.439 17.531 1 98.19 127 GLU B CA 1
ATOM 2644 C C . GLU B 1 127 ? -8.07 1.819 16.5 1 98.19 127 GLU B C 1
ATOM 2646 O O . GLU B 1 127 ? -7.988 2.293 15.359 1 98.19 127 GLU B O 1
ATOM 2651 N N . LYS B 1 128 ? -7.387 0.814 16.906 1 97.88 128 LYS B N 1
ATOM 2652 C CA . LYS B 1 128 ? -6.523 0.129 15.945 1 97.88 128 LYS B CA 1
ATOM 2653 C C . LYS B 1 128 ? -7.344 -0.602 14.891 1 97.88 128 LYS B C 1
ATOM 2655 O O . LYS B 1 128 ? -8.219 -1.401 15.219 1 97.88 128 LYS B O 1
ATOM 2660 N N . ILE B 1 129 ? -7.145 -0.314 13.648 1 97.38 129 ILE B N 1
ATOM 2661 C CA . ILE B 1 129 ? -7.836 -0.971 12.547 1 97.38 129 ILE B CA 1
ATOM 2662 C C . ILE B 1 129 ? -7.117 -2.27 12.188 1 97.38 129 ILE B C 1
ATOM 2664 O O . ILE B 1 129 ? -7.723 -3.344 12.203 1 97.38 129 ILE B O 1
ATOM 2668 N N . SER B 1 130 ? -5.828 -2.18 11.82 1 96.88 130 SER B N 1
ATOM 2669 C CA . SER B 1 130 ? -5.012 -3.311 11.398 1 96.88 130 SER B CA 1
ATOM 2670 C C . SER B 1 130 ? -3.559 -2.896 11.188 1 96.88 130 SER B C 1
ATOM 2672 O O . SER B 1 130 ? -3.232 -1.71 11.242 1 96.88 130 SER B O 1
ATOM 2674 N N . SER B 1 131 ? -2.695 -3.865 11.07 1 97.06 131 SER B N 1
ATOM 2675 C CA . SER B 1 131 ? -1.326 -3.684 10.594 1 97.06 131 SER B CA 1
ATOM 2676 C C . SER B 1 131 ? -1.035 -4.566 9.391 1 97.06 131 SER B C 1
ATOM 2678 O O . SER B 1 131 ? -1.483 -5.711 9.328 1 97.06 131 SER B O 1
ATOM 2680 N N . TYR B 1 132 ? -0.38 -4.051 8.469 1 96.19 132 TYR B N 1
ATOM 2681 C CA . TYR B 1 132 ? -0.089 -4.754 7.223 1 96.19 132 TYR B CA 1
ATOM 2682 C C . TYR B 1 132 ? 1.293 -4.383 6.699 1 96.19 132 TYR B C 1
ATOM 2684 O O . TYR B 1 132 ? 1.896 -3.408 7.156 1 96.19 132 TYR B O 1
ATOM 2692 N N . ARG B 1 133 ? 1.836 -5.148 5.77 1 93.56 133 ARG B N 1
ATOM 2693 C CA . ARG B 1 133 ? 3.184 -4.969 5.238 1 93.56 133 ARG B CA 1
ATOM 2694 C C . ARG B 1 133 ? 3.152 -4.23 3.906 1 93.56 133 ARG B C 1
ATOM 2696 O O . ARG B 1 133 ? 2.588 -4.727 2.93 1 93.56 133 ARG B O 1
ATOM 2703 N N . SER B 1 134 ? 3.809 -3.143 3.885 1 89.75 134 SER B N 1
ATOM 2704 C CA . SER B 1 134 ? 3.824 -2.32 2.678 1 89.75 134 SER B CA 1
ATOM 2705 C C . SER B 1 134 ? 5.078 -2.58 1.85 1 89.75 134 SER B C 1
ATOM 2707 O O . SER B 1 134 ? 6.145 -2.859 2.398 1 89.75 134 SER B O 1
ATOM 2709 N N . GLY B 1 135 ? 4.906 -2.438 0.527 1 87.75 135 GLY B N 1
ATOM 2710 C CA . GLY B 1 135 ? 6.047 -2.582 -0.361 1 87.75 135 GLY B CA 1
ATOM 2711 C C . GLY B 1 135 ? 6.691 -3.955 -0.289 1 87.75 135 GLY B C 1
ATOM 2712 O O . GLY B 1 135 ? 7.914 -4.066 -0.16 1 87.75 135 GLY B O 1
ATOM 2713 N N . VAL B 1 136 ? 5.988 -5.004 -0.336 1 88.31 136 VAL B N 1
ATOM 2714 C CA . VAL B 1 136 ? 6.434 -6.344 0.024 1 88.31 136 VAL B CA 1
ATOM 2715 C C . VAL B 1 136 ? 7.477 -6.832 -0.983 1 88.31 136 VAL B C 1
ATOM 2717 O O . VAL B 1 136 ? 8.242 -7.754 -0.698 1 88.31 136 VAL B O 1
ATOM 2720 N N . GLY B 1 137 ? 7.543 -6.227 -2.09 1 86.12 137 GLY B N 1
ATOM 2721 C CA . GLY B 1 137 ? 8.531 -6.625 -3.08 1 86.12 137 GLY B CA 1
ATOM 2722 C C . GLY B 1 137 ? 9.914 -6.066 -2.799 1 86.12 137 GLY B C 1
ATOM 2723 O O . GLY B 1 137 ? 10.914 -6.613 -3.266 1 86.12 137 GLY B O 1
ATOM 2724 N N . SER B 1 138 ? 9.945 -4.977 -1.992 1 86.38 138 SER B N 1
ATOM 2725 C CA . SER B 1 138 ? 11.258 -4.34 -1.869 1 86.38 138 SER B CA 1
ATOM 2726 C C . SER B 1 138 ? 11.484 -3.818 -0.455 1 86.38 138 SER B C 1
ATOM 2728 O O . SER B 1 138 ? 12.625 -3.592 -0.049 1 86.38 138 SER B O 1
ATOM 2730 N N . GLN B 1 139 ? 10.555 -3.484 0.275 1 85.75 139 GLN B N 1
ATOM 2731 C CA . GLN B 1 139 ? 10.734 -2.865 1.584 1 85.75 139 GLN B CA 1
ATOM 2732 C C . GLN B 1 139 ? 10.156 -3.744 2.689 1 85.75 139 GLN B C 1
ATOM 2734 O O . GLN B 1 139 ? 10.891 -4.199 3.57 1 85.75 139 GLN B O 1
ATOM 2739 N N . GLY B 1 140 ? 8.82 -3.99 2.648 1 87.81 140 GLY B N 1
ATOM 2740 C CA . GLY B 1 140 ? 8.188 -4.871 3.615 1 87.81 140 GLY B CA 1
ATOM 2741 C C . GLY B 1 140 ? 7.941 -4.207 4.957 1 87.81 140 GLY B C 1
ATOM 2742 O O . GLY B 1 140 ? 7.824 -4.887 5.977 1 87.81 140 GLY B O 1
ATOM 2743 N N . SER B 1 141 ? 7.891 -2.906 5.02 1 89.62 141 SER B N 1
ATOM 2744 C CA . SER B 1 141 ? 7.684 -2.178 6.27 1 89.62 141 SER B CA 1
ATOM 2745 C C . SER B 1 141 ? 6.27 -2.387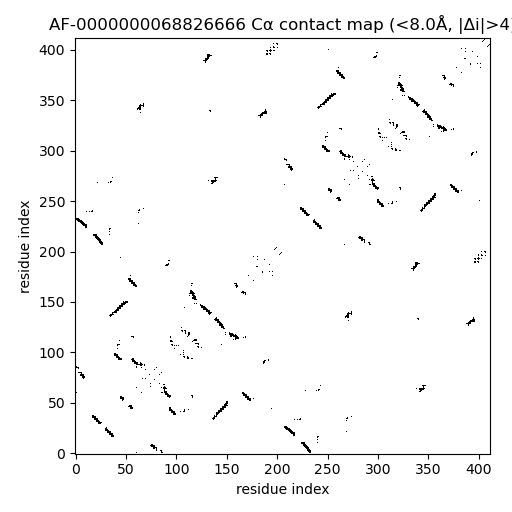 6.801 1 89.62 141 SER B C 1
ATOM 2747 O O . SER B 1 141 ? 5.328 -2.562 6.023 1 89.62 141 SER B O 1
ATOM 2749 N N . LEU B 1 142 ? 6.211 -2.369 8.125 1 94.06 142 LEU B N 1
ATOM 2750 C CA . LEU B 1 142 ? 4.918 -2.504 8.781 1 94.06 142 LEU B CA 1
ATOM 2751 C C . LEU B 1 142 ? 4.234 -1.147 8.922 1 94.06 142 LEU B C 1
ATOM 2753 O O . LEU B 1 142 ? 4.863 -0.177 9.359 1 94.06 142 LEU B O 1
ATOM 2757 N N . GLN B 1 143 ? 3.008 -1.064 8.469 1 96.25 143 GLN B N 1
ATOM 2758 C CA . GLN B 1 143 ? 2.18 0.106 8.734 1 96.25 143 GLN B CA 1
ATOM 2759 C C . GLN B 1 143 ? 0.978 -0.255 9.602 1 96.25 143 GLN B C 1
ATOM 2761 O O . GLN B 1 143 ? 0.277 -1.23 9.328 1 96.25 143 GLN B O 1
ATOM 2766 N N . THR B 1 144 ? 0.814 0.443 10.648 1 97.94 144 THR B N 1
ATOM 2767 C CA . THR B 1 144 ? -0.337 0.25 11.523 1 97.94 144 THR B CA 1
ATOM 2768 C C . THR B 1 144 ? -1.357 1.367 11.328 1 97.94 144 THR B C 1
ATOM 2770 O O . THR B 1 144 ? -1.02 2.549 11.43 1 97.94 144 THR B O 1
ATOM 2773 N N . ALA B 1 145 ? -2.572 0.957 11.055 1 98.25 145 ALA B N 1
ATOM 2774 C CA . ALA B 1 145 ? -3.648 1.912 10.805 1 98.25 145 ALA B CA 1
ATOM 2775 C C . ALA B 1 145 ? -4.535 2.07 12.039 1 98.25 145 ALA B C 1
ATOM 2777 O O . ALA B 1 145 ? -4.859 1.088 12.711 1 98.25 145 ALA B O 1
ATOM 2778 N N . TYR B 1 146 ? -4.895 3.314 12.32 1 98.69 146 TYR B N 1
ATOM 2779 C CA . TYR B 1 146 ? -5.801 3.652 13.406 1 98.69 146 TYR B CA 1
ATOM 2780 C C . TYR B 1 146 ? -6.992 4.461 12.906 1 98.69 146 TYR B C 1
ATOM 2782 O O . TYR B 1 146 ? -6.91 5.105 11.852 1 98.69 146 TYR B O 1
ATOM 2790 N N . TYR B 1 147 ? -8.055 4.383 13.656 1 98.62 147 TYR B N 1
ATOM 2791 C CA . TYR B 1 147 ? -9.234 5.227 13.484 1 98.62 147 TYR B CA 1
ATOM 2792 C C . TYR B 1 147 ? -9.445 6.109 14.711 1 98.62 147 TYR B C 1
ATOM 2794 O O . TYR B 1 147 ? -9.273 5.664 15.844 1 98.62 147 TYR B O 1
ATOM 2802 N N . CYS B 1 148 ? -9.789 7.316 14.445 1 98.5 148 CYS B N 1
ATOM 2803 C CA . CYS B 1 148 ? -10.164 8.164 15.57 1 98.5 148 CYS B CA 1
ATOM 2804 C C . CYS B 1 148 ? -11.242 9.164 15.164 1 98.5 148 CYS B C 1
ATOM 2806 O O . CYS B 1 148 ? -11.281 9.609 14.016 1 98.5 148 CYS B O 1
ATOM 2808 N N . GLU B 1 149 ? -12.078 9.477 16.109 1 98.69 149 GLU B N 1
ATOM 2809 C CA . GLU B 1 149 ? -13.102 10.5 15.953 1 98.69 149 GLU B CA 1
ATOM 2810 C C . GLU B 1 149 ? -12.719 11.781 16.672 1 98.69 149 GLU B C 1
ATOM 2812 O O . GLU B 1 149 ? -12.234 11.734 17.812 1 98.69 149 GLU B O 1
ATOM 2817 N N . VAL B 1 150 ? -12.883 12.859 15.953 1 98.75 150 VAL B N 1
ATOM 2818 C CA . VAL B 1 150 ? -12.547 14.148 16.562 1 98.75 150 VAL B CA 1
ATOM 2819 C C . VAL B 1 150 ? -13.734 15.102 16.438 1 98.75 150 VAL B C 1
ATOM 2821 O O . VAL B 1 150 ? -14.68 14.836 15.688 1 98.75 150 VAL B O 1
ATOM 2824 N N . THR B 1 151 ? -13.703 16.188 17.266 1 98.5 151 THR B N 1
ATOM 2825 C CA . THR B 1 151 ? -14.648 17.297 17.188 1 98.5 151 THR B CA 1
ATOM 2826 C C . THR B 1 151 ? -13.938 18.594 16.828 1 98.5 151 THR B C 1
ATOM 2828 O O . THR B 1 151 ? -12.703 18.672 16.891 1 98.5 151 THR B O 1
ATOM 2831 N N . ASP B 1 152 ? -14.703 19.594 16.391 1 97.62 152 ASP B N 1
ATOM 2832 C CA . ASP B 1 152 ? -14.125 20.875 15.984 1 97.62 152 ASP B CA 1
ATOM 2833 C C . ASP B 1 152 ? -13.297 21.484 17.125 1 97.62 152 ASP B C 1
ATOM 2835 O O . ASP B 1 152 ? -12.266 22.109 16.875 1 97.62 152 ASP B O 1
ATOM 2839 N N . ASP B 1 153 ? -13.742 21.328 18.344 1 97.31 153 ASP B N 1
ATOM 2840 C CA . ASP B 1 153 ? -13.086 21.969 19.484 1 97.31 153 ASP B CA 1
ATOM 2841 C C . ASP B 1 153 ? -11.75 21.297 19.797 1 97.31 153 ASP B C 1
ATOM 2843 O O . ASP B 1 153 ? -10.93 21.844 20.547 1 97.31 153 ASP B O 1
ATOM 2847 N N . MET B 1 154 ? -11.484 20.203 19.188 1 97.88 154 MET B N 1
ATOM 2848 C CA . MET B 1 154 ? -10.227 19.5 19.406 1 97.88 154 MET B CA 1
ATOM 2849 C C . MET B 1 154 ? -9.148 20 18.453 1 97.88 154 MET B C 1
ATOM 2851 O O . MET B 1 154 ? -7.973 19.656 18.609 1 97.88 154 MET B O 1
ATOM 2855 N N . ARG B 1 155 ? -9.57 20.719 17.469 1 97.12 155 ARG B N 1
ATOM 2856 C CA . ARG B 1 155 ? -8.602 21.344 16.594 1 97.12 155 ARG B CA 1
ATOM 2857 C C . ARG B 1 155 ? -8 22.594 17.219 1 97.12 155 ARG B C 1
ATOM 2859 O O . ARG B 1 155 ? -8.688 23.594 17.391 1 97.12 155 ARG B O 1
ATOM 2866 N N . VAL B 1 156 ? -6.781 22.562 17.5 1 96.5 156 VAL B N 1
ATOM 2867 C CA . VAL B 1 156 ? -6.188 23.641 18.281 1 96.5 156 VAL B CA 1
ATOM 2868 C C . VAL B 1 156 ? -5.137 24.375 17.438 1 96.5 156 VAL B C 1
ATOM 2870 O O . VAL B 1 156 ? -4.566 25.375 17.875 1 96.5 156 VAL B O 1
ATOM 2873 N N . SER B 1 157 ? -4.844 23.859 16.312 1 94.69 157 SER B N 1
ATOM 2874 C CA . SER B 1 157 ? -3.945 24.484 15.344 1 94.69 157 SER B CA 1
ATOM 2875 C C . SER B 1 157 ? -4.355 24.156 13.914 1 94.69 157 SER B C 1
ATOM 2877 O O . SER B 1 157 ? -5.246 23.328 13.695 1 94.69 157 SER B O 1
ATOM 2879 N N . SER B 1 158 ? -3.789 24.797 12.977 1 92.5 158 SER B N 1
ATOM 2880 C CA . SER B 1 158 ? -4.117 24.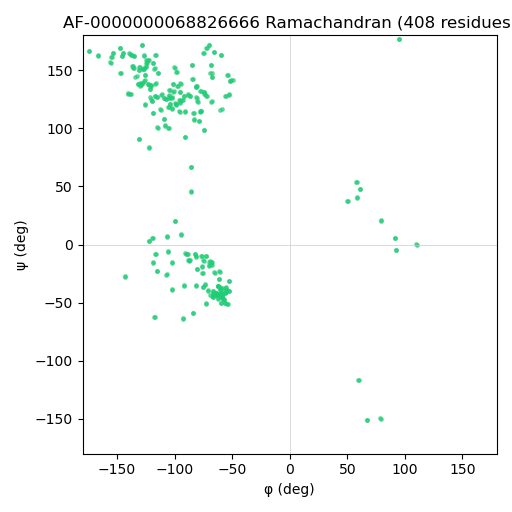547 11.578 1 92.5 158 SER B CA 1
ATOM 2881 C C . SER B 1 158 ? -3.469 23.266 11.078 1 92.5 158 SER B C 1
ATOM 2883 O O . SER B 1 158 ? -3.82 22.766 10.008 1 92.5 158 SER B O 1
ATOM 2885 N N . GLY B 1 159 ? -2.605 22.734 11.859 1 95.19 159 GLY B N 1
ATOM 2886 C CA . GLY B 1 159 ? -1.79 21.656 11.336 1 95.19 159 GLY B CA 1
ATOM 2887 C C . GLY B 1 159 ? -0.822 22.109 10.258 1 95.19 159 GLY B C 1
ATOM 2888 O O . GLY B 1 159 ? -0.276 23.203 10.328 1 95.19 159 GLY B O 1
ATOM 2889 N N . GLY B 1 160 ? -0.509 21.219 9.367 1 91.75 160 GLY B N 1
ATOM 2890 C CA . GLY B 1 160 ? 0.314 21.609 8.234 1 91.75 160 GLY B CA 1
ATOM 2891 C C . GLY B 1 160 ? 1.714 21.031 8.281 1 91.75 160 GLY B C 1
ATOM 2892 O O . GLY B 1 160 ? 2.518 21.266 7.379 1 91.75 160 GLY B O 1
ATOM 2893 N N . GLY B 1 161 ? 1.996 20.297 9.266 1 90.69 161 GLY B N 1
ATOM 2894 C CA . GLY B 1 161 ? 3.301 19.656 9.352 1 90.69 161 GLY B CA 1
ATOM 2895 C C . GLY B 1 161 ? 4.297 20.453 10.172 1 90.69 161 GLY B C 1
ATOM 2896 O O . GLY B 1 161 ? 3.961 21.5 10.727 1 90.69 161 GLY B O 1
ATOM 2897 N N . VAL B 1 162 ? 5.465 19.828 10.305 1 83.94 162 VAL B N 1
ATOM 2898 C CA . VAL B 1 162 ? 6.547 20.453 11.055 1 83.94 162 VAL B CA 1
ATOM 2899 C C . VAL B 1 162 ? 7.738 20.703 10.133 1 83.94 162 VAL B C 1
ATOM 2901 O O . VAL B 1 162 ? 7.93 19.984 9.148 1 83.94 162 VAL B O 1
ATOM 2904 N N . ASP B 1 163 ? 8.531 21.734 10.43 1 79.94 163 ASP B N 1
ATOM 2905 C CA . ASP B 1 163 ? 9.781 22.016 9.727 1 79.94 163 ASP B CA 1
ATOM 2906 C C . ASP B 1 163 ? 9.539 22.25 8.242 1 79.94 163 ASP B C 1
ATOM 2908 O O . ASP B 1 163 ? 8.742 23.125 7.871 1 79.94 163 ASP B O 1
ATOM 2912 N N . ASP B 1 164 ? 10.102 21.375 7.457 1 74.81 164 ASP B N 1
ATOM 2913 C CA . ASP B 1 164 ? 10.078 21.641 6.023 1 74.81 164 ASP B CA 1
ATOM 2914 C C . ASP B 1 164 ? 8.883 20.953 5.359 1 74.81 164 ASP B C 1
ATOM 2916 O O . ASP B 1 164 ? 8.734 21.016 4.137 1 74.81 164 ASP B O 1
ATOM 2920 N N . GLU B 1 165 ? 8.047 20.422 6.148 1 82.12 165 GLU B N 1
ATOM 2921 C CA . GLU B 1 165 ? 6.867 19.781 5.582 1 82.12 165 GLU B CA 1
ATOM 2922 C C . GLU B 1 165 ? 5.82 20.812 5.156 1 82.12 165 GLU B C 1
ATOM 2924 O O . GLU B 1 165 ? 5.586 21.797 5.859 1 82.12 165 GLU B O 1
ATOM 2929 N N . ILE B 1 166 ? 5.336 20.656 3.988 1 86.81 166 ILE B N 1
ATOM 2930 C CA . ILE B 1 166 ? 4.215 21.469 3.51 1 86.81 166 ILE B CA 1
ATOM 2931 C C . ILE B 1 166 ? 3.006 20.562 3.264 1 86.81 166 ILE B C 1
ATOM 2933 O O . ILE B 1 166 ? 2.924 19.891 2.236 1 86.81 166 ILE B O 1
ATOM 2937 N N . ILE B 1 167 ? 2.139 20.609 4.207 1 93.75 167 ILE B N 1
ATOM 2938 C CA . ILE B 1 167 ? 0.961 19.75 4.184 1 93.75 167 ILE B CA 1
ATOM 2939 C C . ILE B 1 167 ? -0.303 20.594 4.195 1 93.75 167 ILE B C 1
ATOM 2941 O O . ILE B 1 167 ? -0.41 21.547 4.977 1 93.75 167 ILE B O 1
ATOM 2945 N N . GLU B 1 168 ? -1.101 20.375 3.285 1 96.12 168 GLU B N 1
ATOM 2946 C CA . GLU B 1 168 ? -2.434 20.969 3.283 1 96.12 168 GLU B CA 1
ATOM 2947 C C . GLU B 1 168 ? -3.465 20.016 3.879 1 96.12 168 GLU B C 1
ATOM 2949 O O . GLU B 1 168 ? -3.58 18.875 3.443 1 96.12 168 GLU B O 1
ATOM 2954 N N . VAL B 1 169 ? -4.145 20.5 4.875 1 97.81 169 VAL B N 1
ATOM 2955 C CA . VAL B 1 169 ? -5.215 19.703 5.453 1 97.81 169 VAL B CA 1
ATOM 2956 C C . VAL B 1 169 ? -6.477 19.828 4.605 1 97.81 169 VAL B C 1
ATOM 2958 O O . VAL B 1 169 ? -6.934 20.938 4.328 1 97.81 169 VAL B O 1
ATOM 2961 N N . ILE B 1 170 ? -7.004 18.719 4.207 1 97.25 170 ILE B N 1
ATOM 2962 C CA . ILE B 1 170 ? -8.234 18.766 3.426 1 97.25 170 ILE B CA 1
ATOM 2963 C C . ILE B 1 170 ? -9.305 17.906 4.098 1 97.25 170 ILE B C 1
ATOM 2965 O O . ILE B 1 170 ? -8.992 16.953 4.824 1 97.25 170 ILE B O 1
ATOM 2969 N N . GLU B 1 171 ? -10.492 18.312 3.818 1 98.19 171 GLU B N 1
ATOM 2970 C CA . GLU B 1 171 ? -11.641 17.609 4.379 1 98.19 171 GLU B CA 1
ATOM 2971 C C . GLU B 1 171 ? -12.617 17.188 3.283 1 98.19 171 GLU B C 1
ATOM 2973 O O . GLU B 1 171 ? -12.812 17.906 2.305 1 98.19 171 GLU B O 1
ATOM 2978 N N . MET B 1 172 ? -13.164 16.031 3.422 1 98.56 172 MET B N 1
ATOM 2979 C CA . MET B 1 172 ? -14.195 15.539 2.516 1 98.56 172 MET B CA 1
ATOM 2980 C C . MET B 1 172 ? -15.406 15.031 3.293 1 98.56 172 MET B C 1
ATOM 2982 O O . MET B 1 172 ? -15.258 14.367 4.324 1 98.56 172 MET B O 1
ATOM 2986 N N . SER B 1 173 ? -16.625 15.375 2.756 1 98.38 173 SER B N 1
ATOM 2987 C CA . SER B 1 173 ? -17.797 14.633 3.201 1 98.38 173 SER B CA 1
ATOM 2988 C C . SER B 1 173 ? -17.719 13.172 2.766 1 98.38 173 SER B C 1
ATOM 2990 O O . SER B 1 173 ? -16.906 12.812 1.921 1 98.38 173 SER B O 1
ATOM 2992 N N . VAL B 1 174 ? -18.578 12.406 3.385 1 97.44 174 VAL B N 1
ATOM 2993 C CA . VAL B 1 174 ? -18.609 10.992 3.016 1 97.44 174 VAL B CA 1
ATOM 2994 C C . VAL B 1 174 ? -18.922 10.859 1.528 1 97.44 174 VAL B C 1
ATOM 2996 O O . VAL B 1 174 ? -18.312 10.047 0.828 1 97.44 174 VAL B O 1
ATOM 2999 N N . ASP B 1 175 ? -19.781 11.695 1.015 1 97.62 175 ASP B N 1
ATOM 3000 C CA . ASP B 1 175 ? -20.156 11.641 -0.396 1 97.62 175 ASP B CA 1
ATOM 3001 C C . ASP B 1 175 ? -19 12.07 -1.287 1 97.62 175 ASP B C 1
ATOM 3003 O O . ASP B 1 175 ? -18.75 11.461 -2.334 1 97.62 175 ASP B O 1
ATOM 3007 N N . GLU B 1 176 ? -18.375 13.094 -0.893 1 98 176 GLU B N 1
ATOM 3008 C CA . GLU B 1 176 ? -17.203 13.547 -1.641 1 98 176 GLU B CA 1
ATOM 3009 C C . GLU B 1 176 ? -16.125 12.477 -1.678 1 98 176 GLU B C 1
ATOM 3011 O O . GLU B 1 176 ? -15.484 12.273 -2.709 1 98 176 GLU B O 1
ATOM 3016 N N . MET B 1 177 ? -15.914 11.859 -0.549 1 97.88 177 MET B N 1
ATOM 3017 C CA . MET B 1 177 ? -14.93 10.789 -0.452 1 97.88 177 MET B CA 1
ATOM 3018 C C . MET B 1 177 ? -15.305 9.617 -1.356 1 97.88 177 MET B C 1
ATOM 3020 O O . MET B 1 177 ? -14.461 9.094 -2.082 1 97.88 177 MET B O 1
ATOM 3024 N N . LYS B 1 178 ? -16.578 9.242 -1.374 1 97 178 LYS B N 1
ATOM 3025 C CA . LYS B 1 178 ? -17.047 8.172 -2.25 1 97 178 LYS B CA 1
ATOM 3026 C C . LYS B 1 178 ? -16.781 8.5 -3.715 1 97 178 LYS B C 1
ATOM 3028 O O . LYS B 1 178 ? -16.344 7.641 -4.48 1 97 178 LYS B O 1
ATOM 3033 N N . GLU B 1 179 ? -17.016 9.703 -4.055 1 97.19 179 GLU B N 1
ATOM 3034 C CA . GLU B 1 179 ? -16.75 10.156 -5.418 1 97.19 179 GLU B CA 1
ATOM 3035 C C . GLU B 1 179 ? -15.266 10.07 -5.75 1 97.19 179 GLU B C 1
ATOM 3037 O O . GLU B 1 179 ? -14.891 9.617 -6.832 1 97.19 179 GLU B O 1
ATOM 3042 N N . TYR B 1 180 ? -14.492 10.453 -4.848 1 97.38 180 TYR B N 1
ATOM 3043 C CA . TYR B 1 180 ? -13.047 10.453 -5.059 1 97.38 180 TYR B CA 1
ATOM 3044 C C . TYR B 1 180 ? -12.531 9.039 -5.297 1 97.38 180 TYR B C 1
ATOM 3046 O O . TYR B 1 180 ? -11.805 8.797 -6.258 1 97.38 180 TYR B O 1
ATOM 3054 N N . ILE B 1 181 ? -12.977 8.086 -4.469 1 96.56 181 ILE B N 1
ATOM 3055 C CA . ILE B 1 181 ? -12.391 6.75 -4.523 1 96.56 181 ILE B CA 1
ATOM 3056 C C . ILE B 1 181 ? -13.023 5.957 -5.664 1 96.56 181 ILE B C 1
ATOM 3058 O O . ILE B 1 181 ? -12.547 4.875 -6.016 1 96.56 181 ILE B O 1
ATOM 3062 N N . SER B 1 182 ? -14.07 6.441 -6.258 1 93.12 182 SER B N 1
ATOM 3063 C CA . SER B 1 182 ? -14.719 5.77 -7.383 1 93.12 182 SER B CA 1
ATOM 3064 C C . SER B 1 182 ? -14 6.082 -8.695 1 93.12 182 SER B C 1
ATOM 3066 O O . SER B 1 182 ? -14.289 5.473 -9.727 1 93.12 182 SER B O 1
ATOM 3068 N N . GLY B 1 183 ? -13.086 6.98 -8.602 1 89.88 183 GLY B N 1
ATOM 3069 C CA . GLY B 1 183 ? -12.328 7.32 -9.797 1 89.88 183 GLY B CA 1
ATOM 3070 C C . GLY B 1 183 ? -11.383 6.219 -10.242 1 89.88 183 GLY B C 1
ATOM 3071 O O . GLY B 1 183 ? -11.164 5.25 -9.508 1 89.88 183 GLY B O 1
ATOM 3072 N N . HIS B 1 184 ? -10.789 6.43 -11.453 1 86.69 184 HIS B N 1
ATOM 3073 C CA . HIS B 1 184 ? -9.984 5.367 -12.031 1 86.69 184 HIS B CA 1
ATOM 3074 C C . HIS B 1 184 ? -8.492 5.648 -11.859 1 86.69 184 HIS B C 1
ATOM 3076 O O . HIS B 1 184 ? -7.66 4.758 -12.047 1 86.69 184 HIS B O 1
ATOM 3082 N N . ASN B 1 185 ? -8.164 6.832 -11.555 1 90.31 185 ASN B N 1
ATOM 3083 C CA . ASN B 1 185 ? -6.789 7.227 -11.281 1 90.31 185 ASN B CA 1
ATOM 3084 C C . ASN B 1 185 ? -6.676 8.016 -9.984 1 90.31 185 ASN B C 1
ATOM 3086 O O . ASN B 1 185 ? -6.762 9.25 -9.992 1 90.31 185 ASN B O 1
ATOM 3090 N N . ILE B 1 186 ? -6.449 7.301 -8.961 1 94.19 186 ILE B N 1
ATOM 3091 C CA . ILE B 1 186 ? -6.449 7.887 -7.625 1 94.19 186 ILE B CA 1
ATOM 3092 C C . ILE B 1 186 ? -5.027 8.289 -7.242 1 94.19 186 ILE B C 1
ATOM 3094 O O . ILE B 1 186 ? -4.094 7.496 -7.363 1 94.19 186 ILE B O 1
ATOM 3098 N N . LYS B 1 187 ? -4.867 9.547 -6.902 1 93.69 187 LYS B N 1
ATOM 3099 C CA . LYS B 1 187 ? -3.566 10.031 -6.457 1 93.69 187 LYS B CA 1
ATOM 3100 C C . LYS B 1 187 ? -3.371 9.797 -4.961 1 93.69 187 LYS B C 1
ATOM 3102 O O . LYS B 1 187 ? -3.012 10.711 -4.223 1 93.69 187 LYS B O 1
ATOM 3107 N N . SER B 1 188 ? -3.703 8.633 -4.504 1 97.44 188 SER B N 1
ATOM 3108 C CA . SER B 1 188 ? -3.572 8.18 -3.123 1 97.44 188 SER B CA 1
ATOM 3109 C C . SER B 1 188 ? -2.994 6.773 -3.057 1 97.44 188 SER B C 1
ATOM 3111 O O . SER B 1 188 ? -3.098 6.008 -4.016 1 97.44 188 SER B O 1
ATOM 3113 N N . PRO B 1 189 ? -2.32 6.465 -1.987 1 97.12 189 PRO B N 1
ATOM 3114 C CA . PRO B 1 189 ? -1.772 5.109 -1.857 1 97.12 189 PRO B CA 1
ATOM 3115 C C . PRO B 1 189 ? -2.84 4.07 -1.525 1 97.12 189 PRO B C 1
ATOM 3117 O O . PRO B 1 189 ? -3.955 4.43 -1.135 1 97.12 189 PRO B O 1
ATOM 3120 N N . PRO B 1 190 ? -2.506 2.795 -1.691 1 96.88 190 PRO B N 1
ATOM 3121 C CA . PRO B 1 190 ? -3.49 1.743 -1.422 1 96.88 190 PRO B CA 1
ATOM 3122 C C . PRO B 1 190 ? -3.963 1.734 0.03 1 96.88 190 PRO B C 1
ATOM 3124 O O . PRO B 1 190 ? -5.102 1.35 0.31 1 96.88 190 PRO B O 1
ATOM 3127 N N . SER B 1 191 ? -3.1 2.152 0.954 1 97.38 191 SER B N 1
ATOM 3128 C CA . SER B 1 191 ? -3.521 2.223 2.35 1 97.38 191 SER B CA 1
ATOM 3129 C C . SER B 1 191 ? -4.668 3.215 2.531 1 97.38 191 SER B C 1
ATOM 3131 O O . SER B 1 191 ? -5.535 3.02 3.385 1 97.38 191 SER B O 1
ATOM 3133 N N . PHE B 1 192 ? -4.594 4.297 1.748 1 98.31 192 PHE B N 1
ATOM 3134 C CA . PHE B 1 192 ? -5.703 5.242 1.726 1 98.31 192 PHE B CA 1
ATOM 3135 C C . PHE B 1 192 ? -6.984 4.559 1.271 1 98.31 192 PHE B C 1
ATOM 3137 O O . PHE B 1 192 ? -8.023 4.668 1.931 1 98.31 192 PHE B O 1
ATOM 3144 N N . MET B 1 193 ? -6.938 3.838 0.15 1 97.69 193 MET B N 1
ATOM 3145 C CA . MET B 1 193 ? -8.094 3.133 -0.391 1 97.69 193 MET B CA 1
ATOM 3146 C C . MET B 1 193 ? -8.641 2.123 0.615 1 97.69 193 MET B C 1
ATOM 3148 O O . MET B 1 193 ? -9.852 2.029 0.815 1 97.69 193 MET B O 1
ATOM 3152 N N . PHE B 1 194 ? -7.746 1.416 1.22 1 97.88 194 PHE B N 1
ATOM 3153 C CA . PHE B 1 194 ? -8.125 0.485 2.275 1 97.88 194 PHE B CA 1
ATOM 3154 C C . PHE B 1 194 ? -8.883 1.202 3.387 1 97.88 194 PHE B C 1
ATOM 3156 O O . PHE B 1 194 ? -9.961 0.766 3.791 1 97.88 194 PHE B O 1
ATOM 3163 N N . GLY B 1 195 ? -8.344 2.291 3.871 1 98.12 195 GLY B N 1
ATOM 3164 C CA . GLY B 1 195 ? -8.984 3.047 4.934 1 98.12 195 GLY B CA 1
ATOM 3165 C C . GLY B 1 195 ? -10.391 3.484 4.59 1 98.12 195 GLY B C 1
ATOM 3166 O O . GLY B 1 195 ? -11.297 3.41 5.426 1 98.12 195 GLY B O 1
ATOM 3167 N N . MET B 1 196 ? -10.562 3.916 3.389 1 98.19 196 MET B N 1
ATOM 3168 C CA . MET B 1 196 ? -11.875 4.41 2.977 1 98.19 196 MET B CA 1
ATOM 3169 C C . MET B 1 196 ? -12.891 3.279 2.947 1 98.19 196 MET B C 1
ATOM 3171 O O . MET B 1 196 ? -14 3.428 3.463 1 98.19 196 MET B O 1
ATOM 3175 N N . TYR B 1 197 ? -12.539 2.186 2.4 1 97.38 197 TYR B N 1
ATOM 3176 C CA . TYR B 1 197 ? -13.508 1.096 2.303 1 97.38 197 TYR B CA 1
ATOM 3177 C C . TYR B 1 197 ? -13.734 0.444 3.66 1 97.38 197 TYR B C 1
ATOM 3179 O O . TYR B 1 197 ? -14.828 -0.035 3.949 1 97.38 197 TYR B O 1
ATOM 3187 N N . TRP B 1 198 ? -12.664 0.396 4.461 1 97.31 198 TRP B N 1
ATOM 3188 C CA . TRP B 1 198 ? -12.867 -0.038 5.836 1 97.31 198 TRP B CA 1
ATOM 3189 C C . TRP B 1 198 ? -13.883 0.849 6.543 1 97.31 198 TRP B C 1
ATOM 3191 O O . TRP B 1 198 ? -14.773 0.352 7.242 1 97.31 198 TRP B O 1
ATOM 3201 N N . PHE B 1 199 ? -13.711 2.188 6.387 1 98.12 199 PHE B N 1
ATOM 3202 C CA . PHE B 1 199 ? -14.625 3.158 6.988 1 98.12 199 PHE B CA 1
ATOM 3203 C C . PHE B 1 199 ? -16.047 2.922 6.516 1 98.12 199 PHE B C 1
ATOM 3205 O O . PHE B 1 199 ? -16.984 2.889 7.328 1 98.12 199 PHE B O 1
ATOM 3212 N N . LEU B 1 200 ? -16.234 2.732 5.203 1 96.88 200 LEU B N 1
ATOM 3213 C CA . LEU B 1 200 ? -17.562 2.508 4.629 1 96.88 200 LEU B CA 1
ATOM 3214 C C . LEU B 1 200 ? -18.172 1.228 5.176 1 96.88 200 LEU B C 1
ATOM 3216 O O . LEU B 1 200 ? -19.375 1.186 5.457 1 96.88 200 LEU B O 1
ATOM 3220 N N . HIS B 1 201 ? -17.375 0.235 5.414 1 95.06 201 HIS B N 1
ATOM 3221 C CA . HIS B 1 201 ? -17.875 -1.074 5.828 1 95.06 201 HIS B CA 1
ATOM 3222 C C . HIS B 1 201 ? -18.172 -1.103 7.324 1 95.06 201 HIS B C 1
ATOM 3224 O O . HIS B 1 201 ? -19.141 -1.73 7.758 1 95.06 201 HIS B O 1
ATOM 3230 N N . ASN B 1 202 ? -17.359 -0.379 8.117 1 94.94 202 ASN B N 1
ATOM 3231 C CA . ASN B 1 202 ? -17.422 -0.572 9.562 1 94.94 202 ASN B CA 1
ATOM 3232 C C . ASN B 1 202 ? -18.094 0.612 10.258 1 94.94 202 ASN B C 1
ATOM 3234 O O . ASN B 1 202 ? -18.594 0.481 11.375 1 94.94 202 ASN B O 1
ATOM 3238 N N . LYS B 1 203 ? -18.016 1.782 9.625 1 95.69 203 LYS B N 1
ATOM 3239 C CA . LYS B 1 203 ? -18.453 2.973 10.352 1 95.69 203 LYS B CA 1
ATOM 3240 C C . LYS B 1 203 ? -19.672 3.598 9.695 1 95.69 203 LYS B C 1
ATOM 3242 O O . LYS B 1 203 ? -20.406 4.355 10.336 1 95.69 203 LYS B O 1
ATOM 3247 N N . CYS B 1 204 ? -19.828 3.293 8.391 1 88.69 204 CYS B N 1
ATOM 3248 C CA . CYS B 1 204 ? -20.984 3.865 7.719 1 88.69 204 CYS B CA 1
ATOM 3249 C C . CYS B 1 204 ? -22.141 2.875 7.688 1 88.69 204 CYS B C 1
ATOM 3251 O O . CYS B 1 204 ? -21.922 1.674 7.508 1 88.69 204 CYS B O 1
ATOM 3253 N N . LYS B 1 205 ? -23.125 3.252 8.352 1 66.12 205 LYS B N 1
ATOM 3254 C CA . LYS B 1 205 ? -24.328 2.436 8.258 1 66.12 205 LYS B CA 1
ATOM 3255 C C . LYS B 1 205 ? -24.734 2.213 6.805 1 66.12 205 LYS B C 1
ATOM 3257 O O . LYS B 1 205 ? -24.625 3.117 5.977 1 66.12 205 LYS B O 1
ATOM 3262 N N . LYS B 1 206 ? -24.969 1.025 6.371 1 50.44 206 LYS B N 1
ATOM 3263 C CA . LYS B 1 206 ? -25.562 0.735 5.07 1 50.44 206 LYS B CA 1
ATOM 3264 C C . LYS B 1 206 ? -27 1.27 4.98 1 50.44 206 LYS B C 1
ATOM 3266 O O . LYS B 1 206 ? -27.688 1.36 5.996 1 50.44 206 LYS B O 1
#

pLDDT: mean 90.19, std 10.97, range [46.94, 98.88]

Nearest PDB structures (foldseek):
  8otv-assembly1_A  TM=8.945E-01  e=1.185E-24  Homo sapiens
  8otv-assembly1_B  TM=8.816E-01  e=5.928E-24  Homo sapiens
  3o6z-assembly1_B  TM=8.511E-01  e=1.209E-15  Escherichia coli K-12
  3o69-assembly1_B  TM=8.316E-01  e=3.465E-15  Escherichia coli K-12
  3r03-assembly1_B  TM=8.010E-01  e=2.267E-05  Rhodospirillum rubrum ATCC 11170

Radius of gyration: 21.01 Å; Cα contacts (8 Å, |Δi|>4): 973; chains: 2; bounding box: 52×54×48 Å

Solvent-accessible surface area (backbone atoms only — not comparable to full-atom values): 21174 Å² total; per-residue (Å²): 128,80,47,55,42,74,37,32,34,44,77,54,85,83,55,95,78,60,46,44,27,33,36,35,30,25,50,76,85,39,80,45,77,45,69,27,33,59,59,67,31,31,36,34,38,49,38,34,30,67,73,78,53,26,37,49,33,31,32,36,73,26,67,18,24,33,53,53,67,38,58,75,93,60,51,55,44,74,45,60,39,84,83,55,43,44,69,67,12,43,31,49,35,52,40,57,46,69,58,84,63,100,60,59,65,50,56,52,47,29,52,34,38,29,39,37,55,9,30,69,61,56,55,88,54,51,40,78,62,34,25,27,24,37,56,43,82,32,28,13,27,48,37,38,33,29,35,35,75,43,47,73,88,34,46,77,47,78,34,21,41,61,89,89,46,67,38,43,62,42,74,33,40,67,66,54,46,53,56,54,69,67,35,64,74,35,54,26,32,34,56,42,53,21,50,52,35,45,41,52,69,74,70,40,81,128,129,80,49,54,43,73,37,32,34,43,76,53,84,81,55,95,77,60,45,43,28,33,36,35,30,26,50,77,86,39,80,45,76,47,68,27,34,58,61,67,32,31,37,35,37,49,39,33,30,66,74,77,53,26,38,49,33,33,33,35,75,26,69,18,23,33,52,53,67,38,58,75,94,60,51,53,44,75,44,61,40,85,84,54,44,45,70,66,13,42,32,50,35,50,38,56,45,69,58,83,63,101,58,58,66,50,55,53,45,28,50,36,40,28,39,36,55,8,31,68,61,56,55,88,55,51,40,77,63,34,24,27,24,37,54,43,81,32,28,12,26,47,36,38,34,29,35,35,75,43,46,71,86,35,45,78,47,78,34,20,42,62,89,91,46,65,39,45,61,43,75,34,40,66,68,55,45,53,55,55,71,66,36,64,74,37,54,23,34,35,56,42,52,20,50,51,34,45,41,52,69,73,69,40,80,129

Sequence (412 aa):
MEKLSSVTIKPLEKSIYLKPYTMHFTQNGTKRTWDLLRVHDSVAILIFNVTRNKLVFVKQFRPAVYFGSIPEQESQGDIDVQKYPAEIGATIELCAGIVDKALPLEDIACEEVFEECGYHVKPSMLEKISSYRSGVGSQGSLQTAYYCEVTDDMRVSSGGGVDDEIIEVIEMSVDEMKEYISGHNIKSPPSFMFGMYWFLHNKCKKMEKLSSVTIKPLEKSIYLKPYTMHFTQNGTKRTWDLLRVHDSVAILIFNVTRNKLVFVKQFRPAVYFGSIPEQESQGDIDVQKYPAEIGATIELCAGIVDKALPLEDIACEEVFEECGYHVKPSMLEKISSYRSGVGSQGSLQTAYYCEVTDDMRVSSGGGVDDEIIEVIEMSVDEMKEYISGHNIKSPPSFMFGMYWFLHNKCKK

Foldseek 3Di:
DDFDAFDADDDDDDDPQWDKDKDWDADPNDIDIAIATAHFAKEFEWEAAPAVQKTKKKKFFDVVQLLVQDPPVQSHGGHDCVVRPSVSRIAIETQMDGDPDPDDNLVVSQVSCCQAAQFHDDSVQKAWDDWAFPPVRHHRHIYTYIYGYDHPVRRHDRHQHDDPGGMHMDIDHLVRVVVQLPDDDHRYDVVRVVVNVSCCVPPNDD/DDFDAFDADDDDDDDPQWDKDKDWDADPNDIDIAIATAHFAKEFEWEAAPAVQKTKKKKFFDVVQLLVQDPPVQSHGGHDCVVRPSVSRIAIETQMDGDPDPDDNLVVSQVSCCQAAQFHDDSVQKDWDDWAFPPVRHHRHIYTYIYGYDHPVRRHDRHQHDDPGGMHMDIDHLVRVVVQLPDDDHRYDVVRVVVNVSCCVPPNDD

InterPro domains:
  IPR000086 NUDIX hydrolase domain [PS51462] (38-194)
  IPR004385 Nucleoside diphosphate pyrophosphatase [TIGR00052] (21-198)
  IPR015797 NUDIX hydrolase-like domain superfamily [SSF55811] (17-202)

Organism: Brassicogethes aeneus (NCBI:txid1431903)